Protein AF-A0A4S8KMX9-F1 (afdb_monomer)

Foldseek 3Di:
DLVQFQQPEFEDALVLLLLLLFDWFFDPPDDFDFFDASVRIDGPLPDPQLVVLLVPFDQQDQFDQDDVHLVSVQSSVVSLVVSLLSSVQSSQVVADCPDPVGHADDQVQFDDHQWGKDAWQDFALAAAPPDGGAGFRMFIWNDDADPPAGEHCADPPPGTHGQEGEHEEQADLVQVVSVQRVFLSNCLQQVQFAWHWYWYANSNQCWIKIWIQGQLHIYIYDTQRSVDSRSSSSSSSSVSSNVRHHDCVSSRHAQQDQLFKGWAADLVGLVHIWIWGFDDWPDWDRDSYHKTKTKTKIATDDPVPPDDDDDPPDDQDADPQPCPVVVVPVPPDDDDDDDDDDDDDDDDDPPDPDDVHHHNDHDRNDDDDGDADRFPDKDFDDDPPVVVLSVHIKMKMKIWHFPVCQVVVVVVLNVCSCPLQRFRWGMKGFGADPSSHGSKCSNSADDQVCNLVRNDRSVVDPPPVSHDGRGIIGMMMIMTRDPTDDLVPDPDPVSNVVVVVVVVVVVVVVVVD

Solvent-accessible surface area (backbone atoms only — not comparable to full-atom values): 28443 Å² total; per-residue (Å²): 124,52,75,78,32,46,46,33,28,36,46,39,53,47,69,58,46,15,45,57,43,14,36,67,44,62,43,91,86,56,76,93,56,56,74,47,46,51,88,50,38,49,35,53,52,73,35,65,62,40,44,54,22,53,69,72,37,75,79,59,68,63,51,65,92,49,100,71,45,65,62,25,54,29,51,34,53,37,47,34,42,57,37,35,52,55,19,45,55,50,24,40,74,68,41,37,72,87,42,98,82,31,50,58,61,59,86,77,67,27,64,56,45,64,60,42,50,41,78,58,65,45,58,33,61,34,12,57,88,80,43,78,43,54,58,41,46,24,36,28,20,70,49,84,57,58,100,86,53,51,44,17,59,39,41,95,63,93,55,25,40,54,73,30,47,27,41,74,33,73,45,67,59,63,37,51,39,53,47,50,52,52,38,37,34,49,32,37,19,37,75,71,45,50,46,38,61,32,41,38,32,31,62,74,79,41,24,37,30,51,37,39,36,20,39,44,19,33,30,30,34,49,77,28,38,38,87,38,72,68,25,36,51,39,52,39,48,34,53,33,12,49,60,58,14,68,45,59,53,50,68,24,33,56,49,24,44,26,68,45,44,34,45,46,61,34,91,90,43,50,84,43,77,40,50,27,36,51,76,44,84,74,44,75,45,74,49,54,40,50,45,39,39,38,29,33,32,35,43,77,63,58,98,82,59,90,81,65,79,82,80,74,98,63,82,84,76,70,72,89,62,72,64,67,71,62,70,66,54,82,80,73,76,91,81,81,89,84,78,91,82,84,78,88,81,79,74,82,80,78,77,74,78,87,64,95,66,43,56,47,51,60,40,73,77,57,87,71,85,68,51,71,46,59,51,90,49,71,53,69,52,94,62,98,54,51,81,67,50,70,74,45,54,29,26,42,37,41,31,23,40,44,76,91,49,58,64,51,62,59,49,52,40,63,70,44,67,24,50,92,41,42,38,42,56,46,37,30,34,42,44,32,42,92,74,61,38,37,49,44,43,26,37,67,41,62,53,86,89,44,36,75,82,26,52,42,58,67,78,75,62,79,57,75,91,51,69,56,80,76,51,51,28,36,40,33,42,38,35,26,40,37,92,46,56,58,76,91,71,57,88,43,72,63,60,48,50,51,48,52,50,53,52,52,54,48,51,60,60,58,75,76,111

pLDDT: mean 82.68, std 19.06, range [25.31, 98.69]

Organism: Dendrothele bispora (strain CBS 962.96) (NCBI:txid1314807)

Mean predicted aligned error: 9.87 Å

Radius of gyration: 25.45 Å; Cα contacts (8 Å, |Δi|>4): 1000; chains: 1; bounding box: 66×61×68 Å

Structure (mmCIF, N/CA/C/O backbone):
data_AF-A0A4S8KMX9-F1
#
_entry.id   AF-A0A4S8KMX9-F1
#
loop_
_atom_site.group_PDB
_atom_site.id
_atom_site.type_symbol
_atom_site.label_atom_id
_atom_site.label_alt_id
_atom_site.label_comp_id
_atom_site.label_asym_id
_atom_site.label_entity_id
_atom_site.label_seq_id
_atom_site.pdbx_PDB_ins_code
_atom_site.Cartn_x
_atom_site.Cartn_y
_atom_site.Cartn_z
_atom_site.occupancy
_atom_site.B_iso_or_equiv
_atom_site.auth_seq_id
_atom_site.auth_comp_id
_atom_site.auth_asym_id
_atom_site.auth_atom_id
_atom_site.pdbx_PDB_model_num
ATOM 1 N N . MET A 1 1 ? 11.818 -15.980 8.716 1.00 46.25 1 MET A N 1
ATOM 2 C CA . MET A 1 1 ? 10.905 -15.088 7.958 1.00 46.25 1 MET A CA 1
ATOM 3 C C . MET A 1 1 ? 10.781 -13.689 8.559 1.00 46.25 1 MET A C 1
ATOM 5 O O . MET A 1 1 ? 10.823 -12.752 7.782 1.00 46.25 1 MET A O 1
ATOM 9 N N . GLY A 1 2 ? 10.714 -13.509 9.888 1.00 50.81 2 GLY A N 1
ATOM 10 C CA . GLY A 1 2 ? 10.659 -12.165 10.498 1.00 50.81 2 GLY A CA 1
ATOM 11 C C . GLY A 1 2 ? 11.892 -11.277 10.260 1.00 50.81 2 GLY A C 1
ATOM 12 O O . GLY A 1 2 ? 11.751 -10.063 10.251 1.00 50.81 2 GLY A O 1
ATOM 13 N N . HIS A 1 3 ? 13.068 -11.862 9.985 1.00 58.28 3 HIS A N 1
ATOM 14 C CA . HIS A 1 3 ? 14.332 -11.136 9.762 1.00 58.28 3 HIS A CA 1
ATOM 15 C C . HIS A 1 3 ? 14.275 -10.044 8.684 1.00 58.28 3 HIS A C 1
ATOM 17 O O . HIS A 1 3 ? 15.032 -9.087 8.775 1.00 58.28 3 HIS A O 1
ATOM 23 N N . GLU A 1 4 ? 13.380 -10.155 7.694 1.00 71.81 4 GLU A N 1
ATOM 24 C CA . GLU A 1 4 ? 13.273 -9.173 6.606 1.00 71.81 4 GLU A CA 1
ATOM 25 C C . GLU A 1 4 ? 12.943 -7.760 7.131 1.00 71.81 4 GLU A C 1
ATOM 27 O O . GLU A 1 4 ? 13.420 -6.774 6.574 1.00 71.81 4 GLU A O 1
ATOM 32 N N . ILE A 1 5 ? 12.183 -7.647 8.226 1.00 82.06 5 ILE A N 1
ATOM 33 C CA . ILE A 1 5 ? 11.646 -6.370 8.731 1.00 82.06 5 ILE A CA 1
ATOM 34 C C . ILE A 1 5 ? 12.182 -5.947 10.108 1.00 82.06 5 ILE A C 1
ATOM 36 O O . ILE A 1 5 ? 11.877 -4.840 10.543 1.00 82.06 5 ILE A O 1
ATOM 40 N N . VAL A 1 6 ? 12.991 -6.776 10.787 1.00 77.31 6 VAL A N 1
ATOM 41 C CA . VAL A 1 6 ? 13.424 -6.530 12.185 1.00 77.31 6 VAL A CA 1
ATOM 42 C C . VAL A 1 6 ? 14.097 -5.169 12.361 1.00 77.31 6 VAL A C 1
ATOM 44 O O . VAL A 1 6 ? 13.695 -4.419 13.239 1.00 77.31 6 VAL A O 1
ATOM 47 N N . ALA A 1 7 ? 15.063 -4.832 11.505 1.00 82.75 7 ALA A N 1
ATOM 48 C CA . ALA A 1 7 ? 15.805 -3.571 11.586 1.00 82.75 7 ALA A CA 1
ATOM 49 C C . ALA A 1 7 ? 15.031 -2.346 11.051 1.00 82.75 7 ALA A C 1
ATOM 51 O O . ALA A 1 7 ? 15.518 -1.226 11.126 1.00 82.75 7 ALA A O 1
ATOM 52 N N . HIS A 1 8 ? 13.828 -2.546 10.496 1.00 89.62 8 HIS A N 1
ATOM 53 C CA . HIS A 1 8 ? 13.031 -1.500 9.839 1.00 89.62 8 HIS A CA 1
ATOM 54 C C . HIS A 1 8 ? 11.581 -1.532 10.301 1.00 89.62 8 HIS A C 1
ATOM 56 O O . HIS A 1 8 ? 10.655 -1.523 9.483 1.00 89.62 8 HIS A O 1
ATOM 62 N N . THR A 1 9 ? 11.396 -1.628 11.614 1.00 93.12 9 THR A N 1
ATOM 63 C CA . THR A 1 9 ? 10.082 -1.502 12.232 1.00 93.12 9 THR A CA 1
ATOM 64 C C . THR A 1 9 ? 9.983 -0.161 12.951 1.00 93.12 9 THR A C 1
ATOM 66 O O . THR A 1 9 ? 10.812 0.146 13.806 1.00 93.12 9 THR A O 1
ATOM 69 N N . TRP A 1 10 ? 8.967 0.624 12.599 1.00 95.25 10 TRP A N 1
ATOM 70 C CA . TRP A 1 10 ? 8.772 1.994 13.074 1.00 95.25 10 TRP A CA 1
ATOM 71 C C . TRP A 1 10 ? 7.431 2.118 13.791 1.00 95.25 10 TRP A C 1
ATOM 73 O O . TRP A 1 10 ? 6.404 1.754 13.222 1.00 95.25 10 TRP A O 1
ATOM 83 N N . GLN A 1 11 ? 7.416 2.611 15.024 1.00 96.19 11 GLN A N 1
ATOM 84 C CA . GLN A 1 11 ? 6.210 2.820 15.819 1.00 96.19 11 GLN A CA 1
ATOM 85 C C . GLN A 1 11 ? 5.784 4.290 15.796 1.00 96.19 11 GLN A C 1
ATOM 87 O O . GLN A 1 11 ? 6.607 5.184 15.965 1.00 96.19 11 GLN A O 1
ATOM 92 N N . PHE A 1 12 ? 4.479 4.519 15.641 1.00 98.00 12 PHE A N 1
ATOM 93 C CA . PHE A 1 12 ? 3.875 5.848 15.702 1.00 98.00 12 PHE A CA 1
ATOM 94 C C . PHE A 1 12 ? 2.543 5.848 16.448 1.00 98.00 12 PHE A C 1
ATOM 96 O O . PHE A 1 12 ? 1.820 4.847 16.485 1.00 98.00 12 PHE A O 1
ATOM 103 N N . ASP A 1 13 ? 2.172 7.024 16.944 1.00 97.75 13 ASP A N 1
ATOM 104 C CA . ASP A 1 13 ? 0.862 7.285 17.526 1.00 97.75 13 ASP A CA 1
ATOM 105 C C . ASP A 1 13 ? -0.280 7.032 16.543 1.00 97.75 13 ASP A C 1
ATOM 107 O O . ASP A 1 13 ? -0.177 7.245 15.329 1.00 97.75 13 ASP A O 1
ATOM 111 N N . ALA A 1 14 ? -1.442 6.679 17.093 1.00 97.88 14 ALA A N 1
ATOM 112 C CA . ALA A 1 14 ? -2.646 6.418 16.311 1.00 97.88 14 ALA A CA 1
ATOM 113 C C . ALA A 1 14 ? -3.048 7.581 15.389 1.00 97.88 14 ALA A C 1
ATOM 115 O O . ALA A 1 14 ? -3.569 7.354 14.299 1.00 97.88 14 ALA A O 1
ATOM 116 N N . SER A 1 15 ? -2.809 8.829 15.809 1.00 98.00 15 SER A N 1
ATOM 117 C CA . SER A 1 15 ? -3.106 10.011 14.992 1.00 98.00 15 SER A CA 1
ATOM 118 C C . SER A 1 15 ? -2.229 10.087 13.744 1.00 98.00 15 SER A C 1
ATOM 120 O O . SER A 1 15 ? -2.753 10.350 12.664 1.00 98.00 15 SER A O 1
ATOM 122 N N . VAL A 1 16 ? -0.934 9.797 13.874 1.00 98.31 16 VAL A N 1
ATOM 12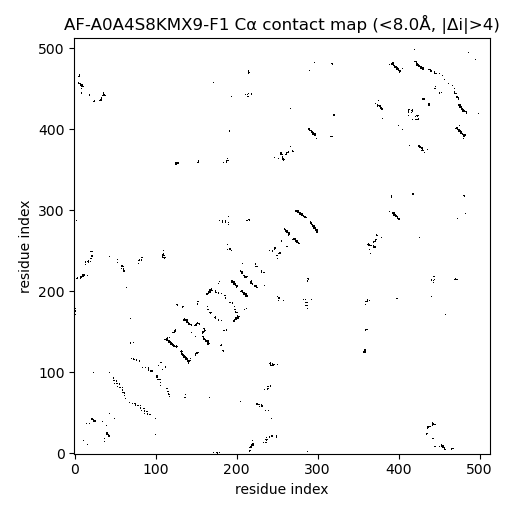3 C CA . VAL A 1 16 ? 0.006 9.787 12.748 1.00 98.31 16 VAL A CA 1
ATOM 124 C C . VAL A 1 16 ? -0.311 8.616 11.816 1.00 98.31 16 VAL A C 1
ATOM 126 O O . VAL A 1 16 ? -0.424 8.797 10.607 1.00 98.31 16 VAL A O 1
ATOM 129 N N . VAL A 1 17 ? -0.587 7.429 12.365 1.00 98.62 17 VAL A N 1
ATOM 130 C CA . VAL A 1 17 ? -1.032 6.266 11.576 1.00 98.62 17 VAL A CA 1
ATOM 131 C C . VAL A 1 17 ? -2.330 6.561 10.814 1.00 98.62 17 VAL A C 1
ATOM 133 O O . VAL A 1 17 ? -2.467 6.200 9.643 1.00 98.62 17 VAL A O 1
ATOM 136 N N . ALA A 1 18 ? -3.275 7.273 11.432 1.00 98.62 18 ALA A N 1
ATOM 137 C CA . ALA A 1 18 ? -4.499 7.705 10.767 1.00 98.62 18 ALA A CA 1
ATOM 138 C C . ALA A 1 18 ? -4.213 8.663 9.593 1.00 98.62 18 ALA A C 1
ATOM 140 O O . ALA A 1 18 ? -4.877 8.560 8.563 1.00 98.62 18 ALA A O 1
ATOM 141 N N . GLN A 1 19 ? -3.224 9.554 9.692 1.00 98.69 19 GLN A N 1
ATOM 142 C CA . GLN A 1 19 ? -2.788 10.412 8.578 1.00 98.69 19 GLN A CA 1
ATOM 143 C C . GLN A 1 19 ? -2.115 9.596 7.461 1.00 98.69 19 GLN A C 1
ATOM 145 O O . GLN A 1 19 ? -2.451 9.728 6.277 1.00 98.69 19 GLN A O 1
ATOM 150 N N . MET A 1 20 ? -1.224 8.673 7.832 1.00 98.31 20 MET A N 1
ATOM 151 C CA . MET A 1 20 ? -0.550 7.752 6.909 1.00 98.31 20 MET A CA 1
ATOM 152 C C . MET A 1 20 ? -1.540 6.925 6.085 1.00 98.31 20 MET A C 1
ATOM 154 O O . MET A 1 20 ? -1.312 6.696 4.897 1.00 98.31 20 MET A O 1
ATOM 158 N N . LEU A 1 21 ? -2.671 6.543 6.678 1.00 98.12 21 LEU A N 1
ATOM 159 C CA . LEU A 1 21 ? -3.744 5.806 6.015 1.00 98.12 21 LEU A CA 1
ATOM 160 C C . LEU A 1 21 ? -4.889 6.691 5.512 1.00 98.12 21 LEU A C 1
ATOM 162 O O . LEU A 1 21 ? -5.863 6.156 5.019 1.00 98.12 21 LEU A O 1
ATOM 166 N N . SER A 1 22 ? -4.831 8.017 5.609 1.00 98.12 22 SER A N 1
ATOM 167 C CA . SER A 1 22 ? -5.873 8.905 5.067 1.00 98.12 22 SER A CA 1
ATOM 168 C C . SER A 1 22 ? -5.592 9.253 3.599 1.00 98.12 22 SER A C 1
ATOM 170 O O . SER A 1 22 ? -4.420 9.336 3.213 1.00 98.12 22 SER A O 1
ATOM 172 N N . PRO A 1 23 ? -6.611 9.572 2.773 1.00 97.62 23 PRO A N 1
ATOM 173 C CA . PRO A 1 23 ? -6.379 10.338 1.552 1.00 97.62 23 PRO A CA 1
ATOM 174 C C . PRO A 1 23 ? -5.624 11.621 1.890 1.00 97.62 23 PRO A C 1
ATOM 176 O O . PRO A 1 23 ? -5.888 12.245 2.924 1.00 97.62 23 PRO A O 1
ATOM 179 N N . LYS A 1 24 ? -4.668 11.984 1.041 1.00 96.06 24 LYS A N 1
ATOM 180 C CA . LYS A 1 24 ? -3.719 13.064 1.307 1.00 96.06 24 LYS A CA 1
ATOM 181 C C . LYS A 1 24 ? -3.265 13.750 0.021 1.00 96.06 24 LYS A C 1
ATOM 183 O O . LYS A 1 24 ? -3.391 13.169 -1.059 1.00 96.06 24 LYS A O 1
ATOM 188 N N . GLN A 1 25 ? -2.800 14.988 0.145 1.00 94.06 25 GLN A N 1
ATOM 189 C CA . GLN A 1 25 ? -2.218 15.787 -0.937 1.00 94.06 25 GLN A CA 1
ATOM 190 C C . GLN A 1 25 ? -0.991 16.523 -0.412 1.00 94.06 25 GLN A C 1
ATOM 192 O O . GLN A 1 25 ? -1.009 17.005 0.720 1.00 94.06 25 GLN A O 1
ATOM 197 N N . LEU A 1 26 ? 0.065 16.589 -1.218 1.00 94.12 26 LEU A N 1
ATOM 198 C CA . LEU A 1 26 ? 1.259 17.351 -0.867 1.00 94.12 26 LEU A CA 1
ATOM 199 C C . LEU A 1 26 ? 0.910 18.839 -0.690 1.00 94.12 26 LEU A C 1
ATOM 201 O O . LEU A 1 26 ? 0.194 19.418 -1.514 1.00 94.12 26 LEU A O 1
ATOM 205 N N . LYS A 1 27 ? 1.411 19.457 0.383 1.00 94.44 27 LYS A N 1
ATOM 206 C CA . LYS A 1 27 ? 1.217 20.888 0.644 1.00 94.44 27 LYS A CA 1
ATOM 207 C C . LYS A 1 27 ? 1.927 21.740 -0.414 1.00 94.44 27 LYS A C 1
ATOM 209 O O . LYS A 1 27 ? 2.963 21.363 -0.955 1.00 94.44 27 LYS A O 1
ATOM 214 N N . LYS A 1 28 ? 1.371 22.919 -0.708 1.00 88.00 28 LYS A N 1
ATOM 215 C CA . LYS A 1 28 ? 1.845 23.800 -1.799 1.00 88.00 28 LYS A CA 1
ATOM 216 C C . LYS A 1 28 ? 3.201 24.459 -1.536 1.00 88.00 28 LYS A C 1
ATOM 218 O O . LYS A 1 28 ? 3.856 24.882 -2.482 1.00 88.00 28 LYS A O 1
ATOM 223 N N . ASP A 1 29 ? 3.566 24.617 -0.274 1.00 87.81 29 ASP A N 1
ATOM 224 C CA . ASP A 1 29 ? 4.765 25.305 0.210 1.00 87.81 29 ASP A CA 1
ATOM 225 C C . ASP A 1 29 ? 5.949 24.360 0.458 1.00 87.81 29 ASP A C 1
ATOM 227 O O . ASP A 1 29 ? 7.045 24.810 0.795 1.00 87.81 29 ASP A O 1
ATOM 231 N N . VAL A 1 30 ? 5.754 23.056 0.256 1.00 87.12 30 VAL A N 1
ATOM 232 C CA . VAL A 1 30 ? 6.809 22.058 0.417 1.00 87.12 30 VAL A CA 1
ATOM 233 C C . VAL A 1 30 ? 7.754 22.096 -0.781 1.00 87.12 30 VAL A C 1
ATOM 235 O O . VAL A 1 30 ? 7.342 22.231 -1.936 1.00 87.12 30 VAL A O 1
ATOM 238 N N . GLN A 1 31 ? 9.052 21.988 -0.495 1.00 79.12 31 GLN A N 1
ATOM 239 C CA . GLN A 1 31 ? 10.088 21.994 -1.522 1.00 79.12 31 GLN A CA 1
ATOM 240 C C . GLN A 1 31 ? 9.889 20.843 -2.515 1.00 79.12 31 GLN A C 1
ATOM 242 O O . GLN A 1 31 ? 9.525 19.746 -2.099 1.00 79.12 31 GLN A O 1
ATOM 247 N N . PRO A 1 32 ? 10.179 21.038 -3.812 1.00 70.00 32 PRO A N 1
ATOM 248 C CA . PRO A 1 32 ? 10.091 19.964 -4.790 1.00 70.00 32 PRO A CA 1
ATOM 249 C C . PRO A 1 32 ? 10.957 18.766 -4.383 1.00 70.00 32 PRO A C 1
ATOM 251 O O . PRO A 1 32 ? 12.155 18.905 -4.127 1.00 70.00 32 PRO A O 1
ATOM 254 N N . GLY A 1 33 ? 10.367 17.576 -4.351 1.00 74.06 33 GLY A N 1
ATOM 255 C CA . GLY A 1 33 ? 11.073 16.359 -3.988 1.00 74.06 33 GLY A CA 1
ATOM 256 C C . GLY A 1 33 ? 10.248 15.104 -4.242 1.00 74.06 33 GLY A C 1
ATOM 257 O O . GLY A 1 33 ? 9.063 15.149 -4.556 1.00 74.06 33 GLY A O 1
ATOM 258 N N . THR A 1 34 ? 10.902 13.951 -4.131 1.00 74.88 34 THR A N 1
ATOM 259 C CA . THR A 1 34 ? 10.214 12.656 -4.225 1.00 74.88 34 THR A CA 1
ATOM 260 C C . THR A 1 34 ? 9.842 12.117 -2.837 1.00 74.88 34 THR A C 1
ATOM 262 O O . THR A 1 34 ? 8.827 11.437 -2.691 1.00 74.88 34 THR A O 1
ATOM 265 N N . TYR A 1 35 ? 10.670 12.395 -1.820 1.00 87.88 35 TYR A N 1
ATOM 266 C CA . TYR A 1 35 ? 10.532 11.857 -0.461 1.00 87.88 35 TYR A CA 1
ATOM 267 C C . TYR A 1 35 ? 9.981 12.907 0.473 1.00 87.88 35 TYR A C 1
ATOM 269 O O . TYR A 1 35 ? 10.726 13.750 0.960 1.00 87.88 35 TYR A O 1
ATOM 277 N N . HIS A 1 36 ? 8.690 12.791 0.739 1.00 92.81 36 HIS A N 1
ATOM 278 C CA . HIS A 1 36 ? 7.985 13.660 1.661 1.00 92.81 36 HIS A CA 1
ATOM 279 C C . HIS A 1 36 ? 7.524 12.841 2.869 1.00 92.81 36 HIS A C 1
ATOM 281 O O . HIS A 1 36 ? 6.814 11.845 2.665 1.00 92.81 36 HIS A O 1
ATOM 287 N N . PRO A 1 37 ? 7.942 13.187 4.102 1.00 94.69 37 PRO A N 1
ATOM 288 C CA . PRO A 1 37 ? 7.352 12.619 5.309 1.00 94.69 37 PRO A CA 1
ATOM 289 C C . PRO A 1 37 ? 5.871 13.002 5.414 1.00 94.69 37 PRO A C 1
ATOM 291 O O . PRO A 1 37 ? 5.393 13.902 4.727 1.00 94.69 37 PRO A O 1
ATOM 294 N N . ILE A 1 38 ? 5.125 12.339 6.299 1.00 96.25 38 ILE A N 1
ATOM 295 C CA . ILE A 1 38 ? 3.678 12.577 6.430 1.00 96.25 38 ILE A CA 1
ATOM 296 C C . ILE A 1 38 ? 3.330 14.030 6.800 1.00 96.25 38 ILE A C 1
ATOM 298 O O . ILE A 1 38 ? 2.294 14.531 6.370 1.00 96.25 38 ILE A O 1
ATOM 302 N N . GLY A 1 39 ? 4.217 14.730 7.516 1.00 94.75 39 GLY A N 1
ATOM 303 C CA . GLY A 1 39 ? 4.045 16.139 7.890 1.00 94.75 39 GLY A CA 1
ATOM 304 C C . GLY A 1 39 ? 3.978 17.116 6.708 1.00 94.75 39 GLY A C 1
ATOM 305 O O . GLY A 1 39 ? 3.412 18.202 6.850 1.00 94.75 39 GLY A O 1
ATOM 306 N N . ASP A 1 40 ? 4.470 16.717 5.534 1.00 95.94 40 ASP A N 1
ATOM 307 C CA . ASP A 1 40 ? 4.431 17.511 4.298 1.00 95.94 40 ASP A CA 1
ATOM 308 C C . ASP A 1 40 ? 3.076 17.421 3.574 1.00 95.94 40 ASP A C 1
ATOM 310 O O . ASP A 1 40 ? 2.861 18.093 2.564 1.00 95.94 40 ASP A O 1
ATOM 314 N N . TYR A 1 41 ? 2.146 16.598 4.066 1.00 96.38 41 TYR A N 1
ATOM 315 C CA . TYR A 1 41 ? 0.850 16.380 3.434 1.00 96.38 41 TYR A CA 1
ATOM 316 C C . TYR A 1 41 ? -0.287 17.002 4.237 1.00 96.38 41 TYR A C 1
ATOM 318 O O . TYR A 1 41 ? -0.343 16.906 5.463 1.00 96.38 41 TYR A O 1
ATOM 326 N N . ASP A 1 42 ? -1.254 17.569 3.525 1.00 96.88 42 ASP A N 1
ATOM 327 C CA . ASP A 1 42 ? -2.590 17.756 4.066 1.00 96.88 42 ASP A CA 1
ATOM 328 C C . ASP A 1 42 ? -3.318 16.412 4.011 1.00 96.88 42 ASP A C 1
ATOM 330 O O . ASP A 1 42 ? -3.334 15.743 2.972 1.00 96.88 42 ASP A O 1
ATOM 334 N N . CYS A 1 43 ? -3.937 16.009 5.120 1.00 98.12 43 CYS A N 1
ATOM 335 C CA . CYS A 1 43 ? -4.664 14.748 5.229 1.00 98.12 43 CYS A CA 1
ATOM 336 C C . CYS A 1 43 ? -6.167 14.998 5.382 1.00 98.12 43 CYS A C 1
ATOM 338 O O . CYS A 1 43 ? -6.602 15.864 6.141 1.00 98.12 43 CYS A O 1
ATOM 340 N N . LEU A 1 44 ? -6.982 14.214 4.673 1.00 98.25 44 LEU A N 1
ATOM 341 C CA . LEU A 1 44 ? -8.440 14.320 4.727 1.00 98.25 44 LEU A CA 1
ATOM 342 C C . LEU A 1 44 ? -8.983 14.053 6.135 1.00 98.25 44 LEU A C 1
ATOM 344 O O . LEU A 1 44 ? -9.919 14.731 6.552 1.00 98.25 44 LEU A O 1
ATOM 348 N N . ILE A 1 45 ? -8.390 13.110 6.876 1.00 98.25 45 ILE A N 1
ATOM 349 C CA . ILE A 1 45 ? -8.791 12.822 8.255 1.00 98.25 45 ILE A CA 1
ATOM 350 C C . ILE A 1 45 ? -8.727 14.075 9.133 1.00 98.25 45 ILE A C 1
ATOM 352 O O . ILE A 1 45 ? -9.602 14.243 9.970 1.00 98.25 45 ILE A O 1
ATOM 356 N N . ASP A 1 46 ? -7.779 14.987 8.908 1.00 98.00 46 ASP A N 1
ATOM 357 C CA . ASP A 1 46 ? -7.587 16.192 9.728 1.00 98.00 46 ASP A CA 1
ATOM 358 C C . ASP A 1 46 ? -8.489 17.364 9.324 1.00 98.00 46 ASP A C 1
ATOM 360 O O . ASP A 1 46 ? -8.513 18.393 9.998 1.00 98.00 46 ASP A O 1
ATOM 364 N N . GLN A 1 47 ? -9.261 17.229 8.242 1.00 97.88 47 GLN A N 1
ATOM 365 C CA . GLN A 1 47 ? -10.192 18.274 7.832 1.00 97.88 47 GLN A CA 1
ATOM 366 C C . GLN A 1 47 ? -11.281 18.461 8.891 1.00 97.88 47 GLN A C 1
ATOM 368 O O . GLN A 1 47 ? -11.888 17.497 9.359 1.00 97.88 47 GLN A O 1
ATOM 373 N N . GLU A 1 48 ? -11.588 19.715 9.221 1.00 97.25 48 GLU A N 1
ATOM 374 C CA . GLU A 1 48 ? -12.501 20.057 10.317 1.00 97.25 48 GLU A CA 1
ATOM 375 C C . GLU A 1 48 ? -13.869 19.368 10.179 1.00 97.25 48 GLU A C 1
ATOM 377 O O . GLU A 1 48 ? -14.407 18.811 11.135 1.00 97.25 48 GLU A O 1
ATOM 382 N N . PHE A 1 49 ? -14.428 19.325 8.964 1.00 97.06 49 PHE A N 1
ATOM 383 C CA . PHE A 1 49 ? -15.717 18.675 8.722 1.00 97.06 49 PHE A CA 1
ATOM 384 C C . PHE A 1 49 ? -15.679 17.151 8.932 1.00 97.06 49 PHE A C 1
ATOM 386 O O . PHE A 1 49 ? -16.706 16.571 9.289 1.00 97.06 49 PHE A O 1
ATOM 393 N N . VAL A 1 50 ? -14.518 16.520 8.730 1.00 97.94 50 VAL A N 1
ATOM 394 C CA . VAL A 1 50 ? -14.282 15.085 8.935 1.00 97.94 50 VAL A CA 1
ATOM 395 C C . VAL A 1 50 ? -14.091 14.793 10.420 1.00 97.94 50 VAL A C 1
ATOM 397 O O . VAL A 1 50 ? -14.756 13.903 10.950 1.00 97.94 50 VAL A O 1
ATOM 400 N N . GLN A 1 51 ? -13.274 15.588 11.116 1.00 97.56 51 GLN A N 1
ATOM 401 C CA . GLN A 1 51 ? -13.100 15.495 12.570 1.00 97.56 51 GLN A CA 1
ATOM 402 C C . GLN A 1 51 ? -14.428 15.691 13.308 1.00 97.56 51 GLN A C 1
ATOM 404 O O . GLN A 1 51 ? -14.786 14.886 14.164 1.00 97.56 51 GLN A O 1
ATOM 409 N N . ASN A 1 52 ? -15.218 16.691 12.911 1.00 97.00 52 ASN A N 1
ATOM 410 C CA . ASN A 1 52 ? -16.545 16.935 13.474 1.00 97.00 52 ASN A CA 1
ATOM 411 C C . ASN A 1 52 ? -17.520 15.776 13.210 1.00 97.00 52 ASN A C 1
ATOM 413 O O . ASN A 1 52 ? -18.350 15.463 14.062 1.00 97.00 52 ASN A O 1
ATOM 417 N N . ALA A 1 53 ? -17.440 15.131 12.042 1.00 96.94 53 ALA A N 1
ATOM 418 C CA . ALA A 1 53 ? -18.268 13.967 11.727 1.00 96.94 53 ALA A CA 1
ATOM 419 C C . ALA A 1 53 ? -17.887 12.744 12.577 1.00 96.94 53 ALA A C 1
ATOM 421 O O . ALA A 1 53 ? -18.765 12.059 13.102 1.00 96.94 53 ALA A O 1
ATOM 422 N N . LEU A 1 54 ? -16.587 12.506 12.761 1.00 95.31 54 LEU A N 1
ATOM 423 C CA . LEU A 1 54 ? -16.070 11.431 13.603 1.00 95.31 54 LEU A CA 1
ATOM 424 C C . LEU A 1 54 ? -16.396 11.662 15.087 1.00 95.31 54 LEU A C 1
ATOM 426 O O . LEU A 1 54 ? -16.810 10.737 15.779 1.00 95.31 54 LEU A O 1
ATOM 430 N N . ALA A 1 55 ? -16.255 12.898 15.573 1.00 93.62 55 ALA A N 1
ATOM 431 C CA . ALA A 1 55 ? -16.555 13.266 16.956 1.00 93.62 55 ALA A CA 1
ATOM 432 C C . ALA A 1 55 ? -18.041 13.097 17.310 1.00 93.62 55 ALA A C 1
ATOM 434 O O . ALA A 1 55 ? -18.364 12.791 18.455 1.00 93.62 55 ALA A O 1
ATOM 435 N N . ALA A 1 56 ? -18.934 13.263 16.328 1.00 92.19 56 ALA A N 1
ATOM 436 C CA . ALA A 1 56 ? -20.372 13.066 16.492 1.00 92.19 56 ALA A CA 1
ATOM 437 C C . ALA A 1 56 ? -20.794 11.585 16.537 1.00 92.19 56 ALA A C 1
ATOM 439 O O . ALA A 1 56 ? -21.944 11.290 16.869 1.00 92.19 56 ALA A O 1
ATOM 440 N N . CYS A 1 57 ? -19.903 10.653 16.189 1.00 90.00 57 CYS A N 1
ATOM 441 C CA . CYS A 1 57 ? -20.215 9.230 16.223 1.00 90.00 57 CYS A CA 1
ATOM 442 C C . CYS A 1 57 ? -20.194 8.679 17.645 1.00 90.00 57 CYS A C 1
ATOM 444 O O . CYS A 1 57 ? -19.472 9.158 18.525 1.00 90.00 57 CYS A O 1
ATOM 446 N N . LYS A 1 58 ? -20.997 7.634 17.859 1.00 87.38 58 LYS A N 1
ATOM 447 C CA . LYS A 1 58 ? -21.006 6.904 19.124 1.00 87.38 58 LYS A CA 1
ATOM 448 C C . LYS A 1 58 ? -19.626 6.302 19.366 1.00 87.38 58 LYS A C 1
ATOM 450 O O . LYS A 1 58 ? -18.938 5.895 18.432 1.00 87.38 58 LYS A O 1
ATOM 455 N N . LEU A 1 59 ? -19.230 6.244 20.633 1.00 85.69 59 LEU A N 1
ATOM 456 C CA . LEU A 1 59 ? -18.035 5.504 21.006 1.00 85.69 59 LEU A CA 1
ATOM 457 C C . LEU A 1 59 ? -18.272 4.011 20.702 1.00 85.69 59 LEU A C 1
ATOM 459 O O . LEU A 1 59 ? -19.331 3.496 21.077 1.00 85.69 59 LEU A O 1
ATOM 463 N N . PRO A 1 60 ? -17.321 3.310 20.060 1.00 83.44 60 PRO A N 1
ATOM 464 C CA . PRO A 1 60 ? -17.412 1.866 19.914 1.00 83.44 60 PRO A CA 1
ATOM 465 C C . PRO A 1 60 ? -17.475 1.215 21.290 1.00 83.44 60 PRO A C 1
ATOM 467 O O . PRO A 1 60 ? -16.705 1.567 22.186 1.00 83.44 60 PRO A O 1
ATOM 470 N N . THR A 1 61 ? -18.374 0.253 21.459 1.00 82.00 61 THR A N 1
ATOM 471 C CA . THR A 1 61 ? -18.419 -0.538 22.690 1.00 82.00 61 THR A CA 1
ATOM 472 C C . THR A 1 61 ? -17.146 -1.379 22.785 1.00 82.00 61 THR A C 1
ATOM 474 O O . THR A 1 61 ? -16.870 -2.120 21.838 1.00 82.00 61 THR A O 1
ATOM 477 N N . PRO A 1 62 ? -16.381 -1.301 23.891 1.00 86.06 62 PRO A N 1
ATOM 478 C CA . PRO A 1 62 ? -15.231 -2.172 24.102 1.00 86.06 62 PRO A CA 1
ATOM 479 C C . PRO A 1 62 ? -15.603 -3.651 23.896 1.00 86.06 62 PRO A C 1
ATOM 481 O O . PRO A 1 62 ? -16.686 -4.068 24.323 1.00 86.06 62 PRO A O 1
ATOM 484 N N . PRO A 1 63 ? -14.747 -4.463 23.247 1.00 84.69 63 PRO A N 1
ATOM 485 C CA . PRO A 1 63 ? -15.028 -5.880 23.057 1.00 84.69 63 PRO A CA 1
ATOM 486 C C . PRO A 1 63 ? -15.168 -6.587 24.409 1.00 84.69 63 PRO A C 1
ATOM 488 O O . PRO A 1 63 ? -14.443 -6.295 25.361 1.00 84.69 63 PRO A O 1
ATOM 491 N N . THR A 1 64 ? -16.074 -7.563 24.494 1.00 80.94 64 THR A N 1
ATOM 492 C CA . THR A 1 64 ? -16.151 -8.436 25.674 1.00 80.94 64 THR A CA 1
ATOM 493 C C . THR A 1 64 ? -15.023 -9.460 25.589 1.00 80.94 64 THR A C 1
ATOM 495 O O . THR A 1 64 ? -14.977 -10.262 24.670 1.00 80.94 64 THR A O 1
ATOM 498 N N . LEU A 1 65 ? -14.066 -9.423 26.511 1.00 73.50 65 LEU A N 1
ATOM 499 C CA . LEU A 1 65 ? -12.840 -10.226 26.419 1.00 73.50 65 LEU A CA 1
ATOM 500 C C . LEU A 1 65 ? -12.977 -11.490 27.279 1.00 73.50 65 LEU A C 1
ATOM 502 O O . LEU A 1 65 ? -12.444 -11.549 28.387 1.00 73.50 65 LEU A O 1
ATOM 506 N N . VAL A 1 66 ? -13.765 -12.448 26.776 1.00 68.81 66 VAL A N 1
ATOM 507 C CA . VAL A 1 66 ? -14.062 -13.773 27.365 1.00 68.81 66 VAL A CA 1
ATOM 508 C C . VAL A 1 66 ? -13.763 -14.886 26.356 1.00 68.81 66 VAL A C 1
ATOM 510 O O . VAL A 1 66 ? -13.852 -14.620 25.164 1.00 68.81 66 VAL A O 1
ATOM 513 N N . ALA A 1 67 ? -13.545 -16.120 26.832 1.00 59.34 67 ALA A N 1
ATOM 514 C CA . ALA A 1 67 ? -12.956 -17.294 26.152 1.00 59.34 67 ALA A CA 1
ATOM 515 C C . ALA A 1 67 ? -13.356 -17.632 24.688 1.00 59.34 67 ALA A C 1
ATOM 517 O O . ALA A 1 67 ? -12.655 -18.408 24.044 1.00 59.34 67 ALA A O 1
ATOM 518 N N . ALA A 1 68 ? -14.435 -17.072 24.131 1.00 58.75 68 ALA A N 1
ATOM 519 C CA . ALA A 1 68 ? -14.752 -17.129 22.697 1.00 58.75 68 ALA A CA 1
ATOM 520 C C . ALA A 1 68 ? -14.373 -15.797 22.017 1.00 58.75 68 ALA A C 1
ATOM 522 O O . ALA A 1 68 ? -15.230 -14.969 21.719 1.00 58.75 68 ALA A O 1
ATOM 523 N N . GLU A 1 69 ? -13.072 -15.565 21.828 1.00 73.44 69 GLU A N 1
ATOM 524 C CA . GLU A 1 69 ? -12.501 -14.208 21.750 1.00 73.44 69 GLU A CA 1
ATOM 525 C C . GLU A 1 69 ? -12.474 -13.607 20.340 1.00 73.44 69 GLU A C 1
ATOM 527 O O . GLU A 1 69 ? -12.718 -12.410 20.180 1.00 73.44 69 GLU A O 1
ATOM 532 N N . ARG A 1 70 ? -12.258 -14.429 19.302 1.00 82.06 70 ARG A N 1
ATOM 533 C CA . ARG A 1 70 ? -12.243 -13.974 17.896 1.00 82.06 70 ARG A CA 1
ATOM 534 C C . ARG A 1 70 ? -13.565 -13.319 17.471 1.00 82.06 70 ARG A C 1
ATOM 536 O O . ARG A 1 70 ? -13.510 -12.213 16.924 1.00 82.06 70 ARG A O 1
ATOM 543 N N . PRO A 1 71 ? -14.747 -13.903 17.770 1.00 85.88 71 PRO A N 1
ATOM 544 C CA . PRO A 1 71 ? -16.024 -13.249 17.498 1.00 85.88 71 PRO A CA 1
ATOM 545 C C . PRO A 1 71 ? -16.156 -11.867 18.146 1.00 85.88 71 PRO A C 1
ATOM 547 O O . PRO A 1 71 ? -16.729 -10.973 17.530 1.00 85.88 71 PRO A O 1
ATOM 550 N N . ASN A 1 72 ? -15.598 -11.660 19.343 1.00 88.94 72 ASN A N 1
ATOM 551 C CA . ASN A 1 72 ? -15.704 -10.382 20.054 1.00 88.94 72 ASN A CA 1
ATOM 552 C C . ASN A 1 72 ? -14.874 -9.283 19.376 1.00 88.94 72 ASN A C 1
ATOM 554 O O . ASN A 1 72 ? -15.347 -8.154 19.242 1.00 88.94 72 ASN A O 1
ATOM 558 N N . TYR A 1 73 ? -13.673 -9.608 18.886 1.00 92.00 73 TYR A N 1
ATOM 559 C CA . TYR A 1 73 ? -12.867 -8.666 18.100 1.00 92.00 73 TYR A CA 1
ATOM 560 C C . TYR A 1 73 ? -13.537 -8.316 16.776 1.00 92.00 73 TYR A C 1
ATOM 562 O O . TYR A 1 73 ? -13.619 -7.147 16.411 1.00 92.00 73 TYR A O 1
ATOM 570 N N . VAL A 1 74 ? -14.075 -9.317 16.083 1.00 93.31 74 VAL A N 1
ATOM 571 C CA . VAL A 1 74 ? -14.820 -9.131 14.835 1.00 93.31 74 VAL A CA 1
ATOM 572 C C . VAL A 1 74 ? -16.052 -8.246 15.044 1.00 93.31 74 VAL A C 1
ATOM 574 O O . VAL A 1 74 ? -16.294 -7.335 14.256 1.00 93.31 74 VAL A O 1
ATOM 577 N N . GLN A 1 75 ? -16.826 -8.482 16.106 1.00 93.25 75 GLN A N 1
ATOM 578 C CA . GLN A 1 75 ? -17.983 -7.654 16.457 1.00 93.25 75 GLN A CA 1
ATOM 579 C C . GLN A 1 75 ? -17.576 -6.206 16.740 1.00 93.25 75 GLN A C 1
ATOM 581 O O . GLN A 1 75 ? -18.207 -5.287 16.225 1.00 93.25 75 GLN A O 1
ATOM 586 N N . PHE A 1 76 ? -16.501 -6.001 17.504 1.00 94.81 76 PHE A N 1
ATOM 587 C CA . PHE A 1 76 ? -15.953 -4.672 17.764 1.00 94.81 76 PHE A CA 1
ATOM 588 C C . PHE A 1 76 ? -15.525 -3.960 16.472 1.00 94.81 76 PHE A C 1
ATOM 590 O O . PHE A 1 76 ? -15.909 -2.813 16.252 1.00 94.81 76 PHE A O 1
ATOM 597 N N . LEU A 1 77 ? -14.795 -4.642 15.583 1.00 95.62 77 LEU A N 1
ATOM 598 C CA . LEU A 1 77 ? -14.379 -4.076 14.298 1.00 95.62 77 LEU A CA 1
ATOM 599 C C . LEU A 1 77 ? -15.578 -3.725 13.409 1.00 95.62 77 LEU A C 1
ATOM 601 O O . LEU A 1 77 ? -15.571 -2.669 12.785 1.00 95.62 77 LEU A O 1
ATOM 605 N N . ASN A 1 78 ? -16.624 -4.554 13.380 1.00 95.12 78 ASN A N 1
ATOM 606 C CA . ASN A 1 78 ? -17.849 -4.242 12.638 1.00 95.12 78 ASN A CA 1
ATOM 607 C C . ASN A 1 78 ? -18.604 -3.047 13.233 1.00 95.12 78 ASN A C 1
ATOM 609 O O . ASN A 1 78 ? -19.017 -2.176 12.479 1.00 95.12 78 ASN A O 1
ATOM 613 N N . HIS A 1 79 ? -18.686 -2.923 14.561 1.00 94.81 79 HIS A N 1
ATOM 614 C CA . HIS A 1 79 ? -19.236 -1.717 15.191 1.00 94.81 79 HIS A CA 1
ATOM 615 C C . HIS A 1 79 ? -18.421 -0.473 14.790 1.00 94.81 79 HIS A C 1
ATOM 617 O O . HIS A 1 79 ? -18.985 0.577 14.478 1.00 94.81 79 HIS A O 1
ATOM 623 N N . CYS A 1 80 ? -17.091 -0.588 14.713 1.00 95.81 80 CYS A N 1
ATOM 624 C CA . CYS A 1 80 ? -16.263 0.494 14.189 1.00 95.81 80 CYS A CA 1
ATOM 625 C C . CYS A 1 80 ? -16.591 0.831 12.723 1.00 95.81 80 CYS A C 1
ATOM 627 O O . CYS A 1 80 ? -16.622 2.011 12.371 1.00 95.81 80 CYS A O 1
ATOM 629 N N . VAL A 1 81 ? -16.865 -0.164 11.871 1.00 95.06 81 VAL A N 1
ATOM 630 C CA . VAL A 1 81 ? -17.305 0.076 10.485 1.00 95.06 81 VAL A CA 1
ATOM 631 C C . VAL A 1 81 ? -18.656 0.795 10.439 1.00 95.06 81 VAL A C 1
ATOM 633 O O . VAL A 1 81 ? -18.766 1.793 9.732 1.00 95.06 81 VAL A O 1
ATOM 636 N N . ASP A 1 82 ? -19.648 0.368 11.219 1.00 94.81 82 ASP A N 1
ATOM 637 C CA . ASP A 1 82 ? -20.982 0.992 11.245 1.00 94.81 82 ASP A CA 1
ATOM 638 C C . ASP A 1 82 ? -20.907 2.476 11.659 1.00 94.81 82 ASP A C 1
ATOM 640 O O . ASP A 1 82 ? -21.559 3.367 11.093 1.00 94.81 82 ASP A O 1
ATOM 644 N N . ASN A 1 83 ? -20.043 2.772 12.633 1.00 95.50 83 ASN A N 1
ATOM 645 C CA . ASN A 1 83 ? -19.740 4.138 13.048 1.00 95.50 83 ASN A CA 1
ATOM 646 C C . ASN A 1 83 ? -18.996 4.917 11.949 1.00 95.50 83 ASN A C 1
ATOM 648 O O . ASN A 1 83 ? -19.336 6.075 11.699 1.00 95.50 83 ASN A O 1
ATOM 652 N N . CYS A 1 84 ? -18.022 4.304 11.262 1.00 95.94 84 CYS A N 1
ATOM 653 C CA . CYS A 1 84 ? -17.346 4.911 10.108 1.00 95.94 84 CYS A CA 1
ATOM 654 C C . CYS A 1 84 ? -18.337 5.263 8.997 1.00 95.94 84 CYS A C 1
ATOM 656 O O . CYS A 1 84 ? -18.239 6.340 8.414 1.00 95.94 84 CYS A O 1
ATOM 658 N N . GLU A 1 85 ? -19.296 4.385 8.706 1.00 95.56 85 GLU A N 1
ATOM 659 C CA . GLU A 1 85 ? -20.320 4.623 7.693 1.00 95.56 85 GLU A CA 1
ATOM 660 C C . GLU A 1 85 ? -21.187 5.830 8.059 1.00 95.56 85 GLU A C 1
ATOM 662 O O . GLU A 1 85 ? -21.377 6.743 7.248 1.00 95.56 85 GLU A O 1
ATOM 667 N N . SER A 1 86 ? -21.629 5.889 9.315 1.00 95.56 86 SER A N 1
ATOM 668 C CA . SER A 1 86 ? -22.390 7.019 9.851 1.00 95.56 86 SER A CA 1
ATOM 669 C C . SER A 1 86 ? -21.596 8.331 9.771 1.00 95.56 86 SER A C 1
ATOM 671 O O . SER A 1 86 ? -22.110 9.342 9.278 1.00 95.56 86 SER A O 1
ATOM 673 N N . ALA A 1 87 ? -20.321 8.312 10.179 1.00 96.62 87 ALA A N 1
ATOM 674 C CA . ALA A 1 87 ? -19.410 9.452 10.071 1.00 96.62 87 ALA A CA 1
ATOM 675 C C . ALA A 1 87 ? -19.236 9.890 8.612 1.00 96.62 87 ALA A C 1
ATOM 677 O O . ALA A 1 87 ? -19.294 11.080 8.300 1.00 96.62 87 ALA A O 1
ATOM 678 N N . TYR A 1 88 ? -19.063 8.933 7.699 1.00 97.56 88 TYR A N 1
ATOM 679 C CA . TYR A 1 88 ? -18.865 9.201 6.281 1.00 97.56 88 TYR A CA 1
ATOM 680 C C . TYR A 1 88 ? -20.079 9.893 5.668 1.00 97.56 88 TYR A C 1
ATOM 682 O O . TYR A 1 88 ? -19.919 10.855 4.923 1.00 97.56 88 TYR A O 1
ATOM 690 N N . ILE A 1 89 ? -21.301 9.468 6.008 1.00 96.69 89 ILE A N 1
ATOM 691 C CA . ILE A 1 89 ? -22.535 10.111 5.531 1.00 96.69 89 ILE A CA 1
ATOM 692 C C . ILE A 1 89 ? -22.583 11.584 5.959 1.00 96.69 89 ILE A C 1
ATOM 694 O O . ILE A 1 89 ? -22.946 12.454 5.160 1.00 96.69 89 ILE A O 1
ATOM 698 N N . VAL A 1 90 ? -22.195 11.885 7.201 1.00 97.31 90 VAL A N 1
ATOM 699 C CA . VAL A 1 90 ? -22.127 13.263 7.708 1.00 97.31 90 VAL A CA 1
ATOM 700 C C . VAL A 1 90 ? -21.026 14.055 6.997 1.00 97.31 90 VAL A C 1
ATOM 702 O O . VAL A 1 90 ? -21.281 15.171 6.538 1.00 97.31 90 VAL A O 1
ATOM 705 N N . ALA A 1 91 ? -19.830 13.479 6.854 1.00 97.38 91 ALA A N 1
ATOM 706 C CA . ALA A 1 91 ? -18.704 14.111 6.172 1.00 97.38 91 ALA A CA 1
ATOM 707 C C . ALA A 1 91 ? -19.017 14.388 4.692 1.00 97.38 91 ALA A C 1
ATOM 709 O O . ALA A 1 91 ? -18.776 15.490 4.204 1.00 97.38 91 ALA A O 1
ATOM 710 N N . TYR A 1 92 ? -19.642 13.437 3.994 1.00 97.25 92 TYR A N 1
ATOM 711 C CA . TYR A 1 92 ? -20.086 13.566 2.606 1.00 97.25 92 TYR A CA 1
ATOM 712 C C . TYR A 1 92 ? -21.017 14.767 2.420 1.00 97.25 92 TYR A C 1
ATOM 714 O O . TYR A 1 92 ? -20.794 15.579 1.521 1.00 97.25 92 TYR A O 1
ATOM 722 N N . ARG A 1 93 ? -22.020 14.926 3.297 1.00 97.00 93 ARG A N 1
ATOM 723 C CA . ARG A 1 93 ? -22.974 16.052 3.251 1.00 97.00 93 ARG A CA 1
ATOM 724 C C . ARG A 1 93 ? -22.305 17.413 3.441 1.00 97.00 93 ARG A C 1
ATOM 726 O O . ARG A 1 93 ? -22.819 18.404 2.935 1.00 97.00 93 ARG A O 1
ATOM 733 N N . LYS A 1 94 ? -21.191 17.459 4.177 1.00 96.62 94 LYS A N 1
ATOM 734 C CA . LYS A 1 94 ? -20.415 18.681 4.433 1.00 96.62 94 LYS A CA 1
ATOM 735 C C . LYS A 1 94 ? -19.281 18.908 3.428 1.00 96.62 94 LYS A C 1
ATOM 737 O O . LYS A 1 94 ? -18.742 20.009 3.373 1.00 96.62 94 LYS A O 1
ATOM 742 N N . SER A 1 95 ? -18.914 17.896 2.642 1.00 96.00 95 SER A N 1
ATOM 743 C CA . SER A 1 95 ? -17.877 18.017 1.617 1.00 96.00 95 SER A CA 1
ATOM 744 C C . SER A 1 95 ? -18.332 18.923 0.469 1.00 96.00 95 SER A C 1
ATOM 746 O O . SER A 1 95 ? -19.502 18.924 0.083 1.00 96.00 95 SER A O 1
ATOM 748 N N . THR A 1 96 ? -17.405 19.698 -0.094 1.00 94.88 96 THR A N 1
ATOM 749 C CA . THR A 1 96 ? -17.700 20.667 -1.158 1.00 94.88 96 THR A CA 1
ATOM 750 C C . THR A 1 96 ? -16.768 20.466 -2.346 1.00 94.88 96 THR A C 1
ATOM 752 O O . THR A 1 96 ? -15.620 20.066 -2.182 1.00 94.88 96 THR A O 1
ATOM 755 N N . GLU A 1 97 ? -17.235 20.781 -3.555 1.00 93.50 97 GLU A N 1
ATOM 756 C CA . GLU A 1 97 ? -16.428 20.649 -4.780 1.00 93.50 97 GLU A CA 1
ATOM 757 C C . GLU A 1 97 ? -15.178 21.536 -4.774 1.00 93.50 97 GLU A C 1
ATOM 759 O O . GLU A 1 97 ? -14.163 21.166 -5.353 1.00 93.50 97 GLU A O 1
ATOM 764 N N . LYS A 1 98 ? -15.240 22.683 -4.086 1.00 93.06 98 LYS A N 1
ATOM 765 C CA . LYS A 1 98 ? -14.126 23.632 -3.942 1.00 93.06 98 LYS A CA 1
ATOM 766 C C . LYS A 1 98 ? -13.196 23.311 -2.766 1.00 93.06 98 LYS A C 1
ATOM 768 O O . LYS A 1 98 ? -12.212 24.020 -2.575 1.00 93.06 98 LYS A O 1
ATOM 773 N N . GLY A 1 99 ? -13.519 22.301 -1.954 1.00 91.06 99 GLY A N 1
ATOM 774 C CA . GLY A 1 99 ? -12.659 21.867 -0.856 1.00 91.06 99 GLY A CA 1
ATOM 775 C C . GLY A 1 99 ? -11.345 21.279 -1.371 1.00 91.06 99 GLY A C 1
ATOM 776 O O . GLY A 1 99 ? -11.268 20.829 -2.512 1.00 91.06 99 GLY A O 1
ATOM 777 N N . LEU A 1 100 ? -10.321 21.232 -0.516 1.00 91.81 100 LEU A N 1
ATOM 778 C CA . LEU A 1 100 ? -8.987 20.724 -0.873 1.00 91.81 100 LEU A CA 1
ATOM 779 C C . LEU A 1 100 ? -9.027 19.311 -1.489 1.00 91.81 100 LEU A C 1
ATOM 781 O O . LEU A 1 100 ? -8.341 19.018 -2.463 1.00 91.81 100 LEU A O 1
ATOM 785 N N . PHE A 1 101 ? -9.893 18.447 -0.958 1.00 94.31 101 PHE A N 1
ATOM 786 C CA . PHE A 1 101 ? -10.089 17.075 -1.439 1.00 94.31 101 PHE A CA 1
ATOM 787 C C . PHE A 1 101 ? -11.246 16.927 -2.435 1.00 94.31 101 PHE A C 1
ATOM 789 O O . PHE A 1 101 ? -11.567 15.812 -2.845 1.00 94.31 101 PHE A O 1
ATOM 796 N N . GLY A 1 102 ? -11.866 18.039 -2.834 1.00 94.19 102 GLY A N 1
ATOM 797 C CA . GLY A 1 102 ? -13.098 18.054 -3.606 1.00 94.19 102 GLY A CA 1
ATOM 798 C C . GLY A 1 102 ? -14.276 17.428 -2.858 1.00 94.19 102 GLY A C 1
ATOM 799 O O . GLY A 1 102 ? -14.254 17.205 -1.643 1.00 94.19 102 GLY A O 1
ATOM 800 N N . ARG A 1 103 ? -15.339 17.143 -3.610 1.00 96.44 103 ARG A N 1
ATOM 801 C CA . ARG A 1 103 ? -16.522 16.468 -3.080 1.00 96.44 103 ARG A CA 1
ATOM 802 C C . ARG A 1 103 ? -16.222 14.984 -2.887 1.00 96.44 103 ARG A C 1
ATOM 804 O O . ARG A 1 103 ? -15.747 14.327 -3.813 1.00 96.44 103 ARG A O 1
ATOM 811 N N . LEU A 1 104 ? -16.547 14.456 -1.707 1.00 97.50 104 LEU A N 1
ATOM 812 C CA . LEU A 1 104 ? -16.437 13.023 -1.442 1.00 97.50 104 LEU A CA 1
ATOM 813 C C . LEU A 1 104 ? -17.395 12.243 -2.354 1.00 97.50 104 LEU A C 1
ATOM 815 O O . LEU A 1 104 ? -18.450 12.746 -2.752 1.00 97.50 104 LEU A O 1
ATOM 819 N N . GLN A 1 105 ? -17.037 11.010 -2.695 1.00 96.75 105 GLN A N 1
ATOM 820 C CA . GLN A 1 105 ? -17.901 10.111 -3.452 1.00 96.75 105 GLN A CA 1
ATOM 821 C C . GLN A 1 105 ? -19.181 9.805 -2.670 1.00 96.75 105 GLN A C 1
ATOM 823 O O . GLN A 1 105 ? -19.247 9.926 -1.446 1.00 96.75 105 GLN A O 1
ATOM 828 N N . LYS A 1 106 ? -20.246 9.431 -3.387 1.00 96.31 106 LYS A N 1
ATOM 829 C CA . LYS A 1 106 ? -21.508 9.069 -2.731 1.00 96.31 106 LYS A CA 1
ATOM 830 C C . LYS A 1 106 ? -21.268 7.885 -1.774 1.00 96.31 106 LYS A C 1
ATOM 832 O O . LYS A 1 106 ? -20.493 6.989 -2.121 1.00 96.31 106 LYS A O 1
ATOM 837 N N . PRO A 1 107 ? -21.934 7.841 -0.604 1.00 94.81 107 PRO A N 1
ATOM 838 C CA . PRO A 1 107 ? -21.919 6.659 0.257 1.00 94.81 107 PRO A CA 1
ATOM 839 C C . PRO A 1 107 ? -22.241 5.395 -0.553 1.00 94.81 107 PRO A C 1
ATOM 841 O O . PRO A 1 107 ? -23.102 5.433 -1.431 1.00 94.81 107 PRO A O 1
ATOM 844 N N . GLY A 1 108 ? -21.503 4.310 -0.314 1.00 92.44 108 GLY A N 1
ATOM 845 C CA . GLY A 1 108 ? -21.599 3.083 -1.114 1.00 92.44 108 GLY A CA 1
ATOM 846 C C . GLY A 1 108 ? -20.687 3.027 -2.349 1.00 92.44 108 GLY A C 1
ATOM 847 O O . GLY A 1 108 ? -20.437 1.937 -2.848 1.00 92.44 108 GLY A O 1
ATOM 848 N N . LEU A 1 109 ? -20.170 4.166 -2.834 1.00 92.81 109 LEU A N 1
ATOM 849 C CA . LEU A 1 109 ? -19.305 4.224 -4.027 1.00 92.81 109 LEU A CA 1
ATOM 850 C C . LEU A 1 109 ? -17.832 4.520 -3.726 1.00 92.81 109 LEU A C 1
ATOM 852 O O . LEU A 1 109 ? -17.004 4.398 -4.624 1.00 92.81 109 LEU A O 1
ATOM 856 N N . HIS A 1 110 ? -17.508 4.909 -2.490 1.00 93.94 110 HIS A N 1
ATOM 857 C CA . HIS A 1 110 ? -16.124 5.064 -2.046 1.00 93.94 110 HIS A CA 1
ATOM 858 C C . HIS A 1 110 ? -15.389 3.720 -2.034 1.00 93.94 110 HIS A C 1
ATOM 860 O O . HIS A 1 110 ? -16.004 2.652 -2.049 1.00 93.94 110 HIS A O 1
ATOM 866 N N . TRP A 1 111 ? -14.056 3.770 -2.021 1.00 91.38 111 TRP A N 1
ATOM 867 C CA . TRP A 1 111 ? -13.218 2.642 -2.422 1.00 91.38 111 TRP A CA 1
ATOM 868 C C . TRP A 1 111 ? -13.513 1.344 -1.670 1.00 91.38 111 TRP A C 1
ATOM 870 O O . TRP A 1 111 ? -13.566 0.279 -2.279 1.00 91.38 111 TRP A O 1
ATOM 880 N N . TRP A 1 112 ? -13.736 1.410 -0.362 1.00 85.00 112 TRP A N 1
ATOM 881 C CA . TRP A 1 112 ? -14.031 0.242 0.469 1.00 85.00 112 TRP A CA 1
ATOM 882 C C . TRP A 1 112 ? -15.373 0.344 1.186 1.00 85.00 112 TRP A C 1
ATOM 884 O O . TRP A 1 112 ? -15.508 -0.055 2.341 1.00 85.00 112 TRP A O 1
ATOM 894 N N . ALA A 1 113 ? -16.387 0.815 0.462 1.00 85.19 113 ALA A N 1
ATOM 895 C CA . ALA A 1 113 ? -17.758 0.675 0.918 1.00 85.19 113 ALA A CA 1
ATOM 896 C C . ALA A 1 113 ? -18.112 -0.802 1.174 1.00 85.19 113 ALA A C 1
ATOM 898 O O . ALA A 1 113 ? -17.708 -1.691 0.416 1.00 85.19 113 ALA A O 1
ATOM 899 N N . GLY A 1 114 ? -18.876 -1.052 2.240 1.00 85.38 114 GLY A N 1
ATOM 900 C CA . GLY A 1 114 ? -19.371 -2.389 2.580 1.00 85.38 114 GLY A CA 1
ATOM 901 C C . GLY A 1 114 ? -18.309 -3.347 3.125 1.00 85.38 114 GLY A C 1
ATOM 902 O O . GLY A 1 114 ? -18.457 -4.557 2.983 1.00 85.38 114 GLY A O 1
ATOM 903 N N . LEU A 1 115 ? -17.221 -2.837 3.712 1.00 91.44 115 LEU A N 1
ATOM 904 C CA . LEU A 1 115 ? -16.267 -3.671 4.445 1.00 91.44 115 LEU A CA 1
ATOM 905 C C . LEU A 1 115 ? -16.979 -4.382 5.605 1.00 91.44 115 LEU A C 1
ATOM 907 O O . LEU A 1 115 ? -17.680 -3.758 6.388 1.00 91.44 115 LEU A O 1
ATOM 911 N N . THR A 1 116 ? -16.793 -5.686 5.749 1.00 93.56 116 THR A N 1
ATOM 912 C CA . THR A 1 116 ? -17.315 -6.447 6.888 1.00 93.56 116 THR A CA 1
ATOM 913 C C . THR A 1 116 ? -16.262 -7.432 7.356 1.00 93.56 116 THR A C 1
ATOM 915 O O . THR A 1 116 ? -15.654 -8.138 6.548 1.00 93.56 116 THR A O 1
ATOM 918 N N . PHE A 1 117 ? -16.059 -7.489 8.667 1.00 95.06 117 PHE A N 1
ATOM 919 C CA . PHE A 1 117 ? -15.170 -8.439 9.313 1.00 95.06 117 PHE A CA 1
ATOM 920 C C . PHE A 1 117 ? -15.925 -9.705 9.707 1.00 95.06 117 PHE A C 1
ATOM 922 O O . PHE A 1 117 ? -17.071 -9.659 10.162 1.00 95.06 117 PHE A O 1
ATOM 929 N N . PHE A 1 118 ? -15.279 -10.856 9.561 1.00 94.00 118 PHE A N 1
ATOM 930 C CA . PHE A 1 118 ? -15.786 -12.132 10.055 1.00 94.00 118 PHE A CA 1
ATOM 931 C C . PHE A 1 118 ? -14.636 -13.066 10.422 1.00 94.00 118 PHE A C 1
ATOM 933 O O . PHE A 1 118 ? -13.543 -12.987 9.861 1.00 94.00 118 PHE A O 1
ATOM 940 N N . GLU A 1 119 ? -14.900 -13.957 11.375 1.00 93.38 119 GLU A N 1
ATOM 941 C CA . GLU A 1 119 ? -13.997 -15.060 11.697 1.00 93.38 119 GLU A CA 1
ATOM 942 C C . GLU A 1 119 ? -13.813 -15.945 10.464 1.00 93.38 119 GLU A C 1
ATOM 944 O O . GLU A 1 119 ? -14.793 -16.288 9.790 1.00 93.38 119 GLU A O 1
ATOM 949 N N . TYR A 1 120 ? -12.562 -16.290 10.172 1.00 90.94 120 TYR A N 1
ATOM 950 C CA . TYR A 1 120 ? -12.222 -17.135 9.038 1.00 90.94 120 TYR A CA 1
ATOM 951 C C . TYR A 1 120 ? -11.570 -18.423 9.523 1.00 90.94 120 TYR A C 1
ATOM 953 O O . 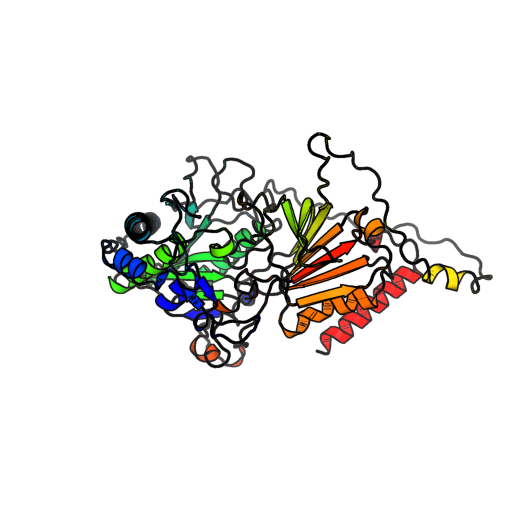TYR A 1 120 ? -12.218 -19.464 9.424 1.00 90.94 120 TYR A O 1
ATOM 961 N N . ASN A 1 121 ? -10.356 -18.340 10.084 1.00 86.38 121 ASN A N 1
ATOM 962 C CA . ASN A 1 121 ? -9.604 -19.451 10.680 1.00 86.38 121 ASN A CA 1
ATOM 963 C C . ASN A 1 121 ? -9.667 -20.734 9.829 1.00 86.38 121 ASN A C 1
ATOM 965 O O . ASN A 1 121 ? -10.073 -21.806 10.285 1.00 86.38 121 ASN A O 1
ATOM 969 N N . LYS A 1 122 ? -9.391 -20.556 8.533 1.00 88.69 122 LYS A N 1
ATOM 970 C CA . LYS A 1 122 ? -9.325 -21.590 7.498 1.00 88.69 122 LYS A CA 1
ATOM 971 C C . LYS A 1 122 ? -8.200 -21.253 6.529 1.00 88.69 122 LYS A C 1
ATOM 973 O O . LYS A 1 122 ? -7.849 -20.088 6.361 1.00 88.69 122 LYS A O 1
ATOM 978 N N . GLN A 1 123 ? -7.705 -22.255 5.813 1.00 91.06 123 GLN A N 1
ATOM 979 C CA . GLN A 1 123 ? -6.804 -22.028 4.689 1.00 91.06 123 GLN A CA 1
ATOM 980 C C . GLN A 1 123 ? -7.476 -21.190 3.593 1.00 91.06 123 GLN A C 1
ATOM 982 O O . GLN A 1 123 ? -8.652 -21.371 3.258 1.00 91.06 123 GLN A O 1
ATOM 987 N N . THR A 1 124 ? -6.716 -20.252 3.046 1.00 91.62 124 THR A N 1
ATOM 988 C CA . THR A 1 124 ? -7.078 -19.492 1.844 1.00 91.62 124 THR A CA 1
ATOM 989 C C . THR A 1 124 ? -7.097 -20.392 0.609 1.00 91.62 124 THR A C 1
ATOM 991 O O . THR A 1 124 ? -6.519 -21.477 0.608 1.00 91.62 124 THR A O 1
ATOM 994 N N . GLY A 1 125 ? -7.827 -19.985 -0.429 1.00 88.44 125 GLY A N 1
ATOM 995 C CA . GLY A 1 125 ? -7.930 -20.781 -1.655 1.00 88.44 125 GLY A CA 1
ATOM 996 C C . GLY A 1 125 ? -6.721 -20.652 -2.593 1.00 88.44 125 GLY A C 1
ATOM 997 O O . GLY A 1 125 ? -6.607 -21.408 -3.558 1.00 88.44 125 GLY A O 1
ATOM 998 N N . ASP A 1 126 ? -5.820 -19.708 -2.315 1.00 88.62 126 ASP A N 1
ATOM 999 C CA . ASP A 1 126 ? -4.583 -19.437 -3.042 1.00 88.62 126 ASP A CA 1
ATOM 1000 C C . ASP A 1 126 ? -3.377 -19.255 -2.096 1.00 88.62 126 ASP A C 1
ATOM 1002 O O . ASP A 1 126 ? -3.511 -18.846 -0.942 1.00 88.62 126 ASP A O 1
ATOM 1006 N N . GLY A 1 127 ? -2.174 -19.590 -2.581 1.00 83.56 127 GLY A N 1
ATOM 1007 C CA . GLY A 1 127 ? -0.937 -19.619 -1.784 1.00 83.56 127 GLY A CA 1
ATOM 1008 C C . GLY A 1 127 ? 0.215 -18.778 -2.349 1.00 83.56 127 GLY A C 1
ATOM 1009 O O . GLY A 1 127 ? 0.310 -18.519 -3.552 1.00 83.56 127 GLY A O 1
ATOM 1010 N N . VAL A 1 128 ? 1.141 -18.357 -1.480 1.00 78.31 128 VAL A N 1
ATOM 1011 C CA . VAL A 1 128 ? 2.326 -17.571 -1.873 1.00 78.31 128 VAL A CA 1
ATOM 1012 C C . VAL A 1 128 ? 3.420 -18.498 -2.407 1.00 78.31 128 VAL A C 1
ATOM 1014 O O . VAL A 1 128 ? 4.022 -19.241 -1.642 1.00 78.31 128 VAL A O 1
ATOM 1017 N N . GLY A 1 129 ? 3.739 -18.421 -3.703 1.00 66.81 129 GLY A N 1
ATOM 1018 C CA . GLY A 1 129 ? 4.961 -19.024 -4.261 1.00 66.81 129 GLY A CA 1
ATOM 1019 C C . GLY A 1 129 ? 5.096 -20.539 -4.060 1.00 66.81 129 GLY A C 1
ATOM 1020 O O . GLY A 1 129 ? 6.182 -21.011 -3.738 1.00 66.81 129 GLY A O 1
ATOM 1021 N N . GLY A 1 130 ? 3.999 -21.292 -4.198 1.00 63.06 130 GLY A N 1
ATOM 1022 C CA . GLY A 1 130 ? 3.984 -22.746 -3.988 1.00 63.06 130 GLY A CA 1
ATOM 1023 C C . GLY A 1 130 ? 4.036 -23.182 -2.518 1.00 63.06 130 GLY A C 1
ATOM 1024 O O . GLY A 1 130 ? 4.045 -24.381 -2.249 1.00 63.06 130 GLY A O 1
ATOM 1025 N N . ALA A 1 131 ? 4.056 -22.236 -1.571 1.00 71.00 131 ALA A N 1
ATOM 1026 C CA . ALA A 1 131 ? 3.876 -22.522 -0.153 1.00 71.00 131 ALA A CA 1
ATOM 1027 C C . ALA A 1 131 ? 2.415 -22.875 0.167 1.00 71.00 131 ALA A C 1
ATOM 1029 O O . ALA A 1 131 ? 1.500 -22.573 -0.607 1.00 71.00 131 ALA A O 1
ATOM 1030 N N . GLU A 1 132 ? 2.205 -23.485 1.335 1.00 73.94 132 GLU A N 1
ATOM 1031 C CA . GLU A 1 132 ? 0.863 -23.783 1.836 1.00 73.94 132 GLU A CA 1
ATOM 1032 C C . GLU A 1 132 ? 0.013 -22.505 1.956 1.00 73.94 132 GLU A C 1
ATOM 1034 O O . GLU A 1 132 ? 0.551 -21.429 2.264 1.00 73.94 132 GLU A O 1
ATOM 1039 N N . PRO A 1 133 ? -1.309 -22.588 1.711 1.00 81.12 133 PRO A N 1
ATOM 1040 C CA . PRO A 1 133 ? -2.188 -21.453 1.875 1.00 81.12 133 PRO A CA 1
ATOM 1041 C C . PRO A 1 133 ? -2.183 -20.997 3.322 1.00 81.12 133 PRO A C 1
ATOM 1043 O O . PRO A 1 133 ? -2.116 -21.780 4.269 1.00 81.12 133 PRO A O 1
ATOM 1046 N N . VAL A 1 134 ? -2.288 -19.692 3.480 1.00 88.38 134 VAL A N 1
ATOM 1047 C CA . VAL A 1 134 ? -2.259 -19.056 4.788 1.00 88.38 134 VAL A CA 1
ATOM 1048 C C . VAL A 1 134 ? -3.634 -19.103 5.449 1.00 88.38 134 VAL A C 1
ATOM 1050 O O . VAL A 1 134 ? -4.654 -19.150 4.757 1.00 88.38 134 VAL A O 1
ATOM 1053 N N . GLU A 1 135 ? -3.652 -19.045 6.780 1.00 91.56 135 GLU A N 1
ATOM 1054 C CA . GLU A 1 135 ? -4.851 -19.157 7.616 1.00 91.56 135 GLU A CA 1
ATOM 1055 C C . GLU A 1 135 ? -5.016 -17.924 8.524 1.00 91.56 135 GLU A C 1
ATOM 1057 O O . GLU A 1 135 ? -4.573 -17.948 9.667 1.00 91.56 135 GLU A O 1
ATOM 1062 N N . PRO A 1 136 ? -5.613 -16.820 8.030 1.00 93.56 136 PRO A N 1
ATOM 1063 C CA . PRO A 1 136 ? -5.963 -15.679 8.876 1.00 93.56 136 PRO A CA 1
ATOM 1064 C C . PRO A 1 136 ? -7.035 -16.036 9.910 1.00 93.56 136 PRO A C 1
ATOM 1066 O O . PRO A 1 136 ? -8.057 -16.635 9.557 1.00 93.56 136 PRO A O 1
ATOM 1069 N N . ASP A 1 137 ? -6.871 -15.581 11.156 1.00 94.06 137 ASP A N 1
ATOM 1070 C CA . ASP A 1 137 ? -7.877 -15.758 12.216 1.00 94.06 137 ASP A CA 1
ATOM 1071 C C . ASP A 1 137 ? -9.212 -15.096 11.842 1.00 94.06 137 ASP A C 1
ATOM 1073 O O . ASP A 1 137 ? -10.299 -15.646 12.044 1.00 94.06 137 ASP A O 1
ATOM 1077 N N . PHE A 1 138 ? -9.135 -13.900 11.261 1.00 94.94 138 PHE A N 1
ATOM 1078 C CA . PHE A 1 138 ? -10.284 -13.179 10.731 1.00 94.94 138 PHE A CA 1
ATOM 1079 C C . PHE A 1 138 ? -9.898 -12.385 9.489 1.00 94.94 138 PHE A C 1
ATOM 1081 O O . PHE A 1 138 ? -8.729 -12.072 9.253 1.00 94.94 138 PHE A O 1
ATOM 1088 N N . VAL A 1 139 ? -10.898 -12.044 8.683 1.00 95.38 139 VAL A N 1
ATOM 1089 C CA . VAL A 1 139 ? -10.700 -11.254 7.467 1.00 95.38 139 VAL A CA 1
ATOM 1090 C C . VAL A 1 139 ? -11.740 -10.150 7.367 1.00 95.38 139 VAL A C 1
ATOM 1092 O O . VAL A 1 139 ? -12.858 -10.287 7.863 1.00 95.38 139 VAL A O 1
ATOM 1095 N N . GLY A 1 140 ? -11.360 -9.055 6.716 1.00 94.94 140 GLY A N 1
ATOM 1096 C CA . GLY A 1 140 ? -12.272 -8.034 6.218 1.00 94.94 140 GLY A CA 1
ATOM 1097 C C . GLY A 1 140 ? -12.453 -8.193 4.711 1.00 94.94 140 GLY A C 1
ATOM 1098 O O . GLY A 1 140 ? -11.467 -8.218 3.969 1.00 94.94 140 GLY A O 1
ATOM 1099 N N . ALA A 1 141 ? -13.699 -8.289 4.252 1.00 93.25 141 ALA A N 1
ATOM 1100 C CA . ALA A 1 141 ? -14.051 -8.398 2.836 1.00 93.25 141 ALA A CA 1
ATOM 1101 C C . ALA A 1 141 ? -15.352 -7.637 2.534 1.00 93.25 141 ALA A C 1
ATOM 1103 O O . ALA A 1 141 ? -16.078 -7.260 3.450 1.00 93.25 141 ALA A O 1
ATOM 1104 N N . ARG A 1 142 ? -15.667 -7.424 1.248 1.00 88.44 142 ARG A N 1
ATOM 1105 C CA . ARG A 1 142 ? -16.960 -6.835 0.826 1.00 88.44 142 ARG A CA 1
ATOM 1106 C C . ARG A 1 142 ? -18.124 -7.821 0.878 1.00 88.44 142 ARG A C 1
ATOM 1108 O O . ARG A 1 142 ? -19.285 -7.431 0.888 1.00 88.44 142 ARG A O 1
ATOM 1115 N N . ARG A 1 143 ? -17.810 -9.113 0.834 1.00 82.88 143 ARG A N 1
ATOM 1116 C CA . ARG A 1 143 ? -18.779 -10.201 0.837 1.00 82.88 143 ARG A CA 1
ATOM 1117 C C . ARG A 1 143 ? -18.290 -11.266 1.799 1.00 82.88 143 ARG A C 1
ATOM 1119 O O . ARG A 1 143 ? -17.135 -11.680 1.727 1.00 82.88 143 ARG A O 1
ATOM 1126 N N . LYS A 1 144 ? -19.183 -11.722 2.671 1.00 83.19 144 LYS A N 1
ATOM 1127 C CA . LYS A 1 144 ? -18.938 -12.912 3.478 1.00 83.19 144 LYS A CA 1
ATOM 1128 C C . LYS A 1 144 ? -19.108 -14.153 2.585 1.00 83.19 144 LYS A C 1
ATOM 1130 O O . LYS A 1 144 ? -20.145 -14.247 1.926 1.00 83.19 144 LYS A O 1
ATOM 1135 N N . PRO A 1 145 ? -18.123 -15.065 2.525 1.00 81.75 145 PRO A N 1
ATOM 1136 C CA . PRO A 1 145 ? -18.254 -16.316 1.789 1.00 81.75 145 PRO A CA 1
ATOM 1137 C C . PRO A 1 145 ? -19.371 -17.176 2.390 1.00 81.75 145 PRO A C 1
ATOM 1139 O O . PRO A 1 145 ? -19.655 -17.093 3.593 1.00 81.75 145 PRO A O 1
ATOM 1142 N N . ASP A 1 146 ? -19.979 -18.036 1.573 1.00 80.19 146 ASP A N 1
ATOM 1143 C CA . ASP A 1 146 ? -20.852 -19.082 2.097 1.00 80.19 146 ASP A CA 1
ATOM 1144 C C . ASP A 1 146 ? -20.024 -20.075 2.935 1.00 80.19 146 ASP A C 1
ATOM 1146 O O . ASP A 1 146 ? -18.803 -20.150 2.822 1.00 80.19 146 ASP A O 1
ATOM 1150 N N . LYS A 1 147 ? -20.657 -20.860 3.823 1.00 70.06 147 LYS A N 1
ATOM 1151 C CA . LYS A 1 147 ? -19.934 -21.693 4.820 1.00 70.06 147 LYS A CA 1
ATOM 1152 C C . LYS A 1 147 ? -18.875 -22.640 4.226 1.00 70.06 147 LYS A C 1
ATOM 1154 O O . LYS A 1 147 ? -17.969 -23.053 4.958 1.00 70.06 147 LYS A O 1
ATOM 1159 N N . ARG A 1 148 ? -19.032 -23.014 2.953 1.00 70.12 148 ARG A N 1
ATOM 1160 C CA . ARG A 1 148 ? -18.152 -23.924 2.208 1.00 70.12 148 ARG A CA 1
ATOM 1161 C C . ARG A 1 148 ? -17.098 -23.202 1.367 1.00 70.12 148 ARG A C 1
ATOM 1163 O O . ARG A 1 148 ? -16.160 -23.860 0.935 1.00 70.12 148 ARG A O 1
ATOM 1170 N N . ASP A 1 149 ? -17.231 -21.895 1.173 1.00 80.25 149 ASP A N 1
ATOM 1171 C CA . ASP A 1 149 ? -16.375 -21.141 0.268 1.00 80.25 149 ASP A CA 1
ATOM 1172 C C . ASP A 1 149 ? -15.121 -20.647 0.994 1.00 80.25 149 ASP A C 1
ATOM 1174 O O . ASP A 1 149 ? -15.147 -20.291 2.179 1.00 80.25 149 ASP A O 1
ATOM 1178 N N . GLN A 1 150 ? -14.010 -20.634 0.261 1.00 88.12 150 GLN A N 1
ATOM 1179 C CA . GLN A 1 150 ? -12.746 -20.071 0.716 1.00 88.12 150 GLN A CA 1
ATOM 1180 C C . GLN A 1 150 ? -12.666 -18.585 0.358 1.00 88.12 150 GLN A C 1
ATOM 1182 O O . GLN A 1 150 ? -13.222 -18.128 -0.643 1.00 88.12 150 GLN A O 1
ATOM 1187 N N . CYS A 1 151 ? -11.943 -17.835 1.181 1.00 91.75 151 CYS A N 1
ATOM 1188 C CA . CYS A 1 151 ? -11.475 -16.506 0.825 1.00 91.75 151 CYS A CA 1
ATOM 1189 C C . CYS A 1 151 ? -10.175 -16.613 0.015 1.00 91.75 151 CYS A C 1
ATOM 1191 O O . CYS A 1 151 ? -9.357 -17.506 0.255 1.00 91.75 151 CYS A O 1
ATOM 1193 N N . TYR A 1 152 ? -9.973 -15.670 -0.903 1.00 92.19 152 TYR A N 1
ATOM 1194 C CA . TYR A 1 152 ? -8.813 -15.615 -1.796 1.00 92.19 152 TYR A CA 1
ATOM 1195 C C . TYR A 1 152 ? -8.093 -14.272 -1.669 1.00 92.19 152 TYR A C 1
ATOM 1197 O O . TYR A 1 152 ? -8.732 -13.235 -1.473 1.00 92.19 152 TYR A O 1
ATOM 1205 N N . TRP A 1 153 ? -6.773 -14.266 -1.830 1.00 92.25 153 TRP A N 1
ATOM 1206 C CA . TRP A 1 153 ? -5.997 -13.030 -1.963 1.00 92.25 153 TRP A CA 1
ATOM 1207 C C . TRP A 1 153 ? -6.205 -12.394 -3.339 1.00 92.25 153 TRP A C 1
ATOM 1209 O O . TRP A 1 153 ? -6.372 -11.177 -3.435 1.00 92.25 153 TRP A O 1
ATOM 1219 N N . ALA A 1 154 ? -6.237 -13.221 -4.385 1.00 89.75 154 ALA A N 1
ATOM 1220 C CA . ALA A 1 154 ? -6.568 -12.852 -5.755 1.00 89.75 154 ALA A CA 1
ATOM 1221 C C . ALA A 1 154 ? -7.722 -13.743 -6.262 1.00 89.75 154 ALA A C 1
ATOM 1223 O O . ALA A 1 154 ? -7.477 -14.807 -6.834 1.00 89.75 154 ALA A O 1
ATOM 1224 N N . PRO A 1 155 ? -8.992 -13.353 -6.033 1.00 86.75 155 PRO A N 1
ATOM 1225 C CA . PRO A 1 155 ? -10.134 -14.187 -6.399 1.00 86.75 155 PRO A CA 1
ATOM 1226 C C . PRO A 1 155 ? -10.181 -14.426 -7.921 1.00 86.75 155 PRO A C 1
ATOM 1228 O O . PRO A 1 155 ? -10.016 -13.469 -8.687 1.00 86.75 155 PRO A O 1
ATOM 1231 N N . PRO A 1 156 ? -10.409 -15.674 -8.378 1.00 78.12 156 PRO A N 1
ATOM 1232 C CA . PRO A 1 156 ? -10.469 -16.012 -9.802 1.00 78.12 156 PRO A CA 1
ATOM 1233 C C . PRO A 1 156 ? -11.787 -15.590 -10.479 1.00 78.12 156 PRO A C 1
ATOM 1235 O O . PRO A 1 156 ? -11.876 -15.612 -11.706 1.00 78.12 156 PRO A O 1
ATOM 1238 N N . GLY A 1 157 ? -12.802 -15.204 -9.704 1.00 82.12 157 GLY A N 1
ATOM 1239 C CA . GLY A 1 157 ? -14.111 -14.770 -10.177 1.00 82.12 157 GLY A CA 1
ATOM 1240 C C . GLY A 1 157 ? -14.943 -14.121 -9.055 1.00 82.12 157 GLY A C 1
ATOM 1241 O O . GLY A 1 157 ? -14.483 -13.151 -8.448 1.00 82.12 157 GLY A O 1
ATOM 1242 N N . PRO A 1 158 ? -16.187 -14.577 -8.794 1.00 79.44 158 PRO A N 1
ATOM 1243 C CA . PRO A 1 158 ? -17.101 -13.952 -7.830 1.00 79.44 158 PRO A CA 1
ATOM 1244 C C . PRO A 1 158 ? -16.822 -14.312 -6.356 1.00 79.44 158 PRO A C 1
ATOM 1246 O O . PRO A 1 158 ? -17.635 -13.975 -5.483 1.00 79.44 158 PRO A O 1
ATOM 1249 N N . GLU A 1 159 ? -15.739 -15.039 -6.074 1.00 83.56 159 GLU A N 1
ATOM 1250 C CA . GLU A 1 159 ? -15.349 -15.475 -4.735 1.00 83.56 159 GLU A CA 1
ATOM 1251 C C . GLU A 1 159 ? -14.976 -14.297 -3.817 1.00 83.56 159 GLU A C 1
ATOM 1253 O O . GLU A 1 159 ? -14.712 -13.171 -4.248 1.00 83.56 159 GLU A O 1
ATOM 1258 N N . ALA A 1 160 ? -14.961 -14.548 -2.506 1.00 85.31 160 ALA A N 1
ATOM 1259 C CA . ALA A 1 160 ? -14.677 -13.518 -1.514 1.00 85.31 160 ALA A CA 1
ATOM 1260 C C . ALA A 1 160 ? -13.183 -13.140 -1.508 1.00 85.31 160 ALA A C 1
ATOM 1262 O O . ALA A 1 160 ? -12.335 -13.892 -1.027 1.00 85.31 160 ALA A O 1
ATOM 1263 N N . GLY A 1 161 ? -12.868 -11.947 -2.017 1.00 90.75 161 GLY A N 1
ATOM 1264 C CA . GLY A 1 161 ? -11.525 -11.370 -1.951 1.00 90.75 161 GLY A CA 1
ATOM 1265 C C . GLY A 1 161 ? -11.195 -10.798 -0.568 1.00 90.75 161 GLY A C 1
ATOM 1266 O O . GLY A 1 161 ? -11.975 -10.023 -0.007 1.00 90.75 161 GLY A O 1
ATOM 1267 N N . ILE A 1 162 ? -10.020 -11.140 -0.037 1.00 92.94 162 ILE A N 1
ATOM 1268 C CA . ILE A 1 162 ? -9.504 -10.610 1.230 1.00 92.94 162 ILE A CA 1
ATOM 1269 C C . ILE A 1 162 ? -9.008 -9.182 1.011 1.00 92.94 162 ILE A C 1
ATOM 1271 O O . ILE A 1 162 ? -8.063 -8.942 0.259 1.00 92.94 162 ILE A O 1
ATOM 1275 N N . LEU A 1 163 ? -9.618 -8.223 1.709 1.00 90.81 163 LEU A N 1
ATOM 1276 C CA . LEU A 1 163 ? -9.145 -6.837 1.736 1.00 90.81 163 LEU A CA 1
ATOM 1277 C C . LEU A 1 163 ? -8.232 -6.588 2.934 1.00 90.81 163 LEU A C 1
ATOM 1279 O O . LEU A 1 163 ? -7.222 -5.901 2.803 1.00 90.81 163 LEU A O 1
ATOM 1283 N N . TRP A 1 164 ? -8.608 -7.141 4.089 1.00 92.50 164 TRP A N 1
ATOM 1284 C CA . TRP A 1 164 ? -7.885 -7.038 5.352 1.00 92.50 164 TRP A CA 1
ATOM 1285 C C . TRP A 1 164 ? -7.694 -8.419 5.945 1.00 92.50 164 TRP A C 1
ATOM 1287 O O . TRP A 1 164 ? -8.627 -9.218 5.971 1.00 92.50 164 TRP A O 1
ATOM 1297 N N . ALA A 1 165 ? -6.504 -8.662 6.473 1.00 95.62 165 ALA A N 1
ATOM 1298 C CA . ALA A 1 165 ? -6.223 -9.842 7.267 1.00 95.62 165 ALA A CA 1
ATOM 1299 C C . ALA A 1 165 ? -6.068 -9.449 8.734 1.00 95.62 165 ALA A C 1
ATOM 1301 O O . ALA A 1 165 ? -5.602 -8.349 9.051 1.00 95.62 165 ALA A O 1
ATOM 1302 N N . GLY A 1 166 ? -6.472 -10.358 9.607 1.00 96.25 166 GLY A N 1
ATOM 1303 C CA . GLY A 1 166 ? -6.377 -10.230 11.043 1.00 96.25 166 GLY A CA 1
ATOM 1304 C C . GLY A 1 166 ? -5.655 -11.417 11.649 1.00 96.25 166 GLY A C 1
ATOM 1305 O O . GLY A 1 166 ? -5.934 -12.555 11.277 1.00 96.25 166 GLY A O 1
ATOM 1306 N N . GLU A 1 167 ? -4.761 -11.133 12.587 1.00 95.94 167 GLU A N 1
ATOM 1307 C CA . GLU A 1 167 ? -4.069 -12.137 13.390 1.00 95.94 167 GLU A CA 1
ATOM 1308 C C . GLU A 1 167 ? -4.315 -11.867 14.875 1.00 95.94 167 GLU A C 1
ATOM 1310 O O . GLU A 1 167 ? -4.203 -10.727 15.338 1.00 95.94 167 GLU A O 1
ATOM 1315 N N . VAL A 1 168 ? -4.620 -12.919 15.625 1.00 94.12 168 VAL A N 1
ATOM 1316 C CA . VAL A 1 168 ? -4.825 -12.919 17.069 1.00 94.12 168 VAL A CA 1
ATOM 1317 C C . VAL A 1 168 ? -3.804 -13.861 17.691 1.00 94.12 168 VAL A C 1
ATOM 1319 O O . VAL A 1 168 ? -3.830 -15.070 17.491 1.00 94.12 168 VAL A O 1
ATOM 1322 N N . ASN A 1 169 ? -2.903 -13.316 18.500 1.00 92.81 169 ASN A N 1
ATOM 1323 C CA . ASN A 1 169 ? -1.890 -14.112 19.191 1.00 92.81 169 ASN A CA 1
ATOM 1324 C C . ASN A 1 169 ? -1.618 -13.513 20.582 1.00 92.81 169 ASN A C 1
ATOM 1326 O O . ASN A 1 169 ? -2.086 -12.428 20.907 1.00 92.81 169 ASN A O 1
ATOM 1330 N N . TYR A 1 170 ? -0.866 -14.203 21.431 1.00 91.56 170 TYR A N 1
ATOM 1331 C CA . TYR A 1 170 ? -0.453 -13.733 22.753 1.00 91.56 170 TYR A CA 1
ATOM 1332 C C . TYR A 1 170 ? 0.862 -12.941 22.717 1.00 91.56 170 TYR A C 1
ATOM 1334 O O . TYR A 1 170 ? 1.196 -12.281 23.696 1.00 91.56 170 TYR A O 1
ATOM 1342 N N . LYS A 1 171 ? 1.630 -13.013 21.618 1.00 90.44 171 LYS A N 1
ATOM 1343 C CA . LYS A 1 171 ? 2.953 -12.379 21.504 1.00 90.44 171 LYS A CA 1
ATOM 1344 C C . LYS A 1 171 ? 3.125 -11.623 20.190 1.00 90.44 171 LYS A C 1
ATOM 1346 O O . LYS A 1 171 ? 2.939 -12.182 19.109 1.00 90.44 171 LYS A O 1
ATOM 1351 N N . TRP A 1 172 ? 3.593 -10.377 20.282 1.00 90.62 172 TRP A N 1
ATOM 1352 C CA . TRP A 1 172 ? 3.847 -9.519 19.120 1.00 90.62 172 TRP A CA 1
ATOM 1353 C C . TRP A 1 172 ? 4.812 -10.113 18.077 1.00 90.62 172 TRP A C 1
ATOM 1355 O O . TRP A 1 172 ? 4.482 -10.036 16.895 1.00 90.62 172 TRP A O 1
ATOM 1365 N N . PRO A 1 173 ? 5.950 -10.744 18.435 1.00 88.88 173 PRO A N 1
ATOM 1366 C CA . PRO A 1 173 ? 6.867 -11.287 17.428 1.00 88.88 173 PRO A CA 1
ATOM 1367 C C . PRO A 1 173 ? 6.247 -12.395 16.566 1.00 88.88 173 PRO A C 1
ATOM 1369 O O . PRO A 1 173 ? 6.474 -12.448 15.356 1.00 88.88 173 PRO A O 1
ATOM 1372 N N . GLU A 1 174 ? 5.441 -13.270 17.173 1.00 89.50 174 GLU A N 1
ATOM 1373 C CA . GLU A 1 174 ? 4.747 -14.351 16.465 1.00 89.50 174 GLU A CA 1
ATOM 1374 C C . GLU A 1 174 ? 3.657 -13.791 15.552 1.00 89.50 174 GLU A C 1
ATOM 1376 O O . GLU A 1 174 ? 3.593 -14.155 14.375 1.00 89.50 174 GLU A O 1
ATOM 1381 N N . LEU A 1 175 ? 2.886 -12.832 16.071 1.00 91.94 175 LEU A N 1
ATOM 1382 C CA . LEU A 1 175 ? 1.862 -12.114 15.325 1.00 91.94 175 LEU A CA 1
ATOM 1383 C C . LEU A 1 175 ? 2.451 -11.427 14.090 1.00 91.94 175 LEU A C 1
ATOM 1385 O O . LEU A 1 175 ? 1.960 -11.595 12.976 1.00 91.94 175 LEU A O 1
ATOM 1389 N N . ILE A 1 176 ? 3.528 -10.662 14.270 1.00 92.00 176 ILE A N 1
ATOM 1390 C CA . ILE A 1 176 ? 4.153 -9.881 13.197 1.00 92.00 176 ILE A CA 1
ATOM 1391 C C . ILE A 1 176 ? 4.756 -10.804 12.137 1.00 92.00 176 ILE A C 1
ATOM 1393 O O . ILE A 1 176 ? 4.648 -10.521 10.940 1.00 92.00 176 ILE A O 1
ATOM 1397 N N . ARG A 1 177 ? 5.330 -11.947 12.537 1.00 89.69 177 ARG A N 1
ATOM 1398 C CA . ARG A 1 177 ? 5.805 -12.973 11.597 1.00 89.69 177 ARG A CA 1
ATOM 1399 C C . ARG A 1 177 ? 4.669 -13.481 10.707 1.00 89.69 177 ARG A C 1
ATOM 1401 O O . ARG A 1 177 ? 4.868 -13.601 9.500 1.00 89.69 177 ARG A O 1
ATOM 1408 N N . GLN A 1 178 ? 3.503 -13.762 11.282 1.00 91.44 178 GLN A N 1
ATOM 1409 C CA . GLN A 1 178 ? 2.354 -14.252 10.527 1.00 91.44 178 GLN A CA 1
ATOM 1410 C C . GLN A 1 178 ? 1.746 -13.155 9.638 1.00 91.44 178 GLN A C 1
ATOM 1412 O O . GLN A 1 178 ? 1.576 -13.356 8.435 1.00 91.44 178 GLN A O 1
ATOM 1417 N N . ALA A 1 179 ? 1.565 -11.949 10.180 1.00 94.00 179 ALA A N 1
ATOM 1418 C CA . ALA A 1 179 ? 1.113 -10.771 9.444 1.00 94.00 179 ALA A CA 1
ATOM 1419 C C . ALA A 1 179 ? 2.016 -10.425 8.244 1.00 94.00 179 ALA A C 1
ATOM 1421 O O . ALA A 1 179 ? 1.522 -10.033 7.187 1.00 94.00 179 ALA A O 1
ATOM 1422 N N . THR A 1 180 ? 3.332 -10.639 8.362 1.00 92.38 180 THR A N 1
ATOM 1423 C CA . THR A 1 180 ? 4.280 -10.474 7.245 1.00 92.38 180 THR A CA 1
ATOM 1424 C C . THR A 1 180 ? 3.942 -11.415 6.087 1.00 92.38 180 THR A C 1
ATOM 1426 O O . THR A 1 180 ? 4.038 -11.030 4.922 1.00 92.38 180 THR A O 1
ATOM 1429 N N . THR A 1 181 ? 3.505 -12.641 6.379 1.00 91.62 181 THR A N 1
ATOM 1430 C CA . THR A 1 181 ? 3.088 -13.611 5.356 1.00 91.62 181 THR A CA 1
ATOM 1431 C C . THR A 1 181 ? 1.801 -13.160 4.665 1.00 91.62 181 THR A C 1
ATOM 1433 O O . THR A 1 181 ? 1.721 -13.220 3.438 1.00 91.62 181 THR A O 1
ATOM 1436 N N . TYR A 1 182 ? 0.837 -12.606 5.409 1.00 93.81 182 TYR A N 1
ATOM 1437 C CA . TYR A 1 182 ? -0.364 -11.998 4.819 1.00 93.81 182 TYR A CA 1
ATOM 1438 C C . TYR A 1 182 ? -0.014 -10.811 3.919 1.00 93.81 182 TYR A C 1
ATOM 1440 O O . TYR A 1 182 ? -0.516 -10.711 2.803 1.00 93.81 182 TYR A O 1
ATOM 1448 N N . ALA A 1 183 ? 0.911 -9.948 4.342 1.00 93.44 183 ALA A N 1
ATOM 1449 C CA . ALA A 1 183 ? 1.380 -8.839 3.517 1.00 93.44 183 ALA A CA 1
ATOM 1450 C C . ALA A 1 183 ? 2.088 -9.314 2.237 1.00 93.44 183 ALA A C 1
ATOM 1452 O O . ALA A 1 183 ? 1.886 -8.727 1.174 1.00 93.44 183 ALA A O 1
ATOM 1453 N N . ARG A 1 184 ? 2.868 -10.407 2.295 1.00 90.62 184 ARG A N 1
ATOM 1454 C CA . ARG A 1 184 ? 3.425 -11.058 1.094 1.00 90.62 184 ARG A CA 1
ATOM 1455 C C . ARG A 1 184 ? 2.326 -11.559 0.167 1.00 90.62 184 ARG A C 1
ATOM 1457 O O . ARG A 1 184 ? 2.460 -11.387 -1.041 1.00 90.62 184 ARG A O 1
ATOM 1464 N N . ALA A 1 185 ? 1.256 -12.140 0.703 1.00 92.25 185 ALA A N 1
ATOM 1465 C CA . ALA A 1 185 ? 0.116 -12.604 -0.082 1.00 92.25 185 ALA A CA 1
ATOM 1466 C C . ALA A 1 185 ? -0.631 -11.441 -0.756 1.00 92.25 185 ALA A C 1
ATOM 1468 O O . ALA A 1 185 ? -0.845 -11.469 -1.966 1.00 92.25 185 ALA A O 1
ATOM 1469 N N . MET A 1 186 ? -0.900 -10.356 -0.025 1.00 92.81 186 MET A N 1
ATOM 1470 C CA . MET A 1 186 ? -1.495 -9.134 -0.583 1.00 92.81 186 MET A CA 1
ATOM 1471 C C . MET A 1 186 ? -0.611 -8.486 -1.660 1.00 92.81 186 MET A C 1
ATOM 1473 O O . MET A 1 186 ? -1.113 -8.087 -2.711 1.00 92.81 186 MET A O 1
ATOM 1477 N N . ASN A 1 187 ? 0.706 -8.416 -1.434 1.00 90.31 187 ASN A N 1
ATOM 1478 C CA . ASN A 1 187 ? 1.662 -7.947 -2.440 1.00 90.31 187 ASN A CA 1
ATOM 1479 C C . ASN A 1 187 ? 1.753 -8.923 -3.617 1.00 90.31 187 ASN A C 1
ATOM 1481 O O . ASN A 1 187 ? 2.023 -8.493 -4.727 1.00 90.31 187 ASN A O 1
ATOM 1485 N N . SER A 1 188 ? 1.526 -10.220 -3.403 1.00 89.62 188 SER A N 1
ATOM 1486 C CA . SER A 1 188 ? 1.509 -11.200 -4.490 1.00 89.62 188 SER A CA 1
ATOM 1487 C C . SER A 1 188 ? 0.280 -11.016 -5.383 1.00 89.62 188 SER A C 1
ATOM 1489 O O . SER A 1 188 ? 0.391 -11.093 -6.602 1.00 89.62 188 SER A O 1
ATOM 1491 N N . ALA A 1 189 ? -0.871 -10.713 -4.775 1.00 90.88 189 ALA A N 1
ATOM 1492 C CA . ALA A 1 189 ? -2.125 -10.444 -5.471 1.00 90.88 189 ALA A CA 1
ATOM 1493 C C . ALA A 1 189 ? -2.100 -9.104 -6.221 1.00 90.88 189 ALA A C 1
ATOM 1495 O O . ALA A 1 189 ? -2.654 -8.995 -7.310 1.00 90.88 189 ALA A O 1
ATOM 1496 N N . VAL A 1 190 ? -1.433 -8.090 -5.655 1.00 91.88 190 VAL A N 1
ATOM 1497 C CA . VAL A 1 190 ? -1.241 -6.769 -6.272 1.00 91.88 190 VAL A CA 1
ATOM 1498 C C . VAL A 1 190 ? 0.252 -6.395 -6.221 1.00 91.88 190 VAL A C 1
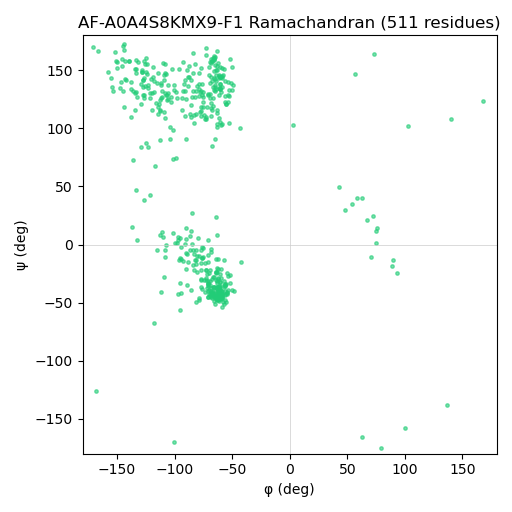ATOM 1500 O O . VAL A 1 190 ? 0.676 -5.663 -5.321 1.00 91.88 190 VAL A O 1
ATOM 1503 N N . PRO A 1 191 ? 1.065 -6.854 -7.196 1.00 90.06 191 PRO A N 1
ATOM 1504 C CA . PRO A 1 191 ? 2.535 -6.744 -7.208 1.00 90.06 191 PRO A CA 1
ATOM 1505 C C . PRO A 1 191 ? 3.100 -5.345 -6.969 1.00 90.06 191 PRO A C 1
ATOM 1507 O O . PRO A 1 191 ? 4.171 -5.183 -6.385 1.00 90.06 191 PRO A O 1
ATOM 1510 N N . MET A 1 192 ? 2.383 -4.321 -7.424 1.00 91.12 192 MET A N 1
ATOM 1511 C CA . MET A 1 192 ? 2.805 -2.917 -7.387 1.00 91.12 192 MET A CA 1
ATOM 1512 C C . MET A 1 192 ? 2.151 -2.129 -6.250 1.00 91.12 192 MET A C 1
ATOM 1514 O O . MET A 1 192 ? 2.257 -0.901 -6.217 1.00 91.12 192 MET A O 1
ATOM 1518 N N . ARG A 1 193 ? 1.468 -2.809 -5.318 1.00 92.62 193 ARG A N 1
ATOM 1519 C CA . ARG A 1 193 ? 0.874 -2.134 -4.169 1.00 92.62 193 ARG A CA 1
ATOM 1520 C C . ARG A 1 193 ? 1.964 -1.439 -3.350 1.00 92.62 193 ARG A C 1
ATOM 1522 O O . ARG A 1 193 ? 3.056 -1.981 -3.149 1.00 92.62 193 ARG A O 1
ATOM 1529 N N . LEU A 1 194 ? 1.661 -0.222 -2.913 1.00 95.00 194 LEU A N 1
ATOM 1530 C CA . LEU A 1 194 ? 2.560 0.627 -2.140 1.00 95.00 194 LEU A CA 1
ATOM 1531 C C . LEU A 1 194 ? 2.664 0.182 -0.678 1.00 95.00 194 LEU A C 1
ATOM 1533 O O . LEU A 1 194 ? 3.756 0.197 -0.107 1.00 95.00 194 LEU A O 1
ATOM 1537 N N . PH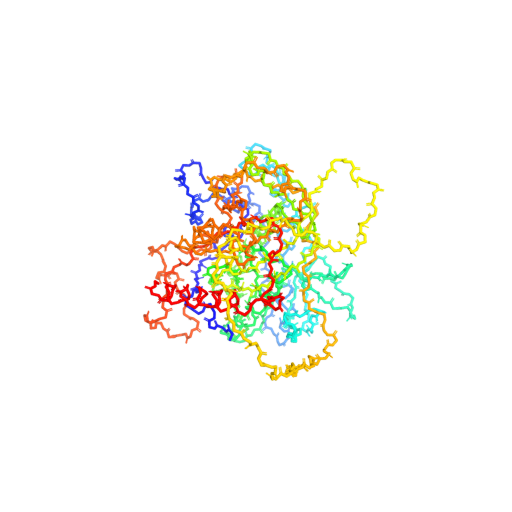E A 1 195 ? 1.545 -0.246 -0.095 1.00 96.25 195 PHE A N 1
ATOM 1538 C CA . PHE A 1 195 ? 1.485 -0.752 1.270 1.00 96.25 195 PHE A CA 1
ATOM 1539 C C . PHE A 1 195 ? 0.369 -1.786 1.446 1.00 96.25 195 PHE A C 1
ATOM 1541 O O . PHE A 1 195 ? -0.599 -1.790 0.693 1.00 96.25 195 PHE A O 1
ATOM 1548 N N . SER A 1 196 ? 0.481 -2.631 2.465 1.00 95.94 196 SER A N 1
ATOM 1549 C CA . SER A 1 196 ? -0.533 -3.606 2.876 1.00 95.94 196 SER A CA 1
ATOM 1550 C C . SER A 1 196 ? -0.831 -3.431 4.361 1.00 95.94 196 SER A C 1
ATOM 1552 O O . SER A 1 196 ? 0.098 -3.272 5.151 1.00 95.94 196 SER A O 1
ATOM 1554 N N . VAL A 1 197 ? -2.110 -3.450 4.745 1.00 96.44 197 VAL A N 1
ATOM 1555 C CA . VAL A 1 197 ? -2.530 -3.267 6.142 1.00 96.44 197 VAL A CA 1
ATOM 1556 C C . VAL A 1 197 ? -3.023 -4.588 6.717 1.00 96.44 197 VAL A C 1
ATOM 1558 O O . VAL A 1 197 ? -3.859 -5.262 6.117 1.00 96.44 197 VAL A O 1
ATOM 1561 N N . VAL A 1 198 ? -2.508 -4.945 7.890 1.00 97.56 198 VAL A N 1
ATOM 1562 C CA . VAL A 1 198 ? -2.927 -6.115 8.669 1.00 97.56 198 VAL A CA 1
ATOM 1563 C C . VAL A 1 198 ? -3.269 -5.656 10.085 1.00 97.56 198 VAL A C 1
ATOM 1565 O O . VAL A 1 198 ? -2.591 -4.789 10.638 1.00 97.56 198 VAL A O 1
ATOM 1568 N N . ILE A 1 199 ? -4.316 -6.225 10.681 1.00 98.00 199 ILE A N 1
ATOM 1569 C CA . ILE A 1 199 ? -4.653 -5.984 12.089 1.00 98.00 199 ILE A CA 1
ATOM 1570 C C . ILE A 1 199 ? -4.002 -7.067 12.937 1.00 98.00 199 ILE A C 1
ATOM 1572 O O . ILE A 1 199 ? -4.218 -8.254 12.709 1.00 98.00 199 ILE A O 1
ATOM 1576 N N . GLY A 1 200 ? -3.242 -6.648 13.942 1.00 97.19 200 GLY A N 1
ATOM 1577 C CA . GLY A 1 200 ? -2.746 -7.530 14.984 1.00 97.19 200 GLY A CA 1
ATOM 1578 C C . GLY A 1 200 ? -3.474 -7.304 16.295 1.00 97.19 200 GLY A C 1
ATOM 1579 O O . GLY A 1 200 ? -3.533 -6.174 16.770 1.00 97.19 200 GLY A O 1
ATOM 1580 N N . VAL A 1 201 ? -3.983 -8.366 16.904 1.00 96.31 201 VAL A N 1
ATOM 1581 C CA . VAL A 1 201 ? -4.545 -8.343 18.253 1.00 96.31 201 VAL A CA 1
ATOM 1582 C C . VAL A 1 201 ? -3.658 -9.165 19.180 1.00 96.31 201 VAL A C 1
ATOM 1584 O O . VAL A 1 201 ? -3.557 -10.383 19.032 1.00 96.31 201 VAL A O 1
ATOM 1587 N N . ASN A 1 202 ? -3.037 -8.505 20.159 1.00 94.50 202 ASN A N 1
ATOM 1588 C CA . ASN A 1 202 ? -2.402 -9.203 21.267 1.00 94.50 202 ASN A CA 1
ATOM 1589 C C . ASN A 1 202 ? -3.468 -9.526 22.314 1.00 94.50 202 ASN A C 1
ATOM 1591 O O . ASN A 1 202 ? -3.919 -8.659 23.068 1.00 94.50 202 ASN A O 1
ATOM 1595 N N . HIS A 1 203 ? -3.867 -10.793 22.354 1.00 91.19 203 HIS A N 1
ATOM 1596 C CA . HIS A 1 203 ? -4.908 -11.262 23.247 1.00 91.19 203 HIS A CA 1
ATOM 1597 C C . HIS A 1 203 ? -4.516 -11.110 24.727 1.00 91.19 203 HIS A C 1
ATOM 1599 O O . HIS A 1 203 ? -5.326 -10.654 25.534 1.00 91.19 203 HIS A O 1
ATOM 1605 N N . SER A 1 204 ? -3.263 -11.426 25.078 1.00 90.88 204 SER A N 1
ATOM 1606 C CA . SER A 1 204 ? -2.788 -11.386 26.470 1.00 90.88 204 SER A CA 1
ATOM 1607 C C . SER A 1 204 ? -2.851 -9.977 27.067 1.00 90.88 204 SER A C 1
ATOM 1609 O O . SER A 1 204 ? -3.340 -9.778 28.179 1.00 90.88 204 SER A O 1
ATOM 1611 N N . GLU A 1 205 ? -2.417 -8.985 26.291 1.00 92.00 205 GLU A N 1
ATOM 1612 C CA . GLU A 1 205 ? -2.390 -7.577 26.691 1.00 92.00 205 GLU A CA 1
ATOM 1613 C C . GLU A 1 205 ? -3.740 -6.886 26.476 1.00 92.00 205 GLU A C 1
ATOM 1615 O O . GLU A 1 205 ? -4.009 -5.850 27.092 1.00 92.00 205 GLU A O 1
ATOM 1620 N N . LYS A 1 206 ? -4.609 -7.489 25.652 1.00 92.56 206 LYS A N 1
ATOM 1621 C CA . LYS A 1 206 ? -5.889 -6.931 25.199 1.00 92.56 206 LYS A CA 1
ATOM 1622 C C . LYS A 1 206 ? -5.688 -5.655 24.379 1.00 92.56 206 LYS A C 1
ATOM 1624 O O . LYS A 1 206 ? -6.440 -4.690 24.510 1.00 92.56 206 LYS A O 1
ATOM 1629 N N . THR A 1 207 ? -4.661 -5.664 23.537 1.00 95.88 207 THR A N 1
ATOM 1630 C CA . THR A 1 207 ? -4.246 -4.523 22.719 1.00 95.88 207 THR A CA 1
ATOM 1631 C C . THR A 1 207 ? -4.337 -4.845 21.231 1.00 95.88 207 THR A C 1
ATOM 1633 O O . THR A 1 207 ? -4.233 -6.000 20.814 1.00 95.88 207 THR A O 1
ATOM 1636 N N . LEU A 1 208 ? -4.540 -3.814 20.414 1.00 97.00 208 LEU A N 1
ATOM 1637 C CA . LEU A 1 208 ? -4.592 -3.907 18.957 1.00 97.00 208 LEU A CA 1
ATOM 1638 C C . LEU A 1 208 ? -3.512 -3.023 18.335 1.00 97.00 208 LEU A C 1
ATOM 1640 O O . LEU A 1 208 ? -3.274 -1.915 18.806 1.00 97.00 208 LEU A O 1
ATOM 1644 N N . ARG A 1 209 ? -2.886 -3.485 17.252 1.00 98.00 209 ARG A N 1
ATOM 1645 C CA . ARG A 1 209 ? -2.012 -2.671 16.400 1.00 98.00 209 ARG A CA 1
ATOM 1646 C C . ARG A 1 209 ? -2.439 -2.754 14.942 1.00 98.00 209 ARG A C 1
ATOM 1648 O O . ARG A 1 209 ? -2.827 -3.817 14.456 1.00 98.00 209 ARG A O 1
ATOM 1655 N N . PHE A 1 210 ? -2.310 -1.635 14.238 1.00 98.44 210 PHE A N 1
ATOM 1656 C CA . PHE A 1 210 ? -2.345 -1.606 12.778 1.00 98.44 210 PHE A CA 1
ATOM 1657 C C . PHE A 1 210 ? -0.922 -1.776 12.258 1.00 98.44 210 PHE A C 1
ATOM 1659 O O . PHE A 1 210 ? -0.030 -1.025 12.648 1.00 98.44 210 PHE A O 1
ATOM 1666 N N . LEU A 1 211 ? -0.717 -2.770 11.398 1.00 98.00 211 LEU A N 1
ATOM 1667 C CA . LEU A 1 211 ? 0.571 -3.119 10.809 1.00 98.00 211 LEU A CA 1
ATOM 1668 C C . LEU A 1 211 ? 0.555 -2.717 9.332 1.00 98.00 211 LEU A C 1
ATOM 1670 O O . LEU A 1 211 ? -0.145 -3.332 8.528 1.00 98.00 211 LEU A O 1
ATOM 1674 N N . ILE A 1 212 ? 1.300 -1.672 8.981 1.00 97.94 212 ILE A N 1
ATOM 1675 C CA . ILE A 1 212 ? 1.416 -1.131 7.626 1.00 97.94 212 ILE A CA 1
ATOM 1676 C C . ILE A 1 212 ? 2.731 -1.617 7.022 1.00 97.94 212 ILE A C 1
ATOM 1678 O O . ILE A 1 212 ? 3.801 -1.058 7.253 1.00 97.94 212 ILE A O 1
ATOM 1682 N N . PHE A 1 213 ? 2.647 -2.667 6.222 1.00 96.69 213 PHE A N 1
ATOM 1683 C CA . PHE A 1 213 ? 3.786 -3.214 5.501 1.00 96.69 213 PHE A CA 1
ATOM 1684 C C . PHE A 1 213 ? 4.023 -2.423 4.223 1.00 96.69 213 PHE A C 1
ATOM 1686 O O . PHE A 1 213 ? 3.116 -2.288 3.406 1.00 96.69 213 PHE A O 1
ATOM 1693 N N . HIS A 1 214 ? 5.241 -1.939 4.015 1.00 95.62 214 HIS A N 1
ATOM 1694 C CA . HIS A 1 214 ? 5.627 -1.170 2.834 1.00 95.62 214 HIS A CA 1
ATOM 1695 C C . HIS A 1 214 ? 7.065 -1.502 2.427 1.00 95.62 214 HIS A C 1
ATOM 1697 O O . HIS A 1 214 ? 7.813 -2.152 3.148 1.00 95.62 214 HIS A O 1
ATOM 1703 N N . ARG A 1 215 ? 7.522 -1.003 1.276 1.00 93.06 215 ARG A N 1
ATOM 1704 C CA . ARG A 1 215 ? 8.817 -1.430 0.708 1.00 93.06 215 ARG A CA 1
ATOM 1705 C C . ARG A 1 215 ? 10.044 -1.073 1.547 1.00 93.06 215 ARG A C 1
ATOM 1707 O O . ARG A 1 215 ? 11.060 -1.745 1.433 1.00 93.06 215 ARG A O 1
ATOM 1714 N N . GLY A 1 216 ? 9.966 -0.058 2.400 1.00 92.56 216 GLY A N 1
ATOM 1715 C CA . GLY A 1 216 ? 11.010 0.232 3.392 1.00 92.56 216 GLY A CA 1
ATOM 1716 C C . GLY A 1 216 ? 10.931 -0.539 4.712 1.00 92.56 216 GLY A C 1
ATOM 1717 O O . GLY A 1 216 ? 11.776 -0.278 5.555 1.00 92.56 216 GLY A O 1
ATOM 1718 N N . GLY A 1 217 ? 9.957 -1.433 4.928 1.00 94.19 217 GLY A N 1
ATOM 1719 C CA . GLY A 1 217 ? 9.822 -2.185 6.180 1.00 94.19 217 GLY A CA 1
ATOM 1720 C C . GLY A 1 217 ? 8.387 -2.275 6.699 1.00 94.19 217 GLY A C 1
ATOM 1721 O O . GLY A 1 217 ? 7.446 -2.522 5.943 1.00 94.19 217 GLY A O 1
ATOM 1722 N N . LEU A 1 218 ? 8.236 -2.107 8.007 1.00 95.88 218 LEU A N 1
ATOM 1723 C CA . LEU A 1 218 ? 6.962 -2.166 8.706 1.00 95.88 218 LEU A CA 1
ATOM 1724 C C . LEU A 1 218 ? 6.769 -0.892 9.529 1.00 95.88 218 LEU A C 1
ATOM 1726 O O . LEU A 1 218 ? 7.603 -0.555 10.361 1.00 95.88 218 LEU A O 1
ATOM 1730 N N . THR A 1 219 ? 5.625 -0.243 9.363 1.00 97.31 219 THR A N 1
ATOM 1731 C CA . THR A 1 219 ? 5.170 0.811 10.267 1.00 97.31 219 THR A CA 1
ATOM 1732 C C . THR A 1 219 ? 4.016 0.292 11.107 1.00 97.31 219 THR A C 1
ATOM 1734 O O . THR A 1 219 ? 3.059 -0.268 10.575 1.00 97.31 219 THR A O 1
ATOM 1737 N N . ILE A 1 220 ? 4.103 0.444 12.424 1.00 97.00 220 ILE A N 1
ATOM 1738 C CA . ILE A 1 220 ? 3.107 -0.032 13.381 1.00 97.00 220 ILE A CA 1
ATOM 1739 C C . ILE A 1 220 ? 2.508 1.133 14.155 1.00 97.00 220 ILE A C 1
ATOM 1741 O O . ILE A 1 220 ? 3.203 2.081 14.519 1.00 97.00 220 ILE A O 1
ATOM 1745 N N . SER A 1 221 ? 1.220 1.042 14.472 1.00 98.38 221 SER A N 1
ATOM 1746 C CA . SER A 1 221 ? 0.678 1.876 15.542 1.00 98.38 221 SER A CA 1
ATOM 1747 C C . SER A 1 221 ? 1.263 1.457 16.885 1.00 98.38 221 SER A C 1
ATOM 1749 O O . SER A 1 221 ? 1.647 0.296 17.071 1.00 98.38 221 SER A O 1
ATOM 1751 N N . GLU A 1 222 ? 1.237 2.361 17.858 1.00 97.06 222 GLU A N 1
ATOM 1752 C CA . GLU A 1 222 ? 1.294 1.980 19.268 1.00 97.06 222 GLU A CA 1
ATOM 1753 C C . GLU A 1 222 ? 0.237 0.917 19.608 1.00 97.06 222 GLU A C 1
ATOM 1755 O O . GLU A 1 222 ? -0.753 0.733 18.887 1.00 97.06 222 GLU A O 1
ATOM 1760 N N . ALA A 1 223 ? 0.454 0.198 20.710 1.00 96.88 223 ALA A N 1
ATOM 1761 C CA . ALA A 1 223 ? -0.500 -0.781 21.214 1.00 96.88 223 ALA A CA 1
ATOM 1762 C C . ALA A 1 223 ? -1.758 -0.072 21.741 1.00 96.88 223 ALA A C 1
ATOM 1764 O O . ALA A 1 223 ? -1.725 0.596 22.771 1.00 96.88 223 ALA A O 1
ATOM 1765 N N . LEU A 1 224 ? -2.880 -0.233 21.041 1.00 97.75 224 LEU A N 1
ATOM 1766 C CA . LEU A 1 224 ? -4.147 0.414 21.372 1.00 97.75 224 LEU A CA 1
ATOM 1767 C C . LEU A 1 224 ? -4.913 -0.443 22.380 1.00 97.75 224 LEU A C 1
ATOM 1769 O O . LEU A 1 224 ? -5.348 -1.545 22.043 1.00 97.75 224 LEU A O 1
ATOM 1773 N N . ASP A 1 225 ? -5.077 0.043 23.612 1.00 96.06 225 ASP A N 1
ATOM 1774 C CA . ASP A 1 225 ? -5.754 -0.707 24.676 1.00 96.06 225 ASP A CA 1
ATOM 1775 C C . ASP A 1 225 ? -7.273 -0.778 24.454 1.00 96.06 225 ASP A C 1
ATOM 1777 O O . ASP A 1 225 ? -7.999 0.205 24.639 1.00 96.06 225 ASP A O 1
ATOM 1781 N N . LEU A 1 226 ? -7.758 -1.977 24.121 1.00 94.88 226 LEU A N 1
ATOM 1782 C CA . LEU A 1 226 ? -9.168 -2.256 23.851 1.00 94.88 226 LEU A CA 1
ATOM 1783 C C . LEU A 1 226 ? -10.046 -2.221 25.110 1.00 94.88 226 LEU A C 1
ATOM 1785 O O . LEU A 1 226 ? -11.266 -2.270 24.996 1.00 94.88 226 LEU A O 1
ATOM 1789 N N . LYS A 1 227 ? -9.461 -2.132 26.310 1.00 92.38 227 LYS A N 1
ATOM 1790 C CA . LYS A 1 227 ? -10.197 -1.935 27.570 1.00 92.38 227 LYS A CA 1
ATOM 1791 C C . LYS A 1 227 ? -10.561 -0.471 27.806 1.00 92.38 227 LYS A C 1
ATOM 1793 O O . LYS A 1 227 ? -11.392 -0.183 28.662 1.00 92.38 227 LYS A O 1
ATOM 1798 N N . THR A 1 228 ? -9.923 0.453 27.089 1.00 93.50 228 THR A N 1
ATOM 1799 C CA . THR A 1 228 ? -10.064 1.892 27.323 1.00 93.50 228 THR A CA 1
ATOM 1800 C C . THR A 1 228 ? -10.873 2.556 26.218 1.00 93.50 228 THR A C 1
ATOM 1802 O O . THR A 1 228 ? -10.780 2.191 25.043 1.00 93.50 228 THR A O 1
ATOM 1805 N N . GLU A 1 229 ? -11.630 3.593 26.575 1.00 93.19 229 GLU A N 1
ATOM 1806 C CA . GLU A 1 229 ? -12.337 4.411 25.586 1.00 93.19 229 GLU A CA 1
ATOM 1807 C C . GLU A 1 229 ? -11.366 5.092 24.615 1.00 93.19 229 GLU A C 1
ATOM 1809 O O . GLU A 1 229 ? -11.644 5.187 23.420 1.00 93.19 229 GLU A O 1
ATOM 1814 N N . ALA A 1 230 ? -10.208 5.536 25.118 1.00 94.62 230 ALA A N 1
ATOM 1815 C CA . ALA A 1 230 ? -9.170 6.178 24.319 1.00 94.62 230 ALA A CA 1
ATOM 1816 C C . ALA A 1 230 ? -8.613 5.230 23.246 1.00 94.62 230 ALA A C 1
ATOM 1818 O O . ALA A 1 230 ? -8.562 5.604 22.074 1.00 94.62 230 ALA A O 1
ATOM 1819 N N . GLY A 1 231 ? -8.272 3.990 23.615 1.00 96.31 231 GLY A N 1
ATOM 1820 C CA . GLY A 1 231 ? -7.814 2.975 22.666 1.00 96.31 231 GLY A CA 1
ATOM 1821 C C . GLY A 1 231 ? -8.893 2.604 21.648 1.00 96.31 231 GLY A C 1
ATOM 1822 O O . GLY A 1 231 ? -8.620 2.591 20.449 1.00 96.31 231 GLY A O 1
ATOM 1823 N N . CYS A 1 232 ? -10.145 2.417 22.079 1.00 95.88 232 CYS A N 1
ATOM 1824 C CA . CYS A 1 232 ? -11.262 2.154 21.162 1.00 95.88 232 CYS A CA 1
ATOM 1825 C C . CYS A 1 232 ? -11.483 3.308 20.167 1.00 95.88 232 CYS A C 1
ATOM 1827 O O . CYS A 1 232 ? -11.670 3.083 18.969 1.00 95.88 232 CYS A O 1
ATOM 1829 N N . ARG A 1 233 ? -11.408 4.560 20.636 1.00 95.44 233 ARG A N 1
ATOM 1830 C CA . ARG A 1 233 ? -11.521 5.756 19.789 1.00 95.44 233 ARG A CA 1
ATOM 1831 C C . ARG A 1 233 ? -10.347 5.884 18.817 1.00 95.44 233 ARG A C 1
ATOM 1833 O O . ARG A 1 233 ? -10.548 6.297 17.676 1.00 95.44 233 ARG A O 1
ATOM 1840 N N . ALA A 1 234 ? -9.142 5.505 19.234 1.00 97.56 234 ALA A N 1
ATOM 1841 C CA . ALA A 1 234 ? -7.970 5.464 18.366 1.00 97.56 234 ALA A CA 1
ATOM 1842 C C . ALA A 1 234 ? -8.138 4.441 17.228 1.00 97.56 234 ALA A C 1
ATOM 1844 O O . ALA A 1 234 ? -7.895 4.781 16.069 1.00 97.56 234 ALA A O 1
ATOM 1845 N N . VAL A 1 235 ? -8.643 3.234 17.527 1.00 97.88 235 VAL A N 1
ATOM 1846 C CA . VAL A 1 235 ? -8.984 2.229 16.501 1.00 97.88 235 VAL A CA 1
ATOM 1847 C C . VAL A 1 235 ? -10.010 2.789 15.517 1.00 97.88 235 VAL A C 1
ATOM 1849 O O . VAL A 1 235 ? -9.790 2.748 14.307 1.00 97.88 235 VAL A O 1
ATOM 1852 N N . GLN A 1 236 ? -11.096 3.373 16.031 1.00 96.81 236 GLN A N 1
ATOM 1853 C CA . GLN A 1 236 ? -12.145 3.992 15.220 1.00 96.81 236 GLN A CA 1
ATOM 1854 C C . GLN A 1 236 ? -11.596 5.080 14.288 1.00 96.81 236 GLN A C 1
ATOM 1856 O O . GLN A 1 236 ? -11.986 5.139 13.122 1.00 96.81 236 GLN A O 1
ATOM 1861 N N . LYS A 1 237 ? -10.686 5.933 14.781 1.00 97.56 237 LYS A N 1
ATOM 1862 C CA . LYS A 1 237 ? -10.051 6.997 13.990 1.00 97.56 237 LYS A CA 1
ATOM 1863 C C . LYS A 1 237 ? -9.236 6.424 12.829 1.00 97.56 237 LYS A C 1
ATOM 1865 O O . LYS A 1 237 ? -9.401 6.884 11.702 1.00 97.56 237 LYS A O 1
ATOM 1870 N N . ILE A 1 238 ? -8.405 5.410 13.080 1.00 98.38 238 ILE A N 1
ATOM 1871 C CA . ILE A 1 238 ? -7.594 4.771 12.030 1.00 98.38 238 ILE A CA 1
ATOM 1872 C C . ILE A 1 238 ? -8.490 4.062 11.005 1.00 98.38 238 ILE A C 1
ATOM 1874 O O . ILE A 1 238 ? -8.292 4.216 9.800 1.00 98.38 238 ILE A O 1
ATOM 1878 N N . MET A 1 239 ? -9.512 3.329 11.460 1.00 97.06 239 MET A N 1
ATOM 1879 C CA . MET A 1 239 ? -10.478 2.698 10.555 1.00 97.06 239 MET A CA 1
ATOM 1880 C C . MET A 1 239 ? -11.229 3.727 9.711 1.00 97.06 239 MET A C 1
ATOM 1882 O O . MET A 1 239 ? -11.489 3.476 8.536 1.00 97.06 239 MET A O 1
ATOM 1886 N N . PHE A 1 240 ? -11.542 4.899 10.268 1.00 97.56 240 PHE A N 1
ATOM 1887 C CA . PHE A 1 240 ? -12.211 5.948 9.511 1.00 97.56 240 PHE A CA 1
ATOM 1888 C C . PHE A 1 240 ? -11.311 6.547 8.429 1.00 97.56 240 PHE A C 1
ATOM 1890 O O . PHE A 1 240 ? -11.785 6.758 7.318 1.00 97.56 240 PHE A O 1
ATOM 1897 N N . SER A 1 241 ? -10.008 6.720 8.683 1.00 97.88 241 SER A N 1
ATOM 1898 C CA . SER A 1 241 ? -9.045 7.120 7.642 1.00 97.88 241 SER A CA 1
ATOM 1899 C C . SER A 1 241 ? -9.065 6.203 6.424 1.00 97.88 241 SER A C 1
ATOM 1901 O O . SER A 1 241 ? -9.037 6.675 5.289 1.00 97.88 241 SER A O 1
ATOM 1903 N N . VAL A 1 242 ? -9.167 4.898 6.664 1.00 96.12 242 VAL A N 1
ATOM 1904 C CA . VAL A 1 242 ? -9.280 3.882 5.615 1.00 96.12 242 VAL A CA 1
ATOM 1905 C C . VAL A 1 242 ? -10.639 3.958 4.914 1.00 96.12 242 VAL A C 1
ATOM 1907 O O . VAL A 1 242 ? -10.725 3.899 3.690 1.00 96.12 242 VAL A O 1
ATOM 1910 N N . TYR A 1 243 ? -11.717 4.131 5.681 1.00 95.94 243 TYR A N 1
ATOM 1911 C CA . TYR A 1 243 ? -13.071 4.269 5.141 1.00 95.94 243 TYR A CA 1
ATOM 1912 C C . TYR A 1 243 ? -13.234 5.530 4.271 1.00 95.94 243 TYR A C 1
ATOM 1914 O O . TYR A 1 243 ? -14.075 5.585 3.376 1.00 95.94 243 TYR A O 1
ATOM 1922 N N . LEU A 1 244 ? -12.386 6.541 4.483 1.00 97.50 244 LEU A N 1
ATOM 1923 C CA . LEU A 1 244 ? -12.334 7.760 3.681 1.00 97.50 244 LEU A CA 1
ATOM 1924 C C . LEU A 1 244 ? -11.681 7.572 2.302 1.00 97.50 244 LEU A C 1
ATOM 1926 O O . LEU A 1 244 ? -11.672 8.527 1.530 1.00 97.50 244 LEU A O 1
ATOM 1930 N N . TRP A 1 245 ? -11.165 6.398 1.932 1.00 97.25 245 TRP A N 1
ATOM 1931 C CA . TRP A 1 245 ? -10.538 6.180 0.621 1.00 97.25 245 TRP A CA 1
ATOM 1932 C C . TRP A 1 245 ? -11.496 6.389 -0.550 1.00 97.25 245 TRP A C 1
ATOM 1934 O O . TRP A 1 245 ? -12.584 5.822 -0.600 1.00 97.25 245 TRP A O 1
ATOM 1944 N N . GLN A 1 246 ? -11.081 7.211 -1.513 1.00 95.19 246 GLN A N 1
ATOM 1945 C CA . GLN A 1 246 ? -11.893 7.623 -2.661 1.00 95.19 246 GLN A CA 1
ATOM 1946 C C . GLN A 1 246 ? -11.405 6.987 -3.968 1.00 95.19 246 GLN A C 1
ATOM 1948 O O . GLN A 1 246 ? -12.168 6.818 -4.915 1.00 95.19 246 GLN A O 1
ATOM 1953 N N . LYS A 1 247 ? -10.113 6.672 -4.061 1.00 93.56 247 LYS A N 1
ATOM 1954 C CA . LYS A 1 247 ? -9.452 6.226 -5.294 1.00 93.56 247 LYS A CA 1
ATOM 1955 C C . LYS A 1 247 ? -8.569 5.003 -5.021 1.00 93.56 247 LYS A C 1
ATOM 1957 O O . LYS A 1 247 ? -8.110 4.853 -3.890 1.00 93.56 247 LYS A O 1
ATOM 1962 N N . PRO A 1 248 ? -8.224 4.200 -6.053 1.00 93.31 248 PRO A N 1
ATOM 1963 C CA . PRO A 1 248 ? -7.306 3.066 -5.899 1.00 93.31 248 PRO A CA 1
ATOM 1964 C C . PRO A 1 248 ? -6.010 3.448 -5.178 1.00 93.31 248 PRO A C 1
ATOM 1966 O O . PRO A 1 248 ? -5.515 2.726 -4.315 1.00 93.31 248 PRO A O 1
ATOM 1969 N N . ARG A 1 249 ? -5.498 4.642 -5.488 1.00 93.06 249 ARG A N 1
ATOM 1970 C CA . ARG A 1 249 ? -4.257 5.151 -4.916 1.00 93.06 249 ARG A CA 1
ATOM 1971 C C . ARG A 1 249 ? -4.288 5.361 -3.408 1.00 93.06 249 ARG A C 1
ATOM 1973 O O . ARG A 1 249 ? -3.266 5.162 -2.762 1.00 93.06 249 ARG A O 1
ATOM 1980 N N . ASP A 1 250 ? -5.445 5.733 -2.860 1.00 95.19 250 ASP A N 1
ATOM 1981 C CA . ASP A 1 250 ? -5.597 5.941 -1.419 1.00 95.19 250 ASP A CA 1
ATOM 1982 C C . ASP A 1 250 ? -5.425 4.598 -0.691 1.00 95.19 250 ASP A C 1
ATOM 1984 O O . ASP A 1 250 ? -4.891 4.554 0.411 1.00 95.19 250 ASP A O 1
ATOM 1988 N N . ALA A 1 251 ? -5.760 3.499 -1.379 1.00 93.88 251 ALA A N 1
ATOM 1989 C CA . ALA A 1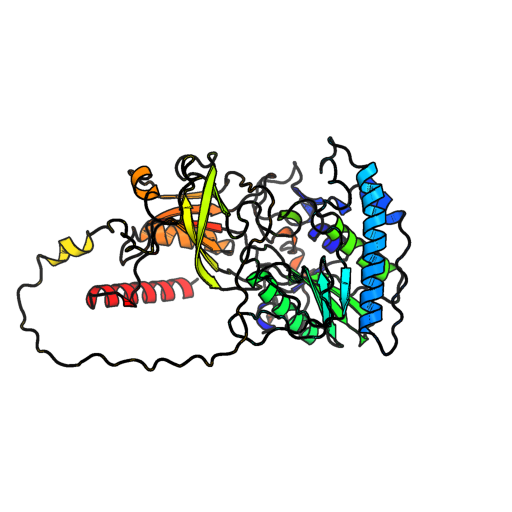 251 ? -5.552 2.127 -0.940 1.00 93.88 251 ALA A CA 1
ATOM 1990 C C . ALA A 1 251 ? -4.183 1.528 -1.276 1.00 93.88 251 ALA A C 1
ATOM 1992 O O . ALA A 1 251 ? -3.968 0.325 -1.116 1.00 93.88 251 ALA A O 1
ATOM 1993 N N . GLY A 1 252 ? -3.269 2.347 -1.795 1.00 94.88 252 GLY A N 1
ATOM 1994 C CA . GLY A 1 252 ? -1.946 1.911 -2.217 1.00 94.88 252 GLY A CA 1
ATOM 1995 C C . GLY A 1 252 ? -1.928 1.155 -3.544 1.00 94.88 252 GLY A C 1
ATOM 1996 O O . GLY A 1 252 ? -0.909 0.541 -3.848 1.00 94.88 252 GLY A O 1
ATOM 1997 N N . PHE A 1 253 ? -2.997 1.179 -4.346 1.00 94.75 253 PHE A N 1
ATOM 1998 C CA . PHE A 1 253 ? -3.027 0.560 -5.676 1.00 94.75 253 PHE A CA 1
ATOM 1999 C C . PHE A 1 253 ? -2.539 1.562 -6.735 1.00 94.75 253 PHE A C 1
ATOM 2001 O O . PHE A 1 253 ? -2.940 2.729 -6.694 1.00 94.75 253 PHE A O 1
ATOM 2008 N N . PRO A 1 254 ? -1.696 1.147 -7.695 1.00 92.94 254 PRO A N 1
ATOM 2009 C CA . PRO A 1 254 ? -1.219 2.046 -8.742 1.00 92.94 254 PRO A CA 1
ATOM 2010 C C . PRO A 1 254 ? -2.372 2.490 -9.652 1.00 92.94 254 PRO A C 1
ATOM 2012 O O . PRO A 1 254 ? -3.144 1.671 -10.124 1.00 92.94 254 PRO A O 1
ATOM 2015 N N . ALA A 1 255 ? -2.473 3.787 -9.949 1.00 93.31 255 ALA A N 1
ATOM 2016 C CA . ALA A 1 255 ? -3.570 4.310 -10.771 1.00 93.31 255 ALA A CA 1
ATOM 2017 C C . ALA A 1 255 ? -3.409 4.054 -12.283 1.00 93.31 255 ALA A C 1
ATOM 2019 O O . ALA A 1 255 ? -4.373 4.199 -13.026 1.00 93.31 255 ALA A O 1
ATOM 2020 N N . PHE A 1 256 ? -2.210 3.701 -12.750 1.00 94.44 256 PHE A N 1
ATOM 2021 C CA . PHE A 1 256 ? -1.881 3.574 -14.176 1.00 94.44 256 PHE A CA 1
ATOM 2022 C C . PHE A 1 256 ? -1.900 2.121 -14.679 1.00 94.44 256 PHE A C 1
ATOM 2024 O O . PHE A 1 256 ? -1.587 1.877 -15.839 1.00 94.44 256 PHE A O 1
ATOM 2031 N N . ILE A 1 257 ? -2.219 1.142 -13.827 1.00 94.44 257 ILE A N 1
ATOM 2032 C CA . ILE A 1 257 ? -2.268 -0.275 -14.202 1.00 94.44 257 ILE A CA 1
ATOM 2033 C C . ILE A 1 257 ? -3.237 -1.032 -13.298 1.00 94.44 257 ILE A C 1
ATOM 2035 O O . ILE A 1 257 ? -3.167 -0.927 -12.077 1.00 94.44 257 ILE A O 1
ATOM 2039 N N . ASN A 1 258 ? -4.110 -1.839 -13.895 1.00 93.94 258 ASN A N 1
ATOM 2040 C CA . ASN A 1 258 ? -5.083 -2.653 -13.160 1.00 93.94 258 ASN A CA 1
ATOM 2041 C C . ASN A 1 258 ? -4.782 -4.160 -13.228 1.00 93.94 258 ASN A C 1
ATOM 2043 O O . ASN A 1 258 ? -5.639 -4.955 -12.868 1.00 93.94 258 ASN A O 1
ATOM 2047 N N . GLY A 1 259 ? -3.607 -4.554 -13.723 1.00 91.69 259 GLY A N 1
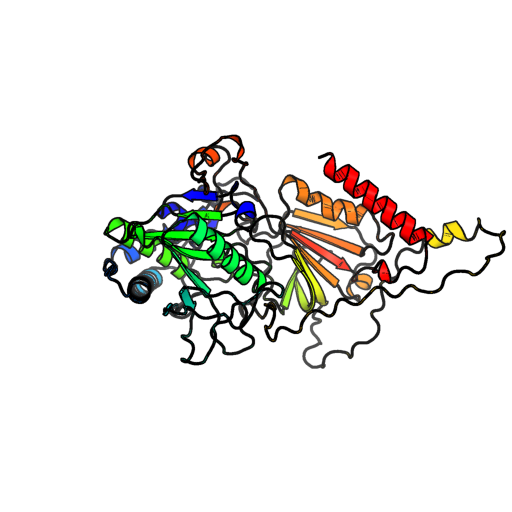ATOM 2048 C CA . GLY A 1 259 ? -3.210 -5.953 -13.914 1.00 91.69 259 GLY A CA 1
ATOM 2049 C C . GLY A 1 259 ? -3.514 -6.502 -15.308 1.00 91.69 259 GLY A C 1
ATOM 2050 O O . GLY A 1 259 ? -2.808 -7.394 -15.757 1.00 91.69 259 GLY A O 1
ATOM 2051 N N . HIS A 1 260 ? -4.494 -5.940 -16.020 1.00 93.06 260 HIS A N 1
ATOM 2052 C CA . HIS A 1 260 ? -4.839 -6.321 -17.398 1.00 93.06 260 HIS A CA 1
ATOM 2053 C C . HIS A 1 260 ? -4.507 -5.216 -18.403 1.00 93.06 260 HIS A C 1
ATOM 2055 O O . HIS A 1 260 ? -3.990 -5.479 -19.482 1.00 93.06 260 HIS A O 1
ATOM 2061 N N . ASP A 1 261 ? -4.784 -3.974 -18.032 1.00 95.38 261 ASP A N 1
ATOM 2062 C CA . ASP A 1 261 ? -4.553 -2.774 -18.819 1.00 95.38 261 ASP A CA 1
ATOM 2063 C C . ASP A 1 261 ? -3.499 -1.919 -18.109 1.00 95.38 261 ASP A C 1
ATOM 2065 O O . ASP A 1 261 ? -3.420 -1.898 -16.873 1.00 95.38 261 ASP A O 1
ATOM 2069 N N . CYS A 1 262 ? -2.693 -1.201 -18.883 1.00 95.31 262 CYS A N 1
ATOM 2070 C CA . CYS A 1 262 ? -1.653 -0.312 -18.390 1.00 95.31 262 CYS A CA 1
ATOM 2071 C C . CYS A 1 262 ? -1.570 0.947 -19.253 1.00 95.31 262 CYS A C 1
ATOM 2073 O O . CYS A 1 262 ? -1.681 0.869 -20.469 1.00 95.31 262 CYS A O 1
ATOM 2075 N N . VAL A 1 263 ? -1.330 2.098 -18.631 1.00 95.62 263 VAL A N 1
ATOM 2076 C CA . VAL A 1 263 ? -1.066 3.362 -19.321 1.00 95.62 263 VAL A CA 1
ATOM 2077 C C . VAL A 1 263 ? 0.346 3.811 -18.987 1.00 95.62 263 VAL A C 1
ATOM 2079 O O . VAL A 1 263 ? 0.678 4.003 -17.817 1.00 95.62 263 VAL A O 1
ATOM 2082 N N . LEU A 1 264 ? 1.177 3.994 -20.011 1.00 95.06 264 LEU A N 1
ATOM 2083 C CA . LEU A 1 264 ? 2.564 4.449 -19.876 1.00 95.06 264 LEU A CA 1
ATOM 2084 C C . LEU A 1 264 ? 2.791 5.712 -20.722 1.00 95.06 264 LEU A C 1
ATOM 2086 O O . LEU A 1 264 ? 2.047 5.943 -21.679 1.00 95.06 264 LEU A O 1
ATOM 2090 N N . PRO A 1 265 ? 3.779 6.561 -20.382 1.00 94.12 265 PRO A N 1
ATOM 2091 C CA . PRO A 1 265 ? 4.073 7.738 -21.186 1.00 94.12 265 PRO A CA 1
ATOM 2092 C C . PRO A 1 265 ? 4.706 7.341 -22.525 1.00 94.12 265 PRO A C 1
ATOM 2094 O O . PRO A 1 265 ? 5.389 6.321 -22.626 1.00 94.12 265 PRO A O 1
ATOM 2097 N N . ASP A 1 266 ? 4.524 8.167 -23.549 1.00 89.75 266 ASP A N 1
ATOM 2098 C CA . ASP A 1 266 ? 5.236 7.995 -24.811 1.00 89.75 266 ASP A CA 1
ATOM 2099 C C . ASP A 1 266 ? 6.726 8.354 -24.628 1.00 89.75 266 ASP A C 1
ATOM 2101 O O . ASP A 1 266 ? 7.050 9.442 -24.130 1.00 89.75 266 ASP A O 1
ATOM 2105 N N . PRO A 1 267 ? 7.673 7.490 -25.038 1.00 87.81 267 PRO A N 1
ATOM 2106 C CA . PRO A 1 267 ? 9.094 7.814 -24.962 1.00 87.81 267 PRO A CA 1
ATOM 2107 C C . PRO A 1 267 ? 9.493 9.066 -25.767 1.00 87.81 267 PRO A C 1
ATOM 2109 O O . PRO A 1 267 ? 10.511 9.679 -25.439 1.00 87.81 267 PRO A O 1
ATOM 2112 N N . ARG A 1 268 ? 8.710 9.497 -26.767 1.00 85.75 268 ARG A N 1
ATOM 2113 C CA . ARG A 1 268 ? 8.935 10.730 -27.557 1.00 85.75 268 ARG A CA 1
ATOM 2114 C C . ARG A 1 268 ? 8.486 11.971 -26.804 1.00 85.75 268 ARG A C 1
ATOM 2116 O O . ARG A 1 268 ? 9.244 12.930 -26.691 1.00 85.75 268 ARG A O 1
ATOM 2123 N N . ASP A 1 269 ? 7.287 11.923 -26.236 1.00 89.38 269 ASP A N 1
ATOM 2124 C CA . ASP A 1 269 ? 6.706 13.002 -25.444 1.00 89.38 269 ASP A CA 1
ATOM 2125 C C . ASP A 1 269 ? 6.022 12.426 -24.203 1.00 89.38 269 ASP A C 1
ATOM 2127 O O . ASP A 1 269 ? 4.956 11.822 -24.275 1.00 89.38 269 ASP A O 1
ATOM 2131 N N . LEU A 1 270 ? 6.617 12.683 -23.037 1.00 90.62 270 LEU A N 1
ATOM 2132 C CA . LEU A 1 270 ? 6.142 12.153 -21.756 1.00 90.62 270 LEU A CA 1
ATOM 2133 C C . LEU A 1 270 ? 4.748 12.664 -21.359 1.00 90.62 270 LEU A C 1
ATOM 2135 O O . LEU A 1 270 ? 4.158 12.150 -20.408 1.00 90.62 270 LEU A O 1
ATOM 2139 N N . LYS A 1 271 ? 4.230 13.689 -22.047 1.00 91.56 271 LYS A N 1
ATOM 2140 C CA . LYS A 1 271 ? 2.867 14.199 -21.859 1.00 91.56 271 LYS A CA 1
ATOM 2141 C C . LYS A 1 271 ? 1.825 13.361 -22.595 1.00 91.56 271 LYS A C 1
ATOM 2143 O O . LYS A 1 271 ? 0.658 13.380 -22.201 1.00 91.56 271 LYS A O 1
ATOM 2148 N N . ILE A 1 272 ? 2.232 12.644 -23.640 1.00 91.88 272 ILE A N 1
ATOM 2149 C CA . ILE A 1 272 ? 1.372 11.733 -24.390 1.00 91.88 272 ILE A CA 1
ATOM 2150 C C . ILE A 1 272 ? 1.277 10.415 -23.623 1.00 91.88 272 ILE A C 1
ATOM 2152 O O . ILE A 1 272 ? 2.266 9.903 -23.101 1.00 91.88 272 ILE A O 1
ATOM 2156 N N . LYS A 1 273 ? 0.060 9.880 -23.543 1.00 93.31 273 LYS A N 1
ATOM 2157 C CA . LYS A 1 273 ? -0.257 8.620 -22.871 1.00 93.31 273 LYS A CA 1
ATOM 2158 C C . LYS A 1 273 ? -0.511 7.549 -23.920 1.00 93.31 273 LYS A C 1
ATOM 2160 O O . LYS A 1 273 ? -1.194 7.815 -24.905 1.00 93.31 273 LYS A O 1
ATOM 2165 N N . LEU A 1 274 ? 0.031 6.363 -23.688 1.00 92.31 274 LEU A N 1
ATOM 2166 C CA . LEU A 1 274 ? -0.161 5.193 -24.529 1.00 92.31 274 LEU A CA 1
ATOM 2167 C C . LEU A 1 274 ? -0.848 4.100 -23.712 1.00 92.31 274 LEU A C 1
ATOM 2169 O O . LEU A 1 274 ? -0.415 3.793 -22.598 1.00 92.31 274 LEU A O 1
ATOM 2173 N N . ASP A 1 275 ? -1.896 3.519 -24.288 1.00 94.44 275 ASP A N 1
ATOM 2174 C CA . ASP A 1 275 ? -2.662 2.435 -23.685 1.00 94.44 275 ASP A CA 1
ATOM 2175 C C . ASP A 1 275 ? -2.083 1.080 -24.102 1.00 94.44 275 ASP A C 1
ATOM 2177 O O . ASP A 1 275 ? -1.841 0.813 -25.281 1.00 94.44 275 ASP A O 1
ATOM 2181 N N . PHE A 1 276 ? -1.890 0.200 -23.129 1.00 94.12 276 PHE A N 1
ATOM 2182 C CA . PHE A 1 276 ? -1.327 -1.130 -23.308 1.00 94.12 276 PHE A CA 1
ATOM 2183 C C . PHE A 1 276 ? -2.215 -2.188 -22.671 1.00 94.12 276 PHE A C 1
ATOM 2185 O O . PHE A 1 276 ? -2.816 -1.974 -21.619 1.00 94.12 276 PHE A O 1
ATOM 2192 N N . LYS A 1 277 ? -2.210 -3.376 -23.273 1.00 94.44 277 LYS A N 1
ATOM 2193 C CA . LYS A 1 277 ? -2.697 -4.605 -22.647 1.00 94.44 277 LYS A CA 1
ATOM 2194 C C . LYS A 1 277 ? -1.527 -5.423 -22.132 1.00 94.44 277 LYS A C 1
ATOM 2196 O O . LYS A 1 277 ? -0.554 -5.640 -22.854 1.00 94.44 277 LYS A O 1
ATOM 2201 N N . VAL A 1 278 ? -1.651 -5.895 -20.900 1.00 93.31 278 VAL A N 1
ATOM 2202 C CA . VAL A 1 278 ? -0.779 -6.901 -20.304 1.00 93.31 278 VAL A CA 1
ATOM 2203 C C . VAL A 1 278 ? -1.091 -8.237 -20.965 1.00 93.31 278 VAL A C 1
ATOM 2205 O O . VAL A 1 278 ? -2.217 -8.724 -20.896 1.00 93.31 278 VAL A O 1
ATOM 2208 N N . THR A 1 279 ? -0.101 -8.820 -21.635 1.00 91.38 279 THR A N 1
ATOM 2209 C CA . THR A 1 279 ? -0.266 -10.101 -22.335 1.00 91.38 279 THR A CA 1
ATOM 2210 C C . THR A 1 279 ? 0.211 -11.270 -21.491 1.00 91.38 279 THR A C 1
ATOM 2212 O O . THR A 1 279 ? -0.445 -12.305 -21.456 1.00 91.38 279 THR A O 1
ATOM 2215 N N . THR A 1 280 ? 1.354 -11.116 -20.818 1.00 89.81 280 THR A N 1
ATOM 2216 C CA . THR A 1 280 ? 1.996 -12.193 -20.054 1.00 89.81 280 THR A CA 1
ATOM 2217 C C . THR A 1 280 ? 2.708 -11.643 -18.825 1.00 89.81 280 THR A C 1
ATOM 2219 O O . THR A 1 280 ? 3.382 -10.614 -18.894 1.00 89.81 280 THR A O 1
ATOM 2222 N N . HIS A 1 281 ? 2.607 -12.356 -17.703 1.00 89.06 281 HIS A N 1
ATOM 2223 C CA . HIS A 1 281 ? 3.441 -12.124 -16.523 1.00 89.06 281 HIS A CA 1
ATOM 2224 C C . HIS A 1 281 ? 4.747 -12.905 -16.685 1.00 89.06 281 HIS A C 1
ATOM 2226 O O . HIS A 1 281 ? 4.741 -14.131 -16.637 1.00 89.06 281 HIS A O 1
ATOM 2232 N N . LEU A 1 282 ? 5.853 -12.194 -16.903 1.00 88.00 282 LEU A N 1
ATOM 2233 C CA . LEU A 1 282 ? 7.156 -12.801 -17.188 1.00 88.00 282 LEU A CA 1
ATOM 2234 C C . LEU A 1 282 ? 7.904 -13.162 -15.906 1.00 88.00 282 LEU A C 1
ATOM 2236 O O . LEU A 1 282 ? 8.560 -14.196 -15.829 1.00 88.00 282 LEU A O 1
ATOM 2240 N N . TYR A 1 283 ? 7.818 -12.303 -14.890 1.00 87.44 283 TYR A N 1
ATOM 2241 C CA . TYR A 1 283 ? 8.538 -12.511 -13.642 1.00 87.44 283 TYR A CA 1
ATOM 2242 C C . TYR A 1 283 ? 7.868 -11.802 -12.473 1.00 87.44 283 TYR A C 1
ATOM 2244 O O . TYR A 1 283 ? 7.398 -10.668 -12.593 1.00 87.44 283 TYR A O 1
ATOM 2252 N N . HIS A 1 284 ? 7.895 -12.445 -11.309 1.00 86.56 284 HIS A N 1
ATOM 2253 C CA . HIS A 1 284 ? 7.440 -11.847 -10.068 1.00 86.56 284 HIS A CA 1
ATOM 2254 C C . HIS A 1 284 ? 8.298 -12.310 -8.890 1.00 86.56 284 HIS A C 1
ATOM 2256 O O . HIS A 1 284 ? 8.315 -13.484 -8.537 1.00 86.56 284 HIS A O 1
ATOM 2262 N N . ALA A 1 285 ? 8.966 -11.354 -8.252 1.00 84.94 285 ALA A N 1
ATOM 2263 C CA . ALA A 1 285 ? 9.631 -11.524 -6.969 1.00 84.94 285 ALA A CA 1
ATOM 2264 C C . ALA A 1 285 ? 8.903 -10.683 -5.911 1.00 84.94 285 ALA A C 1
ATOM 2266 O O . ALA A 1 285 ? 9.231 -9.495 -5.742 1.00 84.94 285 ALA A O 1
ATOM 2267 N N . PRO A 1 286 ? 7.893 -11.254 -5.225 1.00 76.81 286 PRO A N 1
ATOM 2268 C CA . PRO A 1 286 ? 7.225 -10.568 -4.134 1.00 76.81 286 PRO A CA 1
ATOM 2269 C C . PRO A 1 286 ? 8.204 -10.388 -2.971 1.00 76.81 286 PRO A C 1
ATOM 2271 O O . PRO A 1 286 ? 8.940 -11.295 -2.594 1.00 76.81 286 PRO A O 1
ATOM 2274 N N . SER A 1 287 ? 8.198 -9.192 -2.394 1.00 82.31 287 SER A N 1
ATOM 2275 C CA . SER A 1 287 ? 9.000 -8.832 -1.224 1.00 82.31 287 SER A CA 1
ATOM 2276 C C . SER A 1 287 ? 8.164 -7.905 -0.359 1.00 82.31 287 SER A C 1
ATOM 2278 O O . SER A 1 287 ? 7.420 -7.081 -0.902 1.00 82.31 287 SER A O 1
ATOM 2280 N N . VAL A 1 288 ? 8.250 -8.022 0.961 1.00 83.38 288 VAL A N 1
ATOM 2281 C CA . VAL A 1 288 ? 7.557 -7.082 1.854 1.00 83.38 288 VAL A CA 1
ATOM 2282 C C . VAL A 1 288 ? 8.394 -5.820 1.991 1.00 83.38 288 VAL A C 1
ATOM 2284 O O . VAL A 1 288 ? 7.898 -4.735 1.701 1.00 83.38 288 VAL A O 1
ATOM 2287 N N . ARG A 1 289 ? 9.686 -5.981 2.286 1.00 88.62 289 ARG A N 1
ATOM 2288 C CA . ARG A 1 289 ? 10.709 -4.933 2.264 1.00 88.62 289 ARG A CA 1
ATOM 2289 C C . ARG A 1 289 ? 11.636 -5.150 1.073 1.00 88.62 289 ARG A C 1
ATOM 2291 O O . ARG A 1 289 ? 11.814 -6.261 0.590 1.00 88.62 289 ARG A O 1
ATOM 2298 N N . GLY A 1 290 ? 12.278 -4.093 0.609 1.00 88.00 290 GLY A N 1
ATOM 2299 C CA . GLY A 1 290 ? 13.328 -4.166 -0.389 1.00 88.00 290 GLY A CA 1
ATOM 2300 C C . GLY A 1 290 ? 12.817 -3.815 -1.775 1.00 88.00 290 GLY A C 1
ATOM 2301 O O . GLY A 1 290 ? 11.823 -3.108 -1.943 1.00 88.00 290 GLY A O 1
ATOM 2302 N N . ARG A 1 291 ? 13.548 -4.278 -2.792 1.00 85.56 291 ARG A N 1
ATOM 2303 C CA . ARG A 1 291 ? 13.315 -3.848 -4.172 1.00 85.56 291 ARG A CA 1
ATOM 2304 C C . ARG A 1 291 ? 11.957 -4.310 -4.685 1.00 85.56 291 ARG A C 1
ATOM 2306 O O . ARG A 1 291 ? 11.242 -3.497 -5.249 1.00 85.56 291 ARG A O 1
ATOM 2313 N N . GLY A 1 292 ? 11.608 -5.585 -4.519 1.00 87.31 292 GLY A N 1
ATOM 2314 C CA . GLY A 1 292 ? 10.490 -6.191 -5.251 1.00 87.31 292 GLY A CA 1
ATOM 2315 C C . GLY A 1 292 ? 10.655 -6.058 -6.776 1.00 87.31 292 GLY A C 1
ATOM 2316 O O . GLY A 1 292 ? 11.238 -5.105 -7.298 1.00 87.31 292 GLY A O 1
ATOM 2317 N N . SER A 1 293 ? 10.199 -7.027 -7.555 1.00 90.50 293 SER A N 1
ATOM 2318 C CA . SER A 1 293 ? 10.229 -6.873 -9.015 1.00 90.50 293 SER A CA 1
ATOM 2319 C C . SER A 1 293 ? 9.058 -7.580 -9.650 1.00 90.50 293 SER A C 1
ATOM 2321 O O . SER A 1 293 ? 8.759 -8.719 -9.305 1.00 90.50 293 SER A O 1
ATOM 2323 N N . PHE A 1 294 ? 8.418 -6.889 -10.580 1.00 92.62 294 PHE A N 1
ATOM 2324 C CA . PHE A 1 294 ? 7.320 -7.411 -11.372 1.00 92.62 294 PHE A CA 1
ATOM 2325 C C . PHE A 1 294 ? 7.581 -7.062 -12.831 1.00 92.62 294 PHE A C 1
ATOM 2327 O O . PHE A 1 294 ? 7.869 -5.907 -13.137 1.00 92.62 294 PHE A O 1
ATOM 2334 N N . VAL A 1 295 ? 7.553 -8.058 -13.710 1.00 93.31 295 VAL A N 1
ATOM 2335 C CA . VAL A 1 295 ? 7.879 -7.902 -15.128 1.00 93.31 295 VAL A CA 1
ATOM 2336 C C . VAL A 1 295 ? 6.744 -8.470 -15.957 1.00 93.31 295 VAL A C 1
ATOM 2338 O O . VAL A 1 295 ? 6.326 -9.611 -15.747 1.00 93.31 295 VAL A O 1
ATOM 2341 N N . VAL A 1 296 ? 6.259 -7.672 -16.901 1.00 93.88 296 VAL A N 1
ATOM 2342 C CA . VAL A 1 296 ? 5.149 -8.031 -17.782 1.00 93.88 296 VAL A CA 1
ATOM 2343 C C . VAL A 1 296 ? 5.470 -7.701 -19.226 1.00 93.88 296 VAL A C 1
ATOM 2345 O O . VAL A 1 296 ? 6.143 -6.710 -19.509 1.00 93.88 296 VAL A O 1
ATOM 2348 N N . SER A 1 297 ? 4.933 -8.513 -20.127 1.00 93.19 297 SER A N 1
ATOM 2349 C CA . SER A 1 297 ? 4.872 -8.200 -21.548 1.00 93.19 297 SER A CA 1
ATOM 2350 C C . SER A 1 297 ? 3.622 -7.366 -21.843 1.00 93.19 297 SER A C 1
ATOM 2352 O O . SER A 1 297 ? 2.559 -7.573 -21.247 1.00 93.19 297 SER A O 1
ATOM 2354 N N . LEU A 1 298 ? 3.769 -6.395 -22.738 1.00 94.12 298 LEU A N 1
ATOM 2355 C CA . LEU A 1 298 ? 2.782 -5.389 -23.095 1.00 94.12 298 LEU A CA 1
ATOM 2356 C C . LEU A 1 298 ? 2.579 -5.355 -24.611 1.00 94.12 298 LEU A C 1
ATOM 2358 O O . LEU A 1 298 ? 3.527 -5.438 -25.393 1.00 94.12 298 LEU A O 1
ATOM 2362 N N . THR A 1 299 ? 1.331 -5.160 -25.029 1.00 91.62 299 THR A N 1
ATOM 2363 C CA . THR A 1 299 ? 0.968 -4.866 -26.421 1.00 91.62 299 THR A CA 1
ATOM 2364 C C . THR A 1 299 ? 0.231 -3.540 -26.490 1.00 91.62 299 THR A C 1
ATOM 2366 O O . THR A 1 299 ? -0.698 -3.306 -25.716 1.00 91.62 299 THR A O 1
ATOM 2369 N N . LEU A 1 300 ? 0.662 -2.668 -27.402 1.00 90.62 300 LEU A N 1
ATOM 2370 C CA . LEU A 1 300 ? 0.048 -1.363 -27.625 1.00 90.62 300 LEU A CA 1
ATOM 2371 C C . LEU A 1 300 ? -1.380 -1.534 -28.156 1.00 90.62 300 LEU A C 1
ATOM 2373 O O . LEU A 1 300 ? -1.607 -2.287 -29.103 1.00 90.62 300 LEU A O 1
ATOM 2377 N N . VAL A 1 301 ? -2.338 -0.822 -27.570 1.00 89.19 301 VAL A N 1
ATOM 2378 C CA . VAL A 1 301 ? -3.718 -0.791 -28.058 1.00 89.19 301 VAL A CA 1
ATOM 2379 C C . VAL A 1 301 ? -3.804 0.228 -29.187 1.00 89.19 301 VAL A C 1
ATOM 2381 O O . VAL A 1 301 ? -3.676 1.429 -28.955 1.00 89.19 301 VAL A O 1
ATOM 2384 N N . THR A 1 302 ? -4.025 -0.231 -30.423 1.00 80.00 302 THR A N 1
ATOM 2385 C CA . THR A 1 302 ? -4.300 0.689 -31.532 1.00 80.00 302 THR A CA 1
ATOM 2386 C C . THR A 1 302 ? -5.803 0.994 -31.625 1.00 80.00 302 THR A C 1
ATOM 2388 O O . THR A 1 302 ? -6.621 0.102 -31.388 1.00 80.00 302 THR A O 1
ATOM 2391 N N . PRO A 1 303 ? -6.216 2.225 -31.992 1.00 59.16 303 PRO A N 1
ATOM 2392 C CA . PRO A 1 303 ? -7.631 2.626 -32.016 1.00 59.16 303 PRO A CA 1
ATOM 2393 C C . PRO A 1 303 ? -8.570 1.765 -32.888 1.00 59.16 303 PRO A C 1
ATOM 2395 O O . PRO A 1 303 ? -9.784 1.871 -32.750 1.00 59.16 303 PRO A O 1
ATOM 2398 N N . ASN A 1 304 ? -8.039 0.904 -33.766 1.00 52.56 304 ASN A N 1
ATOM 2399 C CA . ASN A 1 304 ? -8.818 0.074 -34.693 1.00 52.56 304 ASN A CA 1
ATOM 2400 C C . ASN A 1 304 ? -9.060 -1.377 -34.216 1.00 52.56 304 ASN A C 1
ATOM 2402 O O . ASN A 1 304 ? -9.694 -2.148 -34.936 1.00 52.56 304 ASN A O 1
ATOM 2406 N N . ASP A 1 305 ? -8.591 -1.773 -33.026 1.00 48.41 305 ASP A N 1
ATOM 2407 C CA . ASP A 1 305 ? -8.569 -3.183 -32.586 1.00 48.41 305 ASP A CA 1
ATOM 2408 C C . ASP A 1 305 ? -9.822 -3.685 -31.835 1.00 48.41 305 ASP A C 1
ATOM 2410 O O . ASP A 1 305 ? -9.813 -4.775 -31.261 1.00 48.41 305 ASP A O 1
ATOM 2414 N N . THR A 1 306 ? -10.952 -2.973 -31.853 1.00 40.41 306 THR A N 1
ATOM 2415 C CA . THR A 1 306 ? -12.171 -3.404 -31.129 1.00 40.41 306 THR A CA 1
ATOM 2416 C C . THR A 1 306 ? -12.891 -4.630 -31.718 1.00 40.41 306 THR A C 1
ATOM 2418 O O . THR A 1 306 ? -13.926 -5.025 -31.187 1.00 40.41 306 THR A O 1
ATOM 2421 N N . THR A 1 307 ? -12.373 -5.287 -32.767 1.00 38.50 307 THR A N 1
ATOM 2422 C CA . THR A 1 307 ? -13.070 -6.417 -33.429 1.00 38.50 307 THR A CA 1
ATOM 2423 C C . THR A 1 307 ? -12.228 -7.644 -33.805 1.00 38.50 307 THR A C 1
ATOM 2425 O O . THR A 1 307 ? -12.721 -8.487 -34.554 1.00 38.50 307 THR A O 1
ATOM 2428 N N . LYS A 1 308 ? -11.004 -7.841 -33.293 1.00 35.91 308 LYS A N 1
ATOM 2429 C CA . LYS A 1 308 ? -10.230 -9.053 -33.640 1.00 35.91 308 LYS A CA 1
ATOM 2430 C C . LYS A 1 308 ? -9.730 -9.826 -32.420 1.00 35.91 308 LYS A C 1
ATOM 2432 O O . LYS A 1 308 ? -9.083 -9.289 -31.530 1.00 35.91 308 LYS A O 1
ATOM 2437 N N . SER A 1 309 ? -10.079 -11.112 -32.408 1.00 34.31 309 SER A N 1
ATOM 2438 C CA . SER A 1 309 ? -9.570 -12.163 -31.522 1.00 34.31 309 SER A CA 1
ATOM 2439 C C . SER A 1 309 ? -8.033 -12.190 -31.482 1.00 34.31 309 SER A C 1
ATOM 2441 O O . SER A 1 309 ? -7.405 -11.806 -32.473 1.00 34.31 309 SER A O 1
ATOM 2443 N N . PRO A 1 310 ? -7.422 -12.654 -30.372 1.00 34.97 310 PRO A N 1
ATOM 2444 C CA . PRO A 1 310 ? -5.973 -12.615 -30.188 1.00 34.97 310 PRO A CA 1
ATOM 2445 C C . PRO A 1 310 ? -5.252 -13.400 -31.296 1.00 34.97 310 PRO A C 1
ATOM 2447 O O . PRO A 1 310 ? -5.776 -14.422 -31.755 1.00 34.97 310 PRO A O 1
ATOM 2450 N N . PRO A 1 311 ? -4.064 -12.952 -31.744 1.00 35.06 311 PRO A N 1
ATOM 2451 C CA . PRO A 1 311 ? -3.291 -13.711 -32.710 1.00 35.06 311 PRO A CA 1
ATOM 2452 C C . PRO A 1 311 ? -2.837 -15.035 -32.071 1.00 35.06 311 PRO A C 1
ATOM 2454 O O . PRO A 1 311 ? -2.539 -15.073 -30.875 1.00 35.06 311 PRO A O 1
ATOM 2457 N N . PRO A 1 312 ? -2.795 -16.135 -32.841 1.00 32.94 312 PRO A N 1
ATOM 2458 C CA . PRO A 1 312 ? -2.293 -17.405 -32.342 1.00 32.94 312 PRO A CA 1
ATOM 2459 C C . PRO A 1 312 ? -0.804 -17.261 -32.015 1.00 32.94 312 PRO A C 1
ATOM 2461 O O . PRO A 1 312 ? -0.082 -16.582 -32.745 1.00 32.94 312 PRO A O 1
ATOM 2464 N N . ASN A 1 313 ? -0.361 -17.915 -30.936 1.00 38.12 313 ASN A N 1
ATOM 2465 C CA . ASN A 1 313 ? 1.045 -18.069 -30.556 1.00 38.12 313 ASN A CA 1
ATOM 2466 C C . ASN A 1 313 ? 1.900 -18.406 -31.789 1.00 38.12 313 ASN A C 1
ATOM 2468 O O . ASN A 1 313 ? 1.924 -19.546 -32.251 1.00 38.12 313 ASN A O 1
ATOM 2472 N N . GLY A 1 314 ? 2.574 -17.400 -32.337 1.00 31.73 314 GLY A N 1
ATOM 2473 C CA . GLY A 1 314 ? 3.390 -17.500 -33.535 1.00 31.73 314 GLY A CA 1
ATOM 2474 C C . GLY A 1 314 ? 4.703 -16.785 -33.280 1.00 31.73 314 GLY A C 1
ATOM 2475 O O . GLY A 1 314 ? 4.692 -15.584 -33.038 1.00 31.73 314 GLY A O 1
ATOM 2476 N N . ALA A 1 315 ? 5.788 -17.564 -33.291 1.00 36.22 315 ALA A N 1
ATOM 2477 C CA . ALA A 1 315 ? 7.199 -17.183 -33.203 1.00 36.22 315 ALA A CA 1
ATOM 2478 C C . ALA A 1 315 ? 7.466 -15.678 -33.011 1.00 36.22 315 ALA A C 1
ATOM 2480 O O . ALA A 1 315 ? 7.416 -14.895 -33.964 1.00 36.22 315 ALA A O 1
ATOM 2481 N N . THR A 1 316 ? 7.792 -15.304 -31.773 1.00 38.75 316 THR A N 1
ATOM 2482 C CA . THR A 1 316 ? 8.278 -13.981 -31.384 1.00 38.75 316 THR A CA 1
ATOM 2483 C C . THR A 1 316 ? 9.468 -13.615 -32.272 1.00 38.75 316 THR A C 1
ATOM 2485 O O . THR A 1 316 ? 10.557 -14.163 -32.124 1.00 38.75 316 THR A O 1
ATOM 2488 N N . LYS A 1 317 ? 9.268 -12.726 -33.251 1.00 39.69 317 LYS A N 1
ATOM 2489 C CA . LYS A 1 317 ? 10.388 -12.139 -33.992 1.00 39.69 317 LYS A CA 1
ATOM 2490 C C . LYS A 1 317 ? 11.065 -11.142 -33.061 1.00 39.69 317 LYS A C 1
ATOM 2492 O O . LYS A 1 317 ? 10.493 -10.092 -32.776 1.00 39.69 317 LYS A O 1
ATOM 2497 N N . SER A 1 318 ? 12.253 -11.480 -32.577 1.00 42.62 318 SER A N 1
ATOM 2498 C CA . SER A 1 318 ? 13.114 -10.553 -31.850 1.00 42.62 318 SER A CA 1
ATOM 2499 C C . SER A 1 318 ? 13.468 -9.365 -32.758 1.00 42.62 318 SER A C 1
ATOM 2501 O O . SER A 1 318 ? 13.638 -9.554 -33.970 1.00 42.62 318 SER A O 1
ATOM 2503 N N . PRO A 1 319 ? 13.579 -8.136 -32.224 1.00 44.66 319 PRO A N 1
ATOM 2504 C CA . PRO A 1 319 ? 14.189 -7.047 -32.977 1.00 44.66 319 PRO A CA 1
ATOM 2505 C C . PRO A 1 319 ? 15.616 -7.447 -33.391 1.00 44.66 319 PRO A C 1
ATOM 2507 O O . PRO A 1 319 ? 16.249 -8.240 -32.692 1.00 44.66 319 PRO A O 1
ATOM 2510 N N . PRO A 1 320 ? 16.147 -6.937 -34.518 1.00 47.03 320 PRO A N 1
ATOM 2511 C CA . PRO A 1 320 ? 17.515 -7.233 -34.923 1.00 47.03 320 PRO A CA 1
ATOM 2512 C C . PRO A 1 320 ? 18.483 -6.680 -33.870 1.00 47.03 320 PRO A C 1
ATOM 2514 O O . PRO A 1 320 ? 18.756 -5.480 -33.831 1.00 47.03 320 PRO A O 1
ATOM 2517 N N . TYR A 1 321 ? 18.983 -7.556 -32.999 1.00 48.97 321 TYR A N 1
ATOM 2518 C CA . TYR A 1 321 ? 20.059 -7.232 -32.071 1.00 48.97 321 TYR A CA 1
ATOM 2519 C C . TYR A 1 321 ? 21.308 -6.851 -32.874 1.00 48.97 321 TYR A C 1
ATOM 2521 O O . TYR A 1 321 ? 21.558 -7.388 -33.959 1.00 48.97 321 TYR A O 1
ATOM 2529 N N . ASN A 1 322 ? 22.077 -5.878 -32.379 1.00 43.81 322 ASN A N 1
ATOM 2530 C CA . ASN A 1 322 ? 23.269 -5.398 -33.070 1.00 43.81 322 ASN A CA 1
ATOM 2531 C C . ASN A 1 322 ? 24.270 -6.551 -33.258 1.00 43.81 322 ASN A C 1
ATOM 2533 O O . ASN A 1 322 ? 25.036 -6.895 -32.367 1.00 43.81 322 ASN A O 1
ATOM 2537 N N . LEU A 1 323 ? 24.327 -7.082 -34.480 1.00 36.00 323 LEU A N 1
ATOM 2538 C CA . LEU A 1 323 ? 25.271 -8.084 -34.996 1.00 36.00 323 LEU A CA 1
ATOM 2539 C C . LEU A 1 323 ? 26.740 -7.603 -35.038 1.00 36.00 323 LEU A C 1
ATOM 2541 O O . LEU A 1 323 ? 27.547 -8.086 -35.838 1.00 36.00 323 LEU A O 1
ATOM 2545 N N . ARG A 1 324 ? 27.120 -6.617 -34.216 1.00 34.72 324 ARG A N 1
ATOM 2546 C CA . ARG A 1 324 ? 28.468 -6.036 -34.229 1.00 34.72 324 ARG A CA 1
ATOM 2547 C C . ARG A 1 324 ? 29.516 -6.989 -33.646 1.00 34.72 324 ARG A C 1
ATOM 2549 O O . ARG A 1 324 ? 30.653 -6.939 -34.105 1.00 34.72 324 ARG A O 1
ATOM 2556 N N . ALA A 1 325 ? 29.128 -7.916 -32.765 1.00 35.53 325 ALA A N 1
ATOM 2557 C CA . ALA A 1 325 ? 30.015 -8.974 -32.275 1.00 35.53 325 ALA A CA 1
ATOM 2558 C C . ALA A 1 325 ? 30.325 -10.046 -33.345 1.00 35.53 325 ALA A C 1
ATOM 2560 O O . ALA A 1 325 ? 31.458 -10.512 -33.433 1.00 35.53 325 ALA A O 1
ATOM 2561 N N . GLN A 1 326 ? 29.390 -10.371 -34.251 1.00 36.97 326 GLN A N 1
ATOM 2562 C CA . GLN A 1 326 ? 29.642 -11.385 -35.292 1.00 36.97 326 GLN A CA 1
ATOM 2563 C C . GLN A 1 326 ? 30.604 -10.911 -36.394 1.00 36.97 326 GLN A C 1
ATOM 2565 O O . GLN A 1 326 ? 31.365 -11.714 -36.932 1.00 36.97 326 GLN A O 1
ATOM 2570 N N . LYS A 1 327 ? 30.639 -9.608 -36.715 1.00 28.52 327 LYS A N 1
ATOM 2571 C CA . LYS A 1 327 ? 31.539 -9.080 -37.762 1.00 28.52 327 LYS A CA 1
ATOM 2572 C C . LYS A 1 327 ? 33.014 -9.007 -37.355 1.00 28.52 327 LYS A C 1
ATOM 2574 O O . LYS A 1 327 ? 33.858 -8.888 -38.240 1.00 28.52 327 LYS A O 1
ATOM 2579 N N . ALA A 1 328 ? 33.339 -9.098 -36.065 1.00 30.92 328 ALA A N 1
ATOM 2580 C CA . ALA A 1 328 ? 34.728 -9.141 -35.603 1.00 30.92 328 ALA A CA 1
ATOM 2581 C C . ALA A 1 328 ? 35.343 -10.556 -35.675 1.00 30.92 328 ALA A C 1
ATOM 2583 O O . ALA A 1 328 ? 36.563 -10.683 -35.769 1.00 30.92 328 ALA A O 1
ATOM 2584 N N . TYR A 1 329 ? 34.523 -11.615 -35.698 1.00 32.78 329 TYR A N 1
ATOM 2585 C CA . TYR A 1 329 ? 35.003 -13.004 -35.640 1.00 32.78 329 TYR A CA 1
ATOM 2586 C C . TYR A 1 329 ? 35.294 -13.649 -37.000 1.00 32.78 329 TYR A C 1
ATOM 2588 O O . TYR A 1 329 ? 36.101 -14.576 -37.075 1.00 32.78 329 TYR A O 1
ATOM 2596 N N . THR A 1 330 ? 34.734 -13.139 -38.101 1.00 29.33 330 THR A N 1
ATOM 2597 C CA . THR A 1 330 ? 34.985 -13.690 -39.448 1.00 29.33 330 THR A CA 1
ATOM 2598 C C . THR A 1 330 ? 36.406 -13.476 -39.981 1.00 29.33 330 THR A C 1
ATOM 2600 O O . THR A 1 330 ? 36.734 -14.008 -41.038 1.00 29.33 330 THR A O 1
ATOM 2603 N N . THR A 1 331 ? 37.274 -12.759 -39.262 1.00 31.56 331 THR A N 1
ATOM 2604 C CA . THR A 1 331 ? 38.656 -12.495 -39.703 1.00 31.56 331 THR A CA 1
ATOM 2605 C C . THR A 1 331 ? 39.721 -13.283 -38.927 1.00 31.56 331 THR A C 1
ATOM 2607 O O . THR A 1 331 ? 40.897 -13.135 -39.241 1.00 31.56 331 THR A O 1
ATOM 2610 N N . SER A 1 332 ? 39.362 -14.122 -37.940 1.00 33.94 332 SER A N 1
ATOM 2611 C CA . SER A 1 332 ? 40.359 -14.649 -36.981 1.00 33.94 332 SER A CA 1
ATOM 2612 C C . SER A 1 332 ? 40.338 -16.158 -36.686 1.00 33.94 332 SER A C 1
ATOM 2614 O O . SER A 1 332 ? 41.141 -16.613 -35.880 1.00 33.94 332 SER A O 1
ATOM 2616 N N . MET A 1 333 ? 39.500 -16.989 -37.320 1.00 29.16 333 MET A N 1
ATOM 2617 C CA . MET A 1 333 ? 39.575 -18.449 -37.100 1.00 29.16 333 MET A CA 1
ATOM 2618 C C . MET A 1 333 ? 39.465 -19.268 -38.387 1.00 29.16 333 MET A C 1
ATOM 2620 O O . MET A 1 333 ? 38.489 -19.964 -38.635 1.00 29.16 333 MET A O 1
ATOM 2624 N N . ASN A 1 334 ? 40.539 -19.229 -39.178 1.00 32.16 334 ASN A N 1
ATOM 2625 C CA . ASN A 1 334 ? 40.940 -20.343 -40.036 1.00 32.16 334 ASN A CA 1
ATOM 2626 C C . ASN A 1 334 ? 42.138 -21.040 -39.379 1.00 32.16 334 ASN A C 1
ATOM 2628 O O . ASN A 1 334 ? 43.270 -20.635 -39.616 1.00 32.16 334 ASN A O 1
ATOM 2632 N N . ALA A 1 335 ? 41.883 -22.052 -38.544 1.00 30.81 335 ALA A N 1
ATOM 2633 C CA . ALA A 1 335 ? 42.740 -23.226 -38.326 1.00 30.81 335 ALA A CA 1
ATOM 2634 C C . ALA A 1 335 ? 42.262 -24.011 -37.095 1.00 30.81 335 ALA A C 1
ATOM 2636 O O . ALA A 1 335 ? 42.255 -23.483 -35.989 1.00 30.81 335 ALA A O 1
ATOM 2637 N N . GLY A 1 336 ? 41.955 -25.299 -37.270 1.00 28.59 336 GLY A N 1
ATOM 2638 C CA . GLY A 1 336 ? 41.916 -26.251 -36.154 1.00 28.59 336 GLY A CA 1
ATOM 2639 C C . GLY A 1 336 ? 40.765 -27.247 -36.212 1.00 28.59 336 GLY A C 1
ATOM 2640 O O . GLY A 1 336 ? 39.617 -26.902 -35.971 1.00 28.59 336 GLY A O 1
ATOM 2641 N N . LYS A 1 337 ? 41.099 -28.505 -36.511 1.00 30.08 337 LYS A N 1
ATOM 2642 C CA . LYS A 1 337 ? 40.211 -29.675 -36.489 1.00 30.08 337 LYS A CA 1
ATOM 2643 C C . LYS A 1 337 ? 39.501 -29.827 -35.136 1.00 30.08 337 LYS A C 1
ATOM 2645 O O . LYS A 1 337 ? 40.162 -29.907 -34.105 1.00 30.08 337 LYS A O 1
ATOM 2650 N N . VAL A 1 338 ? 38.178 -29.973 -35.172 1.00 29.81 338 VAL A N 1
ATOM 2651 C CA . VAL A 1 338 ? 37.342 -30.336 -34.019 1.00 29.81 338 VAL A CA 1
ATOM 2652 C C . VAL A 1 338 ? 37.309 -31.860 -33.868 1.00 29.81 338 VAL A C 1
ATOM 2654 O O . VAL A 1 338 ? 37.001 -32.580 -34.817 1.00 29.81 338 VAL A O 1
ATOM 2657 N N . CYS A 1 339 ? 37.633 -32.340 -32.668 1.00 26.62 339 CYS A N 1
ATOM 2658 C CA . CYS A 1 339 ? 37.452 -33.722 -32.222 1.00 26.62 339 CYS A CA 1
ATOM 2659 C C . CYS A 1 339 ? 36.082 -33.821 -31.515 1.00 26.62 339 CYS A C 1
ATOM 2661 O O . CYS A 1 339 ? 35.809 -32.959 -30.679 1.00 26.62 339 CYS A O 1
ATOM 2663 N N . PRO A 1 340 ? 35.211 -34.807 -31.797 1.00 30.25 340 PRO A N 1
ATOM 2664 C CA . PRO A 1 340 ? 33.896 -34.875 -31.172 1.00 30.25 340 PRO A CA 1
ATOM 2665 C C . PRO A 1 340 ? 33.959 -35.770 -29.936 1.00 30.25 340 PRO A C 1
ATOM 2667 O O . PRO A 1 340 ? 34.191 -36.964 -30.084 1.00 30.25 340 PRO A O 1
ATOM 2670 N N . LEU A 1 341 ? 33.727 -35.246 -28.733 1.00 30.53 341 LEU A N 1
ATOM 2671 C CA . LEU A 1 341 ? 33.438 -36.085 -27.567 1.00 30.53 341 LEU A CA 1
ATOM 2672 C C . LEU A 1 341 ? 32.620 -35.311 -26.523 1.00 30.53 341 LEU A C 1
ATOM 2674 O O . LEU A 1 341 ? 32.973 -34.195 -26.157 1.00 30.53 341 LEU A O 1
ATOM 2678 N N . ILE A 1 342 ? 31.596 -36.008 -26.015 1.00 32.38 342 ILE A N 1
ATOM 2679 C CA . ILE A 1 342 ? 30.679 -35.715 -24.895 1.00 32.38 342 ILE A CA 1
ATOM 2680 C C . ILE A 1 342 ? 29.287 -35.238 -25.345 1.00 32.38 342 ILE A C 1
ATOM 2682 O O . ILE A 1 342 ? 29.071 -34.102 -25.755 1.00 32.38 342 ILE A O 1
ATOM 2686 N N . GLY A 1 343 ? 28.339 -36.179 -25.273 1.00 29.64 343 GLY A N 1
ATOM 2687 C CA . GLY A 1 343 ? 26.911 -35.966 -25.502 1.00 29.64 343 GLY A CA 1
ATOM 2688 C C . GLY A 1 343 ? 26.225 -35.196 -24.364 1.00 29.64 343 GLY A C 1
ATOM 2689 O O . GLY A 1 343 ? 26.811 -35.009 -23.296 1.00 29.64 343 GLY A O 1
ATOM 2690 N N . PRO A 1 344 ? 24.975 -34.754 -24.580 1.00 27.50 344 PRO A N 1
ATOM 2691 C CA . PRO A 1 344 ? 24.254 -33.905 -23.640 1.00 27.50 344 PRO A CA 1
ATOM 2692 C C . PRO A 1 344 ? 23.955 -34.663 -22.341 1.00 27.50 344 PRO A C 1
ATOM 2694 O O . PRO A 1 344 ? 23.245 -35.668 -22.342 1.00 27.50 344 PRO A O 1
ATOM 2697 N N . MET A 1 345 ? 24.482 -34.167 -21.219 1.00 25.31 345 MET A N 1
ATOM 2698 C CA . MET A 1 345 ? 24.032 -34.588 -19.894 1.00 25.31 345 MET A CA 1
ATOM 2699 C C . MET A 1 345 ? 22.674 -33.944 -19.611 1.00 25.31 345 MET A C 1
ATOM 2701 O O . MET A 1 345 ? 22.571 -32.733 -19.431 1.00 25.31 345 MET A O 1
ATOM 2705 N N . SER A 1 346 ? 21.625 -34.762 -19.571 1.00 27.06 346 SER A N 1
ATOM 2706 C CA . SER A 1 346 ? 20.308 -34.356 -19.088 1.00 27.06 346 SER A CA 1
ATOM 2707 C C . SER A 1 346 ? 20.370 -34.087 -17.583 1.00 27.06 346 SER A C 1
ATOM 2709 O O . SER A 1 346 ? 20.612 -35.009 -16.799 1.00 27.06 346 SER A O 1
ATOM 2711 N N . LEU A 1 347 ? 20.133 -32.840 -17.175 1.00 29.27 347 LEU A N 1
ATOM 2712 C CA . LEU A 1 347 ? 19.904 -32.497 -15.773 1.00 29.27 347 LEU A CA 1
ATOM 2713 C C . LEU A 1 347 ? 18.616 -33.179 -15.274 1.00 29.27 347 LEU A C 1
ATOM 2715 O O . LEU A 1 347 ? 17.628 -33.225 -16.015 1.00 29.27 347 LEU A O 1
ATOM 2719 N N . PRO A 1 348 ? 18.581 -33.700 -14.033 1.00 26.28 348 PRO A N 1
ATOM 2720 C CA . PRO A 1 348 ? 17.366 -34.272 -13.473 1.00 26.28 348 PRO A CA 1
ATOM 2721 C C . PRO A 1 348 ? 16.295 -33.184 -13.350 1.00 26.28 348 PRO A C 1
ATOM 2723 O O . PRO A 1 348 ? 16.447 -32.239 -12.575 1.00 26.28 348 PRO A O 1
ATOM 2726 N N . GLN A 1 349 ? 15.191 -33.327 -14.087 1.00 28.95 349 GLN A N 1
ATOM 2727 C CA . GLN A 1 349 ? 13.962 -32.602 -13.784 1.00 28.95 349 GLN A CA 1
ATOM 2728 C C . GLN A 1 349 ? 13.510 -33.017 -12.383 1.00 28.95 349 GLN A C 1
ATOM 2730 O O . GLN A 1 349 ? 12.989 -34.116 -12.175 1.00 28.95 349 GLN A O 1
ATOM 2735 N N . VAL A 1 350 ? 13.710 -32.130 -11.413 1.00 28.88 350 VAL A N 1
ATOM 2736 C CA . VAL A 1 350 ? 13.045 -32.227 -10.118 1.00 28.88 350 VAL A CA 1
ATOM 2737 C C . VAL A 1 350 ? 11.553 -32.080 -10.399 1.00 28.88 350 VAL A C 1
ATOM 2739 O O . VAL A 1 350 ? 11.069 -30.990 -10.698 1.00 28.88 350 VAL A O 1
ATOM 2742 N N . LYS A 1 351 ? 10.821 -33.199 -10.363 1.00 28.75 351 LYS A N 1
ATOM 2743 C CA . LYS A 1 351 ? 9.357 -33.193 -10.367 1.00 28.75 351 LYS A CA 1
ATOM 2744 C C . LYS A 1 351 ? 8.904 -32.403 -9.144 1.00 28.75 351 LYS A C 1
ATOM 2746 O O . LYS A 1 351 ? 8.964 -32.914 -8.027 1.00 28.75 351 LYS A O 1
ATOM 2751 N N . ALA A 1 352 ? 8.468 -31.165 -9.361 1.00 34.69 352 ALA A N 1
ATOM 2752 C CA . ALA A 1 352 ? 7.711 -30.425 -8.367 1.00 34.69 352 ALA A CA 1
ATOM 2753 C C . ALA A 1 352 ? 6.499 -31.284 -7.991 1.00 34.69 352 ALA A C 1
ATOM 2755 O O . ALA A 1 352 ? 5.730 -31.701 -8.862 1.00 34.69 352 ALA A O 1
ATOM 2756 N N . ALA A 1 353 ? 6.381 -31.626 -6.709 1.00 34.75 353 ALA A N 1
ATOM 2757 C CA . ALA A 1 353 ? 5.205 -32.306 -6.203 1.00 34.75 353 ALA A CA 1
ATOM 2758 C C . ALA A 1 353 ? 3.985 -31.440 -6.543 1.00 34.75 353 ALA A C 1
ATOM 2760 O O . ALA A 1 353 ? 3.945 -30.261 -6.202 1.00 34.75 353 ALA A O 1
ATOM 2761 N N . SER A 1 354 ? 3.030 -32.023 -7.265 1.00 38.62 354 SER A N 1
ATOM 2762 C CA . SER A 1 354 ? 1.747 -31.405 -7.584 1.00 38.62 354 SER A CA 1
ATOM 2763 C C . SER A 1 354 ? 0.969 -31.205 -6.288 1.00 38.62 354 SER A C 1
ATOM 2765 O O . SER A 1 354 ? 0.250 -32.100 -5.850 1.00 38.62 354 SER A O 1
ATOM 2767 N N . THR A 1 355 ? 1.131 -30.054 -5.649 1.00 47.31 355 THR A N 1
ATOM 2768 C CA . THR A 1 355 ? 0.163 -29.572 -4.673 1.00 47.31 355 THR A CA 1
ATOM 2769 C C . THR A 1 355 ? -1.015 -28.980 -5.451 1.00 47.31 355 THR A C 1
ATOM 2771 O O . THR A 1 355 ? -0.822 -28.127 -6.311 1.00 47.31 355 THR A O 1
ATOM 2774 N N . ASP A 1 356 ? -2.247 -29.410 -5.158 1.00 57.84 356 ASP A N 1
ATOM 2775 C CA . ASP A 1 356 ? -3.502 -28.880 -5.746 1.00 57.84 356 ASP A CA 1
ATOM 2776 C C . ASP A 1 356 ? -3.765 -27.388 -5.410 1.00 57.84 356 ASP A C 1
ATOM 2778 O O . ASP A 1 356 ? -4.837 -26.841 -5.676 1.00 57.84 356 ASP A O 1
ATOM 2782 N N . ILE A 1 357 ? -2.793 -26.704 -4.802 1.00 63.41 357 ILE A N 1
ATOM 2783 C CA . ILE A 1 357 ? -2.896 -25.325 -4.337 1.00 63.41 357 ILE A CA 1
ATOM 2784 C C . ILE A 1 357 ? -2.562 -24.387 -5.491 1.00 63.41 357 ILE A C 1
ATOM 2786 O O . ILE A 1 357 ? -1.450 -24.388 -6.023 1.00 63.41 357 ILE A O 1
ATOM 2790 N N . ARG A 1 358 ? -3.520 -23.532 -5.854 1.00 77.81 358 ARG A N 1
ATOM 2791 C CA . ARG A 1 358 ? -3.295 -22.517 -6.881 1.00 77.81 358 ARG A CA 1
ATOM 2792 C C . ARG A 1 358 ? -2.356 -21.431 -6.341 1.00 77.81 358 ARG A C 1
ATOM 2794 O O . ARG A 1 358 ? -2.604 -20.900 -5.255 1.00 77.81 358 ARG A O 1
ATOM 2801 N N . PRO A 1 359 ? -1.285 -21.070 -7.068 1.00 83.50 359 PRO A N 1
ATOM 2802 C CA . PRO A 1 359 ? -0.480 -19.917 -6.695 1.00 83.50 359 PRO A CA 1
ATOM 2803 C C . PRO A 1 359 ? -1.323 -18.642 -6.803 1.00 83.50 359 PRO A C 1
ATOM 2805 O O . PRO A 1 359 ? -2.209 -18.548 -7.654 1.00 83.50 359 PRO A O 1
ATOM 2808 N N . ILE A 1 360 ? -1.021 -17.644 -5.971 1.00 83.06 360 ILE A N 1
ATOM 2809 C CA . ILE A 1 360 ? -1.594 -16.304 -6.124 1.00 83.06 360 ILE A CA 1
ATOM 2810 C C . ILE A 1 360 ? -1.158 -15.755 -7.484 1.00 83.06 360 ILE A C 1
ATOM 2812 O O . ILE A 1 360 ? 0.010 -15.419 -7.698 1.00 83.06 360 ILE A O 1
ATOM 2816 N N . CYS A 1 361 ? -2.112 -15.662 -8.402 1.00 81.00 361 CYS A N 1
ATOM 2817 C CA . CYS A 1 361 ? -1.928 -15.041 -9.701 1.00 81.00 361 CYS A CA 1
ATOM 2818 C C . CYS A 1 361 ? -2.579 -13.657 -9.663 1.00 81.00 361 CYS A C 1
ATOM 2820 O O . CYS A 1 361 ? -3.773 -13.578 -9.381 1.00 81.00 361 CYS A O 1
ATOM 2822 N N . PRO A 1 362 ? -1.834 -12.573 -9.942 1.00 78.44 362 PRO A N 1
ATOM 2823 C CA . PRO A 1 362 ? -2.421 -11.242 -10.005 1.00 78.44 362 PRO A CA 1
ATOM 2824 C C . PRO A 1 362 ? -3.589 -11.229 -11.004 1.00 78.44 362 PRO A C 1
ATOM 2826 O O . PRO A 1 362 ? -3.403 -11.564 -12.173 1.00 78.44 362 PRO A O 1
ATOM 2829 N N . THR A 1 363 ? -4.786 -10.882 -10.533 1.00 83.31 363 THR A N 1
ATOM 2830 C CA . THR A 1 363 ? -5.985 -10.680 -11.361 1.00 83.31 363 THR A CA 1
ATOM 2831 C C . THR A 1 363 ? -6.216 -9.186 -11.587 1.00 83.31 363 THR A C 1
ATOM 2833 O O . THR A 1 363 ? -5.357 -8.363 -11.273 1.00 83.31 363 THR A O 1
ATOM 2836 N N . ARG A 1 364 ? -7.370 -8.794 -12.135 1.00 89.06 364 ARG A N 1
ATOM 2837 C CA . ARG A 1 364 ? -7.710 -7.377 -12.273 1.00 89.06 364 ARG A CA 1
ATOM 2838 C C . ARG A 1 364 ? -7.830 -6.713 -10.894 1.00 89.06 364 ARG A C 1
ATOM 2840 O O . ARG A 1 364 ? -8.757 -6.995 -10.142 1.00 89.06 364 ARG A O 1
ATOM 2847 N N . TYR A 1 365 ? -6.925 -5.790 -10.577 1.00 87.88 365 TYR A N 1
ATOM 2848 C CA . TYR A 1 365 ? -6.856 -5.130 -9.269 1.00 87.88 365 TYR A CA 1
ATOM 2849 C C . TYR A 1 365 ? -8.015 -4.156 -9.038 1.00 87.88 365 TYR A C 1
ATOM 2851 O O . TYR A 1 365 ? -8.426 -3.951 -7.896 1.00 87.88 365 TYR A O 1
ATOM 2859 N N . HIS A 1 366 ? -8.490 -3.508 -10.110 1.00 90.44 366 HIS A N 1
ATOM 2860 C CA . HIS A 1 366 ? -9.595 -2.551 -10.087 1.00 90.44 366 HIS A CA 1
ATOM 2861 C C . HIS A 1 366 ? -10.147 -2.217 -11.474 1.00 90.44 366 HIS A C 1
ATOM 2863 O O . HIS A 1 366 ? -9.507 -2.453 -12.493 1.00 90.44 366 HIS A O 1
ATOM 2869 N N . GLU A 1 367 ? -11.318 -1.582 -11.509 1.00 90.12 367 GLU A N 1
ATOM 2870 C CA . GLU A 1 367 ? -12.018 -1.230 -12.757 1.00 90.12 367 GLU A CA 1
ATOM 2871 C C . GLU A 1 367 ? -12.102 0.280 -13.013 1.00 90.12 367 GLU A C 1
ATOM 2873 O O . GLU A 1 367 ? -12.785 0.728 -13.927 1.00 90.12 367 GLU A O 1
ATOM 2878 N N . VAL A 1 368 ? -11.407 1.077 -12.200 1.00 91.56 368 VAL A N 1
ATOM 2879 C CA . VAL A 1 368 ? -11.322 2.532 -12.381 1.00 91.56 368 VAL A CA 1
ATOM 2880 C C . VAL A 1 368 ? -10.481 2.866 -13.613 1.00 91.56 368 VAL A C 1
ATOM 2882 O O . VAL A 1 368 ? -9.502 2.171 -13.894 1.00 91.56 368 VAL A O 1
ATOM 2885 N N . GLU A 1 369 ? -10.854 3.945 -14.306 1.00 93.50 369 GLU A N 1
ATOM 2886 C CA . GLU A 1 369 ? -10.095 4.524 -15.417 1.00 93.50 369 GLU A CA 1
ATOM 2887 C C . GLU A 1 369 ? -8.626 4.739 -15.036 1.00 93.50 369 GLU A C 1
ATOM 2889 O O . GLU A 1 369 ? -8.308 5.262 -13.961 1.00 93.50 369 GLU A O 1
ATOM 2894 N N . LEU A 1 370 ? -7.731 4.315 -15.929 1.00 95.19 370 LEU A N 1
ATOM 2895 C CA . LEU A 1 370 ? -6.301 4.375 -15.689 1.00 95.19 370 LEU A CA 1
ATOM 2896 C C . LEU A 1 370 ? -5.761 5.780 -15.924 1.00 95.19 370 LEU A C 1
ATOM 2898 O O . LEU A 1 370 ? -6.031 6.422 -16.936 1.00 95.19 370 LEU A O 1
ATOM 2902 N N . VAL A 1 371 ? -4.941 6.250 -14.988 1.00 92.88 371 VAL A N 1
ATOM 2903 C CA . VAL A 1 371 ? -4.344 7.581 -15.050 1.00 92.88 371 VAL A CA 1
ATOM 2904 C C . VAL A 1 371 ? -2.869 7.502 -14.705 1.00 92.88 371 VAL A C 1
ATOM 2906 O O . VAL A 1 371 ? -2.486 6.982 -13.658 1.00 92.88 371 VAL A O 1
ATOM 2909 N N . ILE A 1 372 ? -2.053 8.107 -15.563 1.00 94.06 372 ILE A N 1
ATOM 2910 C CA . ILE A 1 372 ? -0.644 8.385 -15.307 1.00 94.06 372 ILE A CA 1
ATOM 2911 C C . ILE A 1 372 ? -0.388 9.892 -15.335 1.00 94.06 372 ILE A C 1
ATOM 2913 O O . ILE A 1 372 ? -0.957 10.621 -16.158 1.00 94.06 372 ILE A O 1
ATOM 2917 N N . THR A 1 373 ? 0.457 10.353 -14.418 1.00 93.19 373 THR A N 1
ATOM 2918 C CA . THR A 1 373 ? 1.018 11.705 -14.433 1.00 93.19 373 THR A CA 1
ATOM 2919 C C . THR A 1 373 ? 2.338 11.665 -15.200 1.00 93.19 373 THR A C 1
ATOM 2921 O O . THR A 1 373 ? 3.109 10.725 -14.992 1.00 93.19 373 THR A O 1
ATOM 2924 N N . PRO A 1 374 ? 2.632 12.650 -16.068 1.00 92.44 374 PRO A N 1
ATOM 2925 C CA . PRO A 1 374 ? 3.936 12.741 -16.713 1.00 92.44 374 PRO A CA 1
ATOM 2926 C C . PRO A 1 374 ? 5.069 12.706 -15.672 1.00 92.44 374 PRO A C 1
ATOM 2928 O O . PRO A 1 374 ? 5.030 13.482 -14.709 1.00 92.44 374 PRO A O 1
ATOM 2931 N N . PRO A 1 375 ? 6.064 11.817 -15.826 1.00 91.81 375 PRO A N 1
ATOM 2932 C CA . PRO A 1 375 ? 7.138 11.702 -14.853 1.00 91.81 375 PRO A CA 1
ATOM 2933 C C . PRO A 1 375 ? 8.048 12.933 -14.893 1.00 91.81 375 PRO A C 1
ATOM 2935 O O . PRO A 1 375 ? 8.409 13.420 -15.965 1.00 91.81 375 PRO A O 1
ATOM 2938 N N . SER A 1 376 ? 8.457 13.413 -13.716 1.00 85.88 376 SER A N 1
ATOM 2939 C CA . SER A 1 376 ? 9.449 14.490 -13.578 1.00 85.88 376 SER A CA 1
ATOM 2940 C C . SER A 1 376 ? 10.879 13.992 -13.804 1.00 85.88 376 SER A C 1
ATOM 2942 O O . SER A 1 376 ? 11.721 14.729 -14.309 1.00 85.88 376 SER A O 1
ATOM 2944 N N . THR A 1 377 ? 11.141 12.728 -13.462 1.00 88.56 377 THR A N 1
ATOM 2945 C CA . THR A 1 377 ? 12.440 12.068 -13.626 1.00 88.56 377 THR A CA 1
ATOM 2946 C C . THR A 1 377 ? 12.316 10.939 -14.639 1.00 88.56 377 THR A C 1
ATOM 2948 O O . THR A 1 377 ? 11.585 9.974 -14.412 1.00 88.56 377 THR A O 1
ATOM 2951 N N . CYS A 1 378 ? 13.054 11.038 -15.745 1.00 91.62 378 CYS A N 1
ATOM 2952 C CA . CYS A 1 378 ? 13.089 10.022 -16.789 1.00 91.62 378 CYS A CA 1
ATOM 2953 C C . CYS A 1 378 ? 14.494 9.919 -17.393 1.00 91.62 378 CYS A C 1
ATOM 2955 O O . CYS A 1 378 ? 15.103 10.926 -17.745 1.00 91.62 378 CYS A O 1
ATOM 2957 N N . ILE A 1 379 ? 14.995 8.694 -17.524 1.00 90.12 379 ILE A N 1
ATOM 2958 C CA . ILE A 1 379 ? 16.247 8.361 -18.197 1.00 90.12 379 ILE A CA 1
ATOM 2959 C C . ILE A 1 379 ? 15.873 7.643 -19.488 1.00 90.12 379 ILE A C 1
ATOM 2961 O O . ILE A 1 379 ? 15.313 6.549 -19.448 1.00 90.12 379 ILE A O 1
ATOM 2965 N N . LYS A 1 380 ? 16.172 8.261 -20.628 1.00 85.94 380 LYS A N 1
ATOM 2966 C CA . LYS A 1 380 ? 15.853 7.727 -21.956 1.00 85.94 380 LYS A CA 1
ATOM 2967 C C . LYS A 1 380 ? 17.116 7.293 -22.679 1.00 85.94 380 LYS A C 1
ATOM 2969 O O . LYS A 1 380 ? 18.199 7.815 -22.415 1.00 85.94 380 LYS A O 1
ATOM 2974 N N . LYS A 1 381 ? 16.951 6.373 -23.621 1.00 77.75 381 LYS A N 1
ATOM 2975 C CA . LYS A 1 381 ? 17.920 6.160 -24.692 1.00 77.75 381 LYS A CA 1
ATOM 2976 C C . LYS A 1 381 ? 17.419 6.895 -25.927 1.00 77.75 381 LYS A C 1
ATOM 2978 O O . LYS A 1 381 ? 16.252 6.753 -26.287 1.00 77.75 381 LYS A O 1
ATOM 2983 N N . GLU A 1 382 ? 18.271 7.684 -26.572 1.00 69.75 382 GLU A N 1
ATOM 2984 C CA . GLU A 1 382 ? 17.925 8.220 -27.886 1.00 69.75 382 GLU A CA 1
ATOM 2985 C C . GLU A 1 382 ? 17.897 7.071 -28.8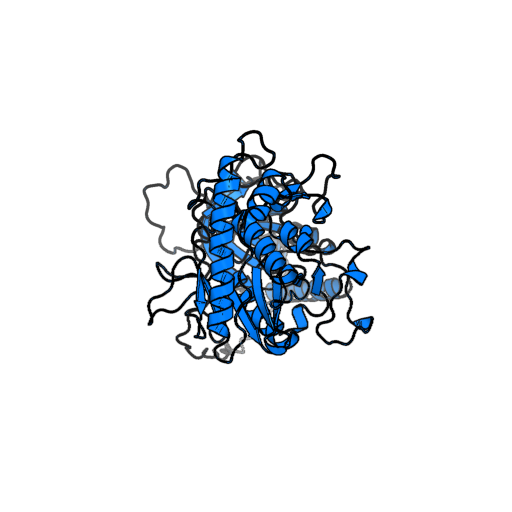91 1.00 69.75 382 GLU A C 1
ATOM 2987 O O . GLU A 1 382 ? 18.881 6.344 -29.052 1.00 69.75 382 GLU A O 1
ATOM 2992 N N . VAL A 1 383 ? 16.751 6.886 -29.545 1.00 67.56 383 VAL A N 1
ATOM 2993 C CA . VAL A 1 383 ? 16.592 5.869 -30.579 1.00 67.56 383 VAL A CA 1
ATOM 2994 C C . VAL A 1 383 ? 16.000 6.513 -31.822 1.00 67.56 383 VAL A C 1
ATOM 2996 O O . VAL A 1 383 ? 14.908 7.074 -31.781 1.00 67.56 383 VAL A O 1
ATOM 2999 N N . SER A 1 384 ? 16.727 6.430 -32.934 1.00 60.47 384 SER A N 1
ATOM 3000 C CA . SER A 1 384 ? 16.360 7.049 -34.212 1.00 60.47 384 SER A CA 1
ATOM 3001 C C . SER A 1 384 ? 15.169 6.379 -34.910 1.00 60.47 384 SER A C 1
ATOM 3003 O O . SER A 1 384 ? 14.587 6.972 -35.812 1.00 60.47 384 SER A O 1
ATOM 3005 N N . THR A 1 385 ? 14.789 5.167 -34.497 1.00 70.62 385 THR A N 1
ATOM 3006 C CA . THR A 1 385 ? 13.769 4.323 -35.148 1.00 70.62 385 THR A CA 1
ATOM 3007 C C . THR A 1 385 ? 12.675 3.862 -34.180 1.00 70.62 385 THR A C 1
ATOM 3009 O O . THR A 1 385 ? 12.218 2.720 -34.231 1.00 70.62 385 THR A O 1
ATOM 3012 N N . LEU A 1 386 ? 12.244 4.729 -33.256 1.00 75.94 386 LEU A N 1
ATOM 3013 C CA . LEU A 1 386 ? 11.265 4.342 -32.233 1.00 75.94 386 LEU A CA 1
ATOM 3014 C C . LEU A 1 386 ? 9.948 3.804 -32.828 1.00 75.94 386 LEU A C 1
ATOM 3016 O O . LEU A 1 386 ? 9.400 2.843 -32.300 1.00 75.94 386 LEU A O 1
ATOM 3020 N N . ASP A 1 387 ? 9.477 4.358 -33.947 1.00 76.38 387 ASP A N 1
ATOM 3021 C CA . ASP A 1 387 ? 8.246 3.896 -34.610 1.00 76.38 387 ASP A CA 1
ATOM 3022 C C . ASP A 1 387 ? 8.340 2.448 -35.109 1.00 76.38 387 ASP A C 1
ATOM 3024 O O . ASP A 1 387 ? 7.339 1.731 -35.120 1.00 76.38 387 ASP A O 1
ATOM 3028 N N . ASP A 1 388 ? 9.536 1.999 -35.493 1.00 75.25 388 ASP A N 1
ATOM 3029 C CA . ASP A 1 388 ? 9.774 0.604 -35.864 1.00 75.25 388 ASP A CA 1
ATOM 3030 C C . ASP A 1 388 ? 9.874 -0.284 -34.623 1.00 75.25 388 ASP A C 1
ATOM 3032 O O . ASP A 1 388 ? 9.387 -1.413 -34.626 1.00 75.25 388 ASP A O 1
ATOM 3036 N N . LEU A 1 389 ? 10.463 0.231 -33.541 1.00 76.44 389 LEU A N 1
ATOM 3037 C CA . LEU A 1 389 ? 10.613 -0.497 -32.283 1.00 76.44 389 LEU A CA 1
ATOM 3038 C C . LEU A 1 389 ? 9.290 -0.719 -31.547 1.00 76.44 389 LEU A C 1
ATOM 3040 O O . LEU A 1 389 ? 9.092 -1.782 -30.966 1.00 76.44 389 LEU A O 1
ATOM 3044 N N . LEU A 1 390 ? 8.359 0.232 -31.620 1.00 76.94 390 LEU A N 1
ATOM 3045 C CA . LEU A 1 390 ? 7.026 0.103 -31.023 1.00 76.94 390 LEU A CA 1
ATOM 3046 C C . LEU A 1 390 ? 6.148 -0.956 -31.716 1.00 76.94 390 LEU A C 1
ATOM 3048 O O . LEU A 1 390 ? 5.063 -1.259 -31.225 1.00 76.94 390 LEU A O 1
ATOM 3052 N N . ARG A 1 391 ? 6.601 -1.539 -32.837 1.00 77.88 391 ARG A N 1
ATOM 3053 C CA . ARG A 1 391 ? 5.930 -2.673 -33.500 1.00 77.88 391 ARG A CA 1
ATOM 3054 C C . ARG A 1 391 ? 6.248 -4.021 -32.857 1.00 77.88 391 ARG A C 1
ATOM 3056 O O . ARG A 1 391 ? 5.589 -5.008 -33.179 1.00 77.88 391 ARG A O 1
ATOM 3063 N N . TYR A 1 392 ? 7.261 -4.080 -31.999 1.00 81.38 392 TYR A N 1
ATOM 3064 C CA . TYR A 1 392 ? 7.642 -5.291 -31.283 1.00 81.38 392 TYR A CA 1
ATOM 3065 C C . TYR A 1 392 ? 6.952 -5.347 -29.913 1.00 81.38 392 TYR A C 1
ATOM 3067 O O . TYR A 1 392 ? 6.578 -4.301 -29.373 1.00 81.38 392 TYR A O 1
ATOM 3075 N N . PRO A 1 393 ? 6.804 -6.547 -29.321 1.00 82.56 393 PRO A N 1
ATOM 3076 C CA . PRO A 1 393 ? 6.352 -6.678 -27.943 1.00 82.56 393 PRO A CA 1
ATOM 3077 C C . PRO A 1 393 ? 7.215 -5.830 -27.010 1.00 82.56 393 PRO A C 1
ATOM 3079 O O . PRO A 1 393 ? 8.448 -5.849 -27.093 1.00 82.56 393 PRO A O 1
ATOM 3082 N N . LEU A 1 394 ? 6.560 -5.080 -26.129 1.00 92.12 394 LEU A N 1
ATOM 3083 C CA . LEU A 1 394 ? 7.247 -4.306 -25.107 1.00 92.12 394 LEU A CA 1
ATOM 3084 C C . LEU A 1 394 ? 7.268 -5.089 -23.805 1.00 92.12 394 LEU A C 1
ATOM 3086 O O . LEU A 1 394 ? 6.349 -5.844 -23.506 1.00 92.12 394 LEU A O 1
ATOM 3090 N N . VAL A 1 395 ? 8.290 -4.850 -22.997 1.00 93.69 395 VAL A N 1
ATOM 3091 C CA . VAL A 1 395 ? 8.371 -5.378 -21.638 1.00 93.69 395 VAL A CA 1
ATOM 3092 C C . VAL A 1 395 ? 8.441 -4.217 -20.672 1.00 93.69 395 VAL A C 1
ATOM 3094 O O . VAL A 1 395 ? 9.262 -3.317 -20.835 1.00 93.69 395 VAL A O 1
ATOM 3097 N N . ALA A 1 396 ? 7.601 -4.241 -19.643 1.00 95.25 396 ALA A N 1
ATOM 3098 C CA . ALA A 1 396 ? 7.681 -3.305 -18.535 1.00 95.25 396 ALA A CA 1
ATOM 3099 C C . ALA A 1 396 ? 8.119 -4.033 -17.268 1.00 95.25 396 ALA A C 1
ATOM 3101 O O . ALA A 1 396 ? 7.507 -5.015 -16.842 1.00 95.25 396 ALA A O 1
ATOM 3102 N N . LYS A 1 397 ? 9.171 -3.511 -16.643 1.00 95.12 397 LYS A N 1
ATOM 3103 C CA . LYS A 1 397 ? 9.632 -3.905 -15.319 1.00 95.12 397 LYS A CA 1
ATOM 3104 C C . LYS A 1 397 ? 9.280 -2.825 -14.309 1.00 95.12 397 LYS A C 1
ATOM 3106 O O . LYS A 1 397 ? 9.705 -1.681 -14.433 1.00 95.12 397 LYS A O 1
ATOM 3111 N N . PHE A 1 398 ? 8.585 -3.228 -13.259 1.00 94.50 398 PHE A N 1
ATOM 3112 C CA . PHE A 1 398 ? 8.249 -2.415 -12.100 1.00 94.50 398 PHE A CA 1
ATOM 3113 C C . PHE A 1 398 ? 9.125 -2.839 -10.927 1.00 94.50 398 PHE A C 1
ATOM 3115 O O . PHE A 1 398 ? 9.229 -4.030 -10.616 1.00 94.50 398 PHE A O 1
ATOM 3122 N N . SER A 1 399 ? 9.767 -1.882 -10.260 1.00 94.25 399 SER A N 1
ATOM 3123 C CA . SER A 1 399 ? 10.584 -2.169 -9.078 1.00 94.25 399 SER A CA 1
ATOM 3124 C C . SER A 1 399 ? 10.659 -0.989 -8.111 1.00 94.25 399 SER A C 1
ATOM 3126 O O . SER A 1 399 ? 10.306 0.130 -8.468 1.00 94.25 399 SER A O 1
ATOM 3128 N N . TRP A 1 400 ? 11.122 -1.237 -6.883 1.00 93.62 400 TRP A N 1
ATOM 3129 C CA . TRP A 1 400 ? 11.241 -0.232 -5.819 1.00 93.62 400 TRP A CA 1
ATOM 3130 C C . TRP A 1 400 ? 12.695 -0.025 -5.384 1.00 93.62 400 TRP A C 1
ATOM 3132 O O . TRP A 1 400 ? 13.091 -0.420 -4.279 1.00 93.62 400 TRP A O 1
ATOM 3142 N N . PRO A 1 401 ? 13.555 0.532 -6.249 1.00 92.00 401 PRO A N 1
ATOM 3143 C CA . PRO A 1 401 ? 14.952 0.744 -5.908 1.00 92.00 401 PRO A CA 1
ATOM 3144 C C . PRO A 1 401 ? 15.104 1.736 -4.742 1.00 92.00 401 PRO A C 1
ATOM 3146 O O . PRO A 1 401 ? 14.355 2.711 -4.603 1.00 92.00 401 PRO A O 1
ATOM 3149 N N . SER A 1 402 ? 16.119 1.503 -3.906 1.00 88.19 402 SER A N 1
ATOM 3150 C CA . SER A 1 402 ? 16.527 2.485 -2.898 1.00 88.19 402 SER A CA 1
ATOM 3151 C C . SER A 1 402 ? 17.076 3.733 -3.582 1.00 88.19 402 SER A C 1
ATOM 3153 O O . SER A 1 402 ? 17.525 3.681 -4.730 1.00 88.19 402 SER A O 1
ATOM 3155 N N . ARG A 1 403 ? 17.083 4.864 -2.870 1.00 83.06 403 ARG A N 1
ATOM 3156 C CA . ARG A 1 403 ? 17.562 6.155 -3.401 1.00 83.06 403 ARG A CA 1
ATOM 3157 C C . ARG A 1 403 ? 18.918 6.084 -4.095 1.00 83.06 403 ARG A C 1
ATOM 3159 O O . ARG A 1 403 ? 19.087 6.676 -5.153 1.00 83.06 403 ARG A O 1
ATOM 3166 N N . LYS A 1 404 ? 19.848 5.310 -3.541 1.00 83.00 404 LYS A N 1
ATOM 3167 C CA . LYS A 1 404 ? 21.210 5.169 -4.070 1.00 83.00 404 LYS A CA 1
ATOM 3168 C C . LYS A 1 404 ? 21.284 4.351 -5.369 1.00 83.00 404 LYS A C 1
ATOM 3170 O O . LYS A 1 404 ? 22.245 4.494 -6.109 1.00 83.00 404 LYS A O 1
ATOM 3175 N N . LYS A 1 405 ? 20.291 3.498 -5.662 1.00 85.31 405 LYS A N 1
ATOM 3176 C CA . LYS A 1 405 ? 20.359 2.493 -6.744 1.00 85.31 405 LYS A CA 1
ATOM 3177 C C . LYS A 1 405 ? 19.438 2.776 -7.939 1.00 85.31 405 LYS A C 1
ATOM 3179 O O . LYS A 1 405 ? 19.334 1.938 -8.828 1.00 85.31 405 LYS A O 1
ATOM 3184 N N . ARG A 1 406 ? 18.762 3.929 -7.992 1.00 83.50 406 ARG A N 1
ATOM 3185 C CA . ARG A 1 406 ? 17.704 4.178 -8.998 1.00 83.50 406 ARG A CA 1
ATOM 3186 C C . ARG A 1 406 ? 18.213 4.376 -10.416 1.00 83.50 406 ARG A C 1
ATOM 3188 O O . ARG A 1 406 ? 17.594 3.895 -11.355 1.00 83.50 406 ARG A O 1
ATOM 3195 N N . ALA A 1 407 ? 19.355 5.042 -10.561 1.00 84.50 407 ALA A N 1
ATOM 3196 C CA . ALA A 1 407 ? 19.975 5.268 -11.863 1.00 84.50 407 ALA A CA 1
ATOM 3197 C C . ALA A 1 407 ? 20.800 4.066 -12.353 1.00 84.50 407 ALA A C 1
ATOM 3199 O O . ALA A 1 407 ? 21.160 4.018 -13.524 1.00 84.50 407 ALA A O 1
ATOM 3200 N N . LEU A 1 408 ? 21.095 3.099 -11.475 1.00 85.38 408 LEU A N 1
ATOM 3201 C CA . LEU A 1 408 ? 22.009 2.002 -11.787 1.00 85.38 408 LEU A CA 1
ATOM 3202 C C . LEU A 1 408 ? 21.457 1.109 -12.899 1.00 85.38 408 LEU A C 1
ATOM 3204 O O . LEU A 1 408 ? 22.135 0.867 -13.888 1.00 85.38 408 LEU A O 1
ATOM 3208 N N . GLU A 1 409 ? 20.216 0.649 -12.756 1.00 85.69 409 GLU A N 1
ATOM 3209 C CA . GLU A 1 409 ? 19.582 -0.226 -13.743 1.00 85.69 409 GLU A CA 1
ATOM 3210 C C . GLU A 1 409 ? 19.498 0.404 -15.149 1.00 85.69 409 GLU A C 1
ATOM 3212 O O . GLU A 1 409 ? 20.022 -0.200 -16.086 1.00 85.69 409 GLU A O 1
ATOM 3217 N N . PRO A 1 410 ? 18.929 1.613 -15.334 1.00 86.81 410 PRO A N 1
ATOM 3218 C CA . PRO A 1 410 ? 18.929 2.256 -16.647 1.00 86.81 410 PRO A CA 1
ATOM 3219 C C . PRO A 1 410 ? 20.333 2.534 -17.188 1.00 86.81 410 PRO A C 1
ATOM 3221 O O . PRO A 1 410 ? 20.539 2.424 -18.394 1.00 86.81 410 PRO A O 1
ATOM 3224 N N . ALA A 1 411 ? 21.301 2.879 -16.331 1.00 85.94 411 ALA A N 1
ATOM 3225 C CA . ALA A 1 411 ? 22.680 3.094 -16.764 1.00 85.94 411 ALA A CA 1
ATOM 3226 C C . ALA A 1 411 ? 23.298 1.810 -17.333 1.00 85.94 411 ALA A C 1
ATOM 3228 O O . ALA A 1 411 ? 23.907 1.857 -18.399 1.00 85.94 411 ALA A O 1
ATOM 3229 N N . VAL A 1 412 ? 23.081 0.667 -16.673 1.00 84.00 412 VAL A N 1
ATOM 3230 C CA . VAL A 1 412 ? 23.569 -0.642 -17.135 1.00 84.00 412 VAL A CA 1
ATOM 3231 C C . VAL A 1 412 ? 22.962 -1.007 -18.490 1.00 84.00 412 VAL A C 1
ATOM 3233 O O . VAL A 1 412 ? 23.704 -1.338 -19.410 1.00 84.00 412 VAL A O 1
ATOM 3236 N N . TYR A 1 413 ? 21.643 -0.882 -18.666 1.00 85.56 413 TYR A N 1
ATOM 3237 C CA . TYR A 1 413 ? 21.018 -1.207 -19.955 1.00 85.56 413 TYR A CA 1
ATOM 3238 C C . TYR A 1 413 ? 21.361 -0.219 -21.078 1.00 85.56 413 TYR A C 1
ATOM 3240 O O . TYR A 1 413 ? 21.430 -0.590 -22.250 1.00 85.56 413 TYR A O 1
ATOM 3248 N N . ASN A 1 414 ? 21.583 1.055 -20.749 1.00 84.38 414 ASN A N 1
ATOM 3249 C CA . ASN A 1 414 ? 22.070 2.019 -21.731 1.00 84.38 414 ASN A CA 1
ATOM 3250 C C . ASN A 1 414 ? 23.495 1.684 -22.178 1.00 84.38 414 ASN A C 1
ATOM 3252 O O . ASN A 1 414 ? 23.780 1.777 -23.372 1.00 84.38 414 ASN A O 1
ATOM 3256 N N . ALA A 1 415 ? 24.353 1.271 -21.241 1.00 82.00 415 ALA A N 1
ATOM 3257 C CA . ALA A 1 415 ? 25.731 0.882 -21.512 1.00 82.00 415 ALA A CA 1
ATOM 3258 C C . ALA A 1 415 ? 25.841 -0.454 -22.259 1.00 82.00 415 ALA A C 1
ATOM 3260 O O . ALA A 1 415 ? 26.761 -0.604 -23.054 1.00 82.00 415 ALA A O 1
ATOM 3261 N N . SER A 1 416 ? 24.911 -1.396 -22.051 1.00 77.56 416 SER A N 1
ATOM 3262 C CA . SER A 1 416 ? 24.954 -2.701 -22.724 1.00 77.56 416 SER A CA 1
ATOM 3263 C C . SER A 1 416 ? 24.599 -2.631 -24.207 1.00 77.56 416 SER A C 1
ATOM 3265 O O . SER A 1 416 ? 24.941 -3.536 -24.944 1.00 77.56 416 SER A O 1
ATOM 3267 N N . VAL A 1 417 ? 23.890 -1.593 -24.669 1.00 74.69 417 VAL A N 1
ATOM 3268 C CA . VAL A 1 417 ? 23.490 -1.405 -26.083 1.00 74.69 417 VAL A CA 1
ATOM 3269 C C . VAL A 1 417 ? 22.853 -2.652 -26.738 1.00 74.69 417 VAL A C 1
ATOM 3271 O O . VAL A 1 417 ? 22.905 -2.812 -27.957 1.00 74.69 417 VAL A O 1
ATOM 3274 N N . SER A 1 418 ? 22.175 -3.485 -25.944 1.00 73.88 418 SER A N 1
ATOM 3275 C CA . SER A 1 418 ? 21.606 -4.772 -26.378 1.00 73.88 418 SER A CA 1
ATOM 3276 C C . SER A 1 418 ? 22.627 -5.848 -26.766 1.00 73.88 418 SER A C 1
ATOM 3278 O O . SER A 1 418 ? 22.287 -6.805 -27.461 1.00 73.88 418 SER A O 1
ATOM 3280 N N . ASP A 1 419 ? 23.864 -5.719 -26.294 1.00 75.12 419 ASP A N 1
ATOM 3281 C CA . ASP A 1 419 ? 24.876 -6.766 -26.360 1.00 75.12 419 ASP A CA 1
ATOM 3282 C C . ASP A 1 419 ? 24.454 -7.969 -25.507 1.00 75.12 419 ASP A C 1
ATOM 3284 O O . ASP A 1 419 ? 23.677 -7.841 -24.550 1.00 75.12 419 ASP A O 1
ATOM 3288 N N . LEU A 1 420 ? 24.970 -9.147 -25.874 1.00 75.44 420 LEU A N 1
ATOM 3289 C CA . LEU A 1 420 ? 24.768 -10.416 -25.162 1.00 75.44 420 LEU A CA 1
ATOM 3290 C C . LEU A 1 420 ? 23.283 -10.763 -24.934 1.00 75.44 420 LEU A C 1
ATOM 3292 O O . LEU A 1 420 ? 22.913 -11.293 -23.889 1.00 75.44 420 LEU A O 1
ATOM 3296 N N . GLY A 1 421 ? 22.417 -10.414 -25.891 1.00 77.81 421 GLY A N 1
ATOM 3297 C CA . GLY A 1 421 ? 20.984 -10.709 -25.818 1.00 77.81 421 GLY A CA 1
ATOM 3298 C C . GLY A 1 421 ? 20.200 -9.827 -24.839 1.00 77.81 421 GLY A C 1
ATOM 3299 O O . GLY A 1 421 ? 19.039 -10.123 -24.546 1.00 77.81 421 GLY A O 1
ATOM 3300 N N . THR A 1 422 ? 20.791 -8.741 -24.320 1.00 81.75 422 THR A N 1
ATOM 3301 C CA . THR A 1 422 ? 20.070 -7.814 -23.434 1.00 81.75 422 THR A CA 1
ATOM 3302 C C . THR A 1 422 ? 18.970 -7.053 -24.191 1.00 81.75 422 THR A C 1
ATOM 3304 O O . THR A 1 422 ? 19.160 -6.644 -25.341 1.00 81.75 422 THR A O 1
ATOM 3307 N N . PRO A 1 423 ? 17.790 -6.834 -23.581 1.00 86.19 423 PRO A N 1
ATOM 3308 C CA . PRO A 1 423 ? 16.683 -6.175 -24.265 1.00 86.19 423 PRO A CA 1
ATOM 3309 C C . PRO A 1 423 ? 16.992 -4.693 -24.535 1.00 86.19 423 PRO A C 1
ATOM 3311 O O . PRO A 1 423 ? 17.821 -4.070 -23.864 1.00 86.19 423 PRO A O 1
ATOM 3314 N N . VAL A 1 424 ? 16.334 -4.100 -25.536 1.00 87.12 424 VAL A N 1
ATOM 3315 C CA . VAL A 1 424 ? 16.576 -2.692 -25.896 1.00 87.12 424 VAL A CA 1
ATOM 3316 C C . VAL A 1 424 ? 15.865 -1.794 -24.891 1.00 87.12 424 VAL A C 1
ATOM 3318 O O . VAL A 1 424 ? 14.641 -1.707 -24.892 1.00 87.12 424 VAL A O 1
ATOM 3321 N N . HIS A 1 425 ? 16.615 -1.091 -24.047 1.00 90.25 425 HIS A N 1
ATOM 3322 C CA . HIS A 1 425 ? 16.047 -0.100 -23.134 1.00 90.25 425 HIS A CA 1
ATOM 3323 C C . HIS A 1 425 ? 15.525 1.130 -23.888 1.00 90.25 425 HIS A C 1
ATOM 3325 O O . HIS A 1 425 ? 16.266 1.760 -24.645 1.00 90.25 425 HIS A O 1
ATOM 3331 N N . LEU A 1 426 ? 14.254 1.474 -23.654 1.00 90.38 426 LEU A N 1
ATOM 3332 C CA . LEU A 1 426 ? 13.615 2.674 -24.198 1.00 90.38 426 LEU A CA 1
ATOM 3333 C C . LEU A 1 426 ? 13.671 3.820 -23.192 1.00 90.38 426 LEU A C 1
ATOM 3335 O O . LEU A 1 426 ? 14.178 4.907 -23.479 1.00 90.38 426 LEU A O 1
ATOM 3339 N N . MET A 1 427 ? 13.129 3.569 -22.003 1.00 93.19 427 MET A N 1
ATOM 3340 C CA . MET A 1 427 ? 13.044 4.563 -20.946 1.00 93.19 427 MET A CA 1
ATOM 3341 C C . MET A 1 427 ? 12.907 3.919 -19.570 1.00 93.19 427 MET A C 1
ATOM 3343 O O . MET A 1 427 ? 12.267 2.882 -19.408 1.00 93.19 427 MET A O 1
ATOM 3347 N N . SER A 1 428 ? 13.449 4.598 -18.568 1.00 95.25 428 SER A N 1
ATOM 3348 C CA . SER A 1 428 ? 13.166 4.360 -17.158 1.00 95.25 428 SER A CA 1
ATOM 3349 C C . SER A 1 428 ? 12.653 5.635 -16.521 1.00 95.25 428 SER A C 1
ATOM 3351 O O . SER A 1 428 ? 13.205 6.704 -16.773 1.00 95.25 428 SER A O 1
ATOM 3353 N N . PHE A 1 429 ? 11.623 5.554 -15.690 1.00 94.56 429 PHE A N 1
ATOM 3354 C CA . PHE A 1 429 ? 11.089 6.732 -15.017 1.00 94.56 429 PHE A CA 1
ATOM 3355 C C . PHE A 1 429 ? 10.576 6.428 -13.613 1.00 94.56 429 PHE A C 1
ATOM 3357 O O . PHE A 1 429 ? 10.163 5.310 -13.300 1.00 94.56 429 PHE A O 1
ATOM 3364 N N . GLU A 1 430 ? 10.601 7.460 -12.775 1.00 93.94 430 GLU A N 1
ATOM 3365 C CA . GLU A 1 430 ? 9.997 7.439 -11.448 1.00 93.94 430 GLU A CA 1
ATOM 3366 C C . GLU A 1 430 ? 8.508 7.765 -11.554 1.00 93.94 430 GLU A C 1
ATOM 3368 O O . GLU A 1 430 ? 8.121 8.733 -12.212 1.00 93.94 430 GLU A O 1
ATOM 3373 N N . VAL A 1 431 ? 7.663 6.966 -10.905 1.00 94.44 431 VAL A N 1
ATOM 3374 C CA . VAL A 1 431 ? 6.217 7.202 -10.920 1.00 94.44 431 VAL A CA 1
ATOM 3375 C C . VAL A 1 431 ? 5.874 8.369 -10.004 1.00 94.44 431 VAL A C 1
ATOM 3377 O O . VAL A 1 431 ? 6.154 8.330 -8.804 1.00 94.44 431 VAL A O 1
ATOM 3380 N N . THR A 1 432 ? 5.224 9.384 -10.569 1.00 92.00 432 THR A N 1
ATOM 3381 C CA . THR A 1 432 ? 4.785 10.593 -9.869 1.00 92.00 432 THR A CA 1
ATOM 3382 C C . THR A 1 432 ? 3.267 10.637 -9.712 1.00 92.00 432 THR A C 1
ATOM 3384 O O . THR A 1 432 ? 2.493 10.173 -10.554 1.00 92.00 432 THR A O 1
ATOM 3387 N N . LEU A 1 433 ? 2.826 11.203 -8.597 1.00 90.50 433 LEU A N 1
ATOM 3388 C CA . LEU A 1 433 ? 1.438 11.513 -8.308 1.00 90.50 433 LEU A CA 1
ATOM 3389 C C . LEU A 1 433 ? 1.046 12.856 -8.923 1.00 90.50 433 LEU A C 1
ATOM 3391 O O . LEU A 1 433 ? 1.879 13.655 -9.341 1.00 90.50 433 LEU A O 1
ATOM 3395 N N . SER A 1 434 ? -0.262 13.102 -9.001 1.00 88.19 434 SER A N 1
ATOM 3396 C CA . SER A 1 434 ? -0.818 14.331 -9.584 1.00 88.19 434 SER A CA 1
ATOM 3397 C C . SER A 1 434 ? -0.419 15.606 -8.834 1.00 88.19 434 SER A C 1
ATOM 3399 O O . SER A 1 434 ? -0.521 16.688 -9.397 1.00 88.19 434 SER A O 1
ATOM 3401 N N . ASP A 1 435 ? -0.013 15.483 -7.570 1.00 86.75 435 ASP A N 1
ATOM 3402 C CA . ASP A 1 435 ? 0.491 16.582 -6.739 1.00 86.75 435 ASP A CA 1
ATOM 3403 C C . ASP A 1 435 ? 2.019 16.763 -6.841 1.00 86.75 435 ASP A C 1
ATOM 3405 O O . ASP A 1 435 ? 2.584 17.601 -6.149 1.00 86.75 435 ASP A O 1
ATOM 3409 N N . GLY A 1 436 ? 2.689 15.996 -7.709 1.00 86.81 436 GLY A N 1
ATOM 3410 C CA . GLY A 1 436 ? 4.133 16.058 -7.941 1.00 86.81 436 GLY A CA 1
ATOM 3411 C C . GLY A 1 436 ? 4.967 15.144 -7.041 1.00 86.81 436 GLY A C 1
ATOM 3412 O O . GLY A 1 436 ? 6.129 14.897 -7.364 1.00 86.81 436 GLY A O 1
ATOM 3413 N N . SER A 1 437 ? 4.390 14.589 -5.972 1.00 89.44 437 SER A N 1
ATOM 3414 C CA . SER A 1 437 ? 5.096 13.660 -5.084 1.00 89.44 437 SER A CA 1
ATOM 3415 C C . SER A 1 437 ? 5.382 12.315 -5.765 1.00 89.44 437 SER A C 1
ATOM 3417 O O . SER A 1 437 ? 4.722 11.921 -6.729 1.00 89.44 437 SER A O 1
ATOM 3419 N N . GLY A 1 438 ? 6.382 11.576 -5.282 1.00 90.81 438 GLY A N 1
ATOM 3420 C CA . GLY A 1 438 ? 6.672 10.238 -5.797 1.00 90.81 438 GLY A CA 1
ATOM 3421 C C . GLY A 1 438 ? 5.732 9.171 -5.244 1.00 90.81 438 GLY A C 1
ATOM 3422 O O . GLY A 1 438 ? 5.375 9.199 -4.065 1.00 90.81 438 GLY A O 1
ATOM 3423 N N . TRP A 1 439 ? 5.428 8.149 -6.049 1.00 93.94 439 TRP A N 1
ATOM 3424 C CA . TRP A 1 439 ? 4.823 6.902 -5.571 1.00 93.94 439 TRP A CA 1
ATOM 3425 C C . TRP A 1 439 ? 5.824 6.150 -4.688 1.00 93.94 439 TRP A C 1
ATOM 3427 O O . TRP A 1 439 ? 6.613 5.325 -5.157 1.00 93.94 439 TRP A O 1
ATOM 3437 N N . SER A 1 440 ? 5.855 6.514 -3.408 1.00 94.31 440 SER A N 1
ATOM 3438 C CA . SER A 1 440 ? 6.926 6.182 -2.475 1.00 94.31 440 SER A CA 1
ATOM 3439 C C . SER A 1 440 ? 6.389 5.816 -1.100 1.00 94.31 440 SER A C 1
ATOM 3441 O O . SER A 1 440 ? 5.290 6.211 -0.719 1.00 94.31 440 SER A O 1
ATOM 3443 N N . ASN A 1 441 ? 7.186 5.078 -0.329 1.00 95.25 441 ASN A N 1
ATOM 3444 C CA . ASN A 1 441 ? 6.863 4.746 1.059 1.00 95.25 441 ASN A CA 1
ATOM 3445 C C . ASN A 1 441 ? 7.304 5.832 2.056 1.00 95.25 441 ASN A C 1
ATOM 3447 O O . ASN A 1 441 ? 7.342 5.569 3.254 1.00 95.25 441 ASN A O 1
ATOM 3451 N N . ALA A 1 442 ? 7.694 7.017 1.574 1.00 94.94 442 ALA A N 1
ATOM 3452 C CA . ALA A 1 442 ? 8.323 8.055 2.388 1.00 94.94 442 ALA A CA 1
ATOM 3453 C C . ALA A 1 442 ? 7.446 8.494 3.560 1.00 94.94 442 ALA A C 1
ATOM 3455 O O . ALA A 1 442 ? 7.926 8.608 4.679 1.00 94.94 442 ALA A O 1
ATOM 3456 N N . TYR A 1 443 ? 6.151 8.657 3.309 1.00 95.31 443 TYR A N 1
ATOM 3457 C CA . TYR A 1 443 ? 5.199 9.116 4.310 1.00 95.31 443 TYR A CA 1
ATOM 3458 C C . TYR A 1 443 ? 4.800 8.034 5.323 1.00 95.31 443 TYR A C 1
ATOM 3460 O O . TYR A 1 443 ? 4.034 8.332 6.227 1.00 95.31 443 TYR A O 1
ATOM 3468 N N . PHE A 1 444 ? 5.293 6.798 5.198 1.00 96.94 444 PHE A N 1
ATOM 3469 C CA . PHE A 1 444 ? 5.175 5.776 6.246 1.00 96.94 444 PHE A CA 1
ATOM 3470 C C . PHE A 1 444 ? 6.397 5.724 7.161 1.00 96.94 444 PHE A C 1
ATOM 3472 O O . PHE A 1 444 ? 6.358 5.049 8.183 1.00 96.94 444 PHE A O 1
ATOM 3479 N N . LEU A 1 445 ? 7.482 6.392 6.778 1.00 95.81 445 LEU A N 1
ATOM 3480 C CA . LEU A 1 445 ? 8.758 6.342 7.472 1.00 95.81 445 LEU A CA 1
ATOM 3481 C C . LEU A 1 445 ? 8.963 7.598 8.326 1.00 95.81 445 LEU A C 1
ATOM 3483 O O . LEU A 1 445 ? 8.482 8.671 7.950 1.00 95.81 445 LEU A O 1
ATOM 3487 N N . PRO A 1 446 ? 9.711 7.488 9.437 1.00 94.62 446 PRO A N 1
ATOM 3488 C CA . PRO A 1 446 ? 10.142 8.662 10.183 1.00 94.62 446 PRO A CA 1
ATOM 3489 C C . PRO A 1 446 ? 11.161 9.453 9.360 1.00 94.62 446 PRO A C 1
ATOM 3491 O O . PRO A 1 446 ? 11.809 8.918 8.451 1.00 94.62 446 PRO A O 1
ATOM 3494 N N . THR A 1 447 ? 11.343 10.728 9.694 1.00 91.81 447 THR A N 1
ATOM 3495 C CA . THR A 1 447 ? 12.512 11.467 9.205 1.00 91.81 447 THR A CA 1
ATOM 3496 C C . THR A 1 447 ? 13.797 10.896 9.813 1.00 91.81 447 THR A C 1
ATOM 3498 O O . THR A 1 447 ? 13.768 10.236 10.851 1.00 91.81 447 THR A O 1
ATOM 3501 N N . SER A 1 448 ? 14.958 11.168 9.207 1.00 88.69 448 SER A N 1
ATOM 3502 C CA . SER A 1 448 ? 16.246 10.714 9.760 1.00 88.69 448 SER A CA 1
ATOM 3503 C C . SER A 1 448 ? 16.485 11.205 11.194 1.00 88.69 448 SER A C 1
ATOM 3505 O O . SER A 1 448 ? 17.110 10.498 11.975 1.00 88.69 448 SER A O 1
ATOM 3507 N N . SER A 1 449 ? 15.965 12.381 11.558 1.00 90.06 449 SER A N 1
ATOM 3508 C CA . SER A 1 449 ? 16.046 12.916 12.923 1.00 90.06 449 SER A CA 1
ATOM 3509 C C . SER A 1 449 ? 15.135 12.201 13.922 1.00 90.06 449 SER A C 1
ATOM 3511 O O . SER A 1 449 ? 15.473 12.141 15.095 1.00 90.06 449 SER A O 1
ATOM 3513 N N . GLU A 1 450 ? 14.005 11.652 13.474 1.00 91.75 450 GLU A N 1
ATOM 3514 C CA . GLU A 1 450 ? 13.013 10.970 14.324 1.00 91.75 450 GLU A CA 1
ATOM 3515 C C . GLU A 1 450 ? 13.211 9.448 14.353 1.00 91.75 450 GLU A C 1
ATOM 3517 O O . GLU A 1 450 ? 12.593 8.750 15.152 1.00 91.75 450 GLU A O 1
ATOM 3522 N N . ALA A 1 451 ? 14.053 8.910 13.465 1.00 92.06 451 ALA A N 1
ATOM 3523 C CA . ALA A 1 451 ? 14.177 7.474 13.239 1.00 92.06 451 ALA A CA 1
ATOM 3524 C C . ALA A 1 451 ? 14.522 6.694 14.510 1.00 92.06 451 ALA A C 1
ATOM 3526 O O . ALA A 1 451 ? 13.972 5.621 14.736 1.00 92.06 451 ALA A 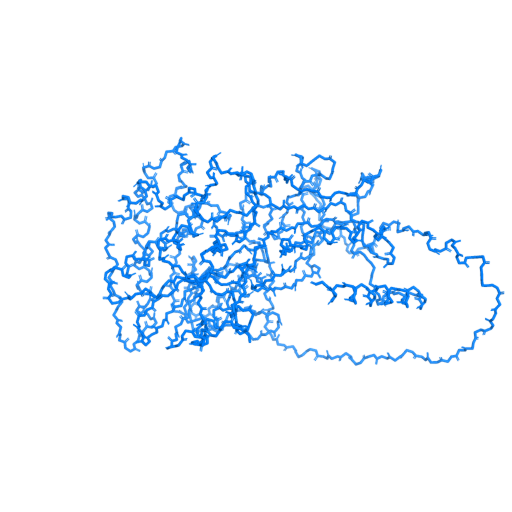O 1
ATOM 3527 N N . ARG A 1 452 ? 15.407 7.234 15.355 1.00 89.81 452 ARG A N 1
ATOM 3528 C CA . ARG A 1 452 ? 15.806 6.584 16.610 1.00 89.81 452 ARG A CA 1
ATOM 3529 C C . ARG A 1 452 ? 14.644 6.470 17.592 1.00 89.81 452 ARG A C 1
ATOM 3531 O O . ARG A 1 452 ? 14.438 5.391 18.134 1.00 89.81 452 ARG A O 1
ATOM 3538 N N . ASP A 1 453 ? 13.877 7.540 17.762 1.00 91.25 453 ASP A N 1
ATOM 3539 C CA . ASP A 1 453 ? 12.748 7.578 18.697 1.00 91.25 453 ASP A CA 1
ATOM 3540 C C . ASP A 1 453 ? 11.578 6.718 18.202 1.00 91.25 453 ASP A C 1
ATOM 3542 O O . ASP A 1 453 ? 10.889 6.075 18.991 1.00 91.25 453 ASP A O 1
ATOM 3546 N N . ALA A 1 454 ? 11.384 6.655 16.883 1.00 93.06 454 ALA A N 1
ATOM 3547 C CA . ALA A 1 454 ? 10.354 5.833 16.259 1.00 93.06 454 ALA A CA 1
ATOM 3548 C C . ALA A 1 454 ? 10.744 4.348 16.132 1.00 93.06 454 ALA A C 1
ATOM 3550 O O . ALA A 1 454 ? 9.905 3.534 15.750 1.00 93.06 454 ALA A O 1
ATOM 3551 N N . PHE A 1 455 ? 11.994 3.953 16.387 1.00 92.88 455 PHE A N 1
ATOM 3552 C CA . PHE A 1 455 ? 12.434 2.573 16.171 1.00 92.88 455 PHE A CA 1
ATOM 3553 C C . PHE A 1 455 ? 11.796 1.600 17.173 1.00 92.88 455 PHE A C 1
ATOM 3555 O O . PHE A 1 455 ? 11.866 1.788 18.387 1.00 92.88 455 PHE A O 1
ATOM 3562 N N . PHE A 1 456 ? 11.222 0.505 16.669 1.00 88.88 456 PHE A N 1
ATOM 3563 C CA . PHE A 1 456 ? 10.612 -0.539 17.490 1.00 88.88 456 PHE A CA 1
ATOM 3564 C C . PHE A 1 456 ? 11.369 -1.863 17.371 1.00 88.88 456 PHE A C 1
ATOM 3566 O O . PHE A 1 456 ? 11.328 -2.531 16.335 1.00 88.88 456 PHE A O 1
ATOM 3573 N N . SER A 1 457 ? 12.013 -2.293 18.460 1.00 84.38 457 SER A N 1
ATOM 3574 C CA . SER A 1 457 ? 12.715 -3.579 18.492 1.00 84.38 457 SER A CA 1
ATOM 3575 C C . SER A 1 457 ? 11.748 -4.754 18.673 1.00 84.38 457 SER A C 1
ATOM 3577 O O . SER A 1 457 ? 11.157 -4.948 19.736 1.00 84.38 457 SER A O 1
ATOM 3579 N N . LEU A 1 458 ? 11.645 -5.601 17.643 1.00 75.19 458 LEU A N 1
ATOM 3580 C CA . LEU A 1 458 ? 10.854 -6.839 17.680 1.00 75.19 458 LEU A CA 1
ATOM 3581 C C . LEU A 1 458 ? 11.436 -7.917 18.607 1.00 75.19 458 LEU A C 1
ATOM 3583 O O . LEU A 1 458 ? 10.712 -8.827 19.006 1.00 75.19 458 LEU A O 1
ATOM 3587 N N . SER A 1 459 ? 12.732 -7.865 18.918 1.00 67.06 459 SER A N 1
ATOM 3588 C CA . SER A 1 459 ? 13.410 -8.877 19.739 1.00 67.06 459 SER A CA 1
ATOM 3589 C C . SER A 1 459 ? 13.377 -8.555 21.234 1.00 67.06 459 SER A C 1
ATOM 3591 O O . SER A 1 459 ? 13.828 -9.370 22.034 1.00 67.06 459 SER A O 1
ATOM 3593 N N . GLY A 1 460 ? 12.892 -7.367 21.618 1.00 62.25 460 GLY A N 1
ATOM 3594 C CA . GLY A 1 460 ? 13.014 -6.845 22.982 1.00 62.25 460 GLY A CA 1
ATOM 3595 C C . GLY A 1 460 ? 14.446 -6.444 23.366 1.00 62.25 460 GLY A C 1
ATOM 3596 O O . GLY A 1 460 ? 14.632 -5.766 24.371 1.00 62.25 460 GLY A O 1
ATOM 3597 N N . ASN A 1 461 ? 15.447 -6.795 22.550 1.00 56.59 461 ASN A N 1
ATOM 3598 C CA . ASN A 1 461 ? 16.818 -6.323 22.686 1.00 56.59 461 ASN A CA 1
ATOM 3599 C C . ASN A 1 461 ? 16.967 -5.047 21.858 1.00 56.59 461 ASN A C 1
ATOM 3601 O O . ASN A 1 461 ? 16.937 -5.075 20.629 1.00 56.59 461 ASN A O 1
ATOM 3605 N N . THR A 1 462 ? 17.121 -3.914 22.532 1.00 54.94 462 THR A N 1
ATOM 3606 C CA . THR A 1 462 ? 17.355 -2.596 21.923 1.00 54.94 462 THR A CA 1
ATOM 3607 C C . THR A 1 462 ? 18.837 -2.351 21.630 1.00 54.94 462 THR A C 1
ATOM 3609 O O . THR A 1 462 ? 19.282 -1.207 21.667 1.00 54.94 462 THR A O 1
ATOM 3612 N N . SER A 1 463 ? 19.636 -3.403 21.407 1.00 56.69 463 SER A N 1
ATOM 3613 C CA . SER A 1 463 ? 21.062 -3.222 21.127 1.00 56.69 463 SER A CA 1
ATOM 3614 C C . SER A 1 463 ? 21.235 -2.396 19.851 1.00 56.69 463 SER A C 1
ATOM 3616 O O . SER A 1 463 ? 20.580 -2.673 18.838 1.00 56.69 463 SER A O 1
ATOM 3618 N N . GLU A 1 464 ? 22.124 -1.397 19.908 1.00 56.16 464 GLU A N 1
ATOM 3619 C CA . GLU A 1 464 ? 22.407 -0.463 18.806 1.00 56.16 464 GLU A CA 1
ATOM 3620 C C . GLU A 1 464 ? 22.725 -1.173 17.482 1.00 56.16 464 GLU A C 1
ATOM 3622 O O . GLU A 1 464 ? 22.423 -0.635 16.420 1.00 56.16 464 GLU A O 1
ATOM 3627 N N . ASP A 1 465 ? 23.232 -2.406 17.555 1.00 63.94 465 ASP A N 1
ATOM 3628 C CA . ASP A 1 465 ? 23.641 -3.245 16.424 1.00 63.94 465 ASP A CA 1
ATOM 3629 C C . ASP A 1 465 ? 22.516 -3.625 15.443 1.00 63.94 465 ASP A C 1
ATOM 3631 O O . ASP A 1 465 ? 22.799 -4.154 14.370 1.00 63.94 465 ASP A O 1
ATOM 3635 N N . THR A 1 466 ? 21.240 -3.407 15.788 1.00 74.06 466 THR A N 1
ATOM 3636 C CA . THR A 1 466 ? 20.096 -3.806 14.935 1.00 74.06 466 THR A CA 1
ATOM 3637 C C . THR A 1 466 ? 19.364 -2.647 14.265 1.00 74.06 466 THR A C 1
ATOM 3639 O O . THR A 1 466 ? 18.453 -2.892 13.477 1.00 74.06 466 THR A O 1
ATOM 3642 N N . PHE A 1 467 ? 19.732 -1.401 14.567 1.00 82.75 467 PHE A N 1
ATOM 3643 C CA . PHE A 1 467 ? 19.108 -0.225 13.965 1.00 82.75 467 PHE A CA 1
ATOM 3644 C C . PHE A 1 467 ? 19.701 0.060 12.581 1.00 82.75 467 PHE A C 1
ATOM 3646 O O . PHE A 1 467 ? 20.918 0.147 12.423 1.00 82.75 467 PHE A O 1
ATOM 3653 N N . GLU A 1 468 ? 18.838 0.288 11.596 1.00 86.81 468 GLU A N 1
ATOM 3654 C CA . GLU A 1 468 ? 19.208 0.776 10.267 1.00 86.81 468 GLU A CA 1
ATOM 3655 C C . GLU A 1 468 ? 18.417 2.053 9.952 1.00 86.81 468 GLU A C 1
ATOM 3657 O O . GLU A 1 468 ? 17.273 2.197 10.376 1.00 86.81 468 GLU A O 1
ATOM 3662 N N . ASP A 1 469 ? 18.993 2.972 9.172 1.00 89.25 469 ASP A N 1
ATOM 3663 C CA . ASP A 1 469 ? 18.288 4.188 8.750 1.00 89.25 469 ASP A CA 1
ATOM 3664 C C . ASP A 1 469 ? 17.016 3.876 7.926 1.00 89.25 469 ASP A C 1
ATOM 3666 O O . ASP A 1 469 ? 16.960 2.867 7.207 1.00 89.25 469 ASP A O 1
ATOM 3670 N N . PRO A 1 470 ? 15.999 4.763 7.940 1.00 91.88 470 PRO A N 1
ATOM 3671 C CA . PRO A 1 470 ? 14.800 4.606 7.124 1.00 91.88 470 PRO A CA 1
ATOM 3672 C C . PRO A 1 470 ? 15.101 4.402 5.629 1.00 91.88 470 PRO A C 1
ATOM 3674 O O . PRO A 1 470 ? 15.714 5.234 4.954 1.00 91.88 470 PRO A O 1
ATOM 3677 N N . ASP A 1 471 ? 14.624 3.283 5.078 1.00 91.06 471 ASP A N 1
ATOM 3678 C CA . ASP A 1 471 ? 14.887 2.895 3.691 1.00 91.06 471 ASP A CA 1
ATOM 3679 C C . ASP A 1 471 ? 13.818 3.457 2.743 1.00 91.06 471 ASP A C 1
ATOM 3681 O O . ASP A 1 471 ? 12.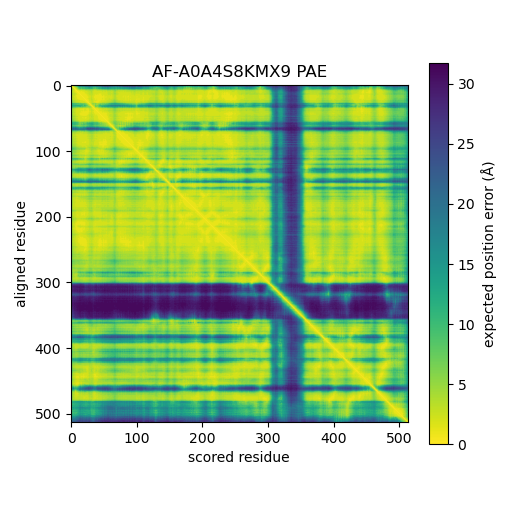764 2.860 2.481 1.00 91.06 471 ASP A O 1
ATOM 3685 N N . HIS A 1 472 ? 14.099 4.653 2.231 1.00 92.06 472 HIS A N 1
ATOM 3686 C CA . HIS A 1 472 ? 13.227 5.367 1.307 1.00 92.06 472 HIS A CA 1
ATOM 3687 C C . HIS A 1 472 ? 13.298 4.812 -0.127 1.00 92.06 472 HIS A C 1
ATOM 3689 O O . HIS A 1 472 ? 14.316 4.901 -0.833 1.00 92.06 472 HIS A O 1
ATOM 3695 N N . ARG A 1 473 ? 12.155 4.320 -0.607 1.00 93.44 473 ARG A N 1
ATOM 3696 C CA . ARG A 1 473 ? 11.970 3.705 -1.924 1.00 93.44 473 ARG A CA 1
ATOM 3697 C C . ARG A 1 473 ? 10.804 4.344 -2.668 1.00 93.44 473 ARG A C 1
ATOM 3699 O O . ARG A 1 473 ? 9.818 4.777 -2.081 1.00 93.44 473 ARG A O 1
ATOM 3706 N N . SER A 1 474 ? 10.917 4.390 -3.984 1.00 93.88 474 SER A N 1
ATOM 3707 C CA . SER A 1 474 ? 9.849 4.800 -4.900 1.00 93.88 474 SER A CA 1
ATOM 3708 C C . SER A 1 474 ? 9.740 3.793 -6.021 1.00 93.88 474 SER A C 1
ATOM 3710 O O . SER A 1 474 ? 10.700 3.081 -6.321 1.00 93.88 474 SER A O 1
ATOM 3712 N N . MET A 1 475 ? 8.570 3.739 -6.637 1.00 94.62 475 MET A N 1
ATOM 3713 C CA . MET A 1 475 ? 8.352 2.878 -7.781 1.00 94.62 475 MET A CA 1
ATOM 3714 C C . MET A 1 475 ? 8.987 3.464 -9.036 1.00 94.62 475 MET A C 1
ATOM 3716 O O . MET A 1 475 ? 8.746 4.615 -9.406 1.00 94.62 475 MET A O 1
ATOM 3720 N N . TRP A 1 476 ? 9.775 2.624 -9.691 1.00 94.94 476 TRP A N 1
ATOM 3721 C CA . TRP A 1 476 ? 10.393 2.875 -10.979 1.00 94.94 476 TRP A CA 1
ATOM 3722 C C . TRP A 1 476 ? 9.840 1.905 -12.010 1.00 94.94 476 TRP A C 1
ATOM 3724 O O . TRP A 1 476 ? 9.662 0.716 -11.724 1.00 94.94 476 TRP A O 1
ATOM 3734 N N . VAL A 1 477 ? 9.588 2.433 -13.203 1.00 95.81 477 VAL A N 1
ATOM 3735 C CA . VAL A 1 477 ? 9.180 1.661 -14.374 1.00 95.81 477 VAL A CA 1
ATOM 3736 C C . VAL A 1 477 ? 10.306 1.717 -15.387 1.00 95.81 477 VAL A C 1
ATOM 3738 O O . VAL A 1 477 ? 10.713 2.807 -15.781 1.00 95.81 477 VAL A O 1
ATOM 3741 N N . THR A 1 478 ? 10.789 0.558 -15.818 1.00 94.88 478 THR A N 1
ATOM 3742 C CA . THR A 1 478 ? 11.722 0.424 -16.938 1.00 94.88 478 THR A CA 1
ATOM 3743 C C . THR A 1 478 ? 11.010 -0.266 -18.086 1.00 94.88 478 THR A C 1
ATOM 3745 O O . THR A 1 478 ? 10.444 -1.342 -17.903 1.00 94.88 478 THR A O 1
ATOM 3748 N N . VAL A 1 479 ? 11.032 0.356 -19.261 1.00 94.12 479 VAL A N 1
ATOM 3749 C CA . VAL A 1 479 ? 10.399 -0.157 -20.475 1.00 94.12 479 VAL A CA 1
ATOM 3750 C C . VAL A 1 479 ? 11.466 -0.574 -21.475 1.00 94.12 479 VAL A C 1
ATOM 3752 O O . VAL A 1 479 ? 12.401 0.183 -21.766 1.00 94.12 479 VAL A O 1
ATOM 3755 N N . PHE A 1 480 ? 11.289 -1.771 -22.016 1.00 91.75 480 PHE A N 1
ATOM 3756 C CA . PHE A 1 480 ? 12.163 -2.387 -22.997 1.00 91.75 480 PHE A CA 1
ATOM 3757 C C . PHE A 1 480 ? 11.404 -2.803 -24.254 1.00 91.75 480 PHE A C 1
ATOM 3759 O O . PHE A 1 480 ? 10.189 -3.007 -24.221 1.00 91.75 480 PHE A O 1
ATOM 3766 N N . VAL A 1 481 ? 12.149 -2.993 -25.339 1.00 89.31 481 VAL A N 1
ATOM 3767 C CA . VAL A 1 481 ? 11.700 -3.710 -26.535 1.00 89.31 481 VAL A CA 1
ATOM 3768 C C . VAL A 1 481 ? 12.219 -5.140 -26.484 1.00 89.31 481 VAL A C 1
ATOM 3770 O O . VAL A 1 481 ? 13.433 -5.355 -26.386 1.00 89.31 481 VAL A O 1
ATOM 3773 N N . GLY A 1 482 ? 11.300 -6.095 -26.618 1.00 82.31 482 GLY A N 1
ATOM 3774 C CA . GLY A 1 482 ? 11.581 -7.524 -26.582 1.00 82.31 482 GLY A CA 1
ATOM 3775 C C . GLY A 1 482 ? 11.897 -8.060 -25.184 1.00 82.31 482 GLY A C 1
ATOM 3776 O O . GLY A 1 482 ? 12.227 -7.317 -24.260 1.00 82.31 482 GLY A O 1
ATOM 3777 N N . ASP A 1 483 ? 11.822 -9.384 -25.063 1.00 75.69 483 ASP A N 1
ATOM 3778 C CA . ASP A 1 483 ? 12.024 -10.105 -23.799 1.00 75.69 483 ASP A CA 1
ATOM 3779 C C . ASP A 1 483 ? 13.515 -10.359 -23.484 1.00 75.69 483 ASP A C 1
ATOM 3781 O O . ASP A 1 483 ? 13.856 -10.781 -22.380 1.00 75.69 483 ASP A O 1
ATOM 3785 N N . GLY A 1 484 ? 14.408 -10.061 -24.437 1.00 78.62 484 GLY A N 1
ATOM 3786 C CA . GLY A 1 484 ? 15.818 -10.463 -24.404 1.00 78.62 484 GLY A CA 1
ATOM 3787 C C . GLY A 1 484 ? 16.011 -11.920 -24.838 1.00 78.62 484 GLY A C 1
ATOM 3788 O O . GLY A 1 484 ? 15.063 -12.586 -25.256 1.00 78.62 484 GLY A O 1
ATOM 3789 N N . GLU A 1 485 ? 17.243 -12.419 -24.755 1.00 80.31 485 GLU A N 1
ATOM 3790 C CA . GLU A 1 485 ? 17.575 -13.817 -25.054 1.00 80.31 485 GLU A CA 1
ATOM 3791 C C . GLU A 1 485 ? 17.988 -14.570 -23.782 1.00 80.31 485 GLU A C 1
ATOM 3793 O O . GLU A 1 485 ? 18.703 -14.048 -22.927 1.00 80.31 485 GLU A O 1
ATOM 3798 N N . SER A 1 486 ? 17.523 -15.816 -23.644 1.00 79.94 486 SER A N 1
ATOM 3799 C CA . SER A 1 486 ? 17.915 -16.688 -22.531 1.00 79.94 486 SER A CA 1
ATOM 3800 C C . SER A 1 486 ? 19.294 -17.294 -22.781 1.00 79.94 486 SER A C 1
ATOM 3802 O O . SER A 1 486 ? 19.558 -17.801 -23.873 1.00 79.94 486 SER A O 1
ATOM 3804 N N . LEU A 1 487 ? 20.130 -17.349 -21.740 1.00 81.94 487 LEU A N 1
ATOM 3805 C CA . LEU A 1 487 ? 21.412 -18.062 -21.781 1.00 81.94 487 LEU A CA 1
ATOM 3806 C C . LEU A 1 487 ? 21.247 -19.561 -22.056 1.00 81.94 487 LEU A C 1
ATOM 3808 O O . LEU A 1 487 ? 22.149 -20.176 -22.616 1.00 81.94 487 LEU A O 1
ATOM 3812 N N . GLU A 1 488 ? 20.089 -20.141 -21.730 1.00 81.75 488 GLU A N 1
ATOM 3813 C CA . GLU A 1 488 ? 19.768 -21.539 -22.051 1.00 81.75 488 GLU A CA 1
ATOM 3814 C C . GLU A 1 488 ? 19.700 -21.791 -23.563 1.00 81.75 488 GLU A C 1
ATOM 3816 O O . GLU A 1 488 ? 19.930 -22.908 -24.019 1.00 81.75 488 GLU A O 1
ATOM 3821 N N . ASN A 1 489 ? 19.425 -20.742 -24.341 1.00 81.88 489 ASN A N 1
ATOM 3822 C CA . ASN A 1 489 ? 19.359 -20.794 -25.797 1.00 81.88 489 ASN A CA 1
ATOM 3823 C C . ASN A 1 489 ? 20.672 -20.342 -26.457 1.00 81.88 489 ASN A C 1
ATOM 3825 O O . ASN A 1 489 ? 20.723 -20.206 -27.680 1.00 81.88 489 ASN A O 1
ATOM 3829 N N . CYS A 1 490 ? 21.730 -20.088 -25.678 1.00 83.50 490 CYS A N 1
ATOM 3830 C CA . CYS A 1 490 ? 23.001 -19.629 -26.217 1.00 83.50 490 CYS A CA 1
ATOM 3831 C C . CYS A 1 490 ? 23.669 -20.741 -27.035 1.00 83.50 490 CYS A C 1
ATOM 3833 O O . CYS A 1 490 ? 24.033 -21.796 -26.516 1.00 83.50 490 CYS A O 1
ATOM 3835 N N . THR A 1 491 ? 23.860 -20.498 -28.330 1.00 84.56 491 THR A N 1
ATOM 3836 C CA . THR A 1 491 ? 24.487 -21.466 -29.241 1.00 84.56 491 THR A CA 1
ATOM 3837 C C . THR A 1 491 ? 26.011 -21.328 -29.318 1.00 84.56 491 THR A C 1
ATOM 3839 O O . THR A 1 491 ? 26.664 -22.156 -29.950 1.00 84.56 491 THR A O 1
ATOM 3842 N N . SER A 1 492 ? 26.588 -20.285 -28.709 1.00 87.25 492 SER A N 1
ATOM 3843 C CA . SER A 1 492 ? 28.027 -19.995 -28.714 1.00 87.25 492 SER A CA 1
ATOM 3844 C C . SER A 1 492 ? 28.604 -20.163 -27.311 1.00 87.25 492 SER A C 1
ATOM 3846 O O . SER A 1 492 ? 28.283 -19.410 -26.396 1.00 87.25 492 SER A O 1
ATOM 3848 N N . ALA A 1 493 ? 29.508 -21.130 -27.139 1.00 87.38 493 ALA A N 1
ATOM 3849 C CA . ALA A 1 493 ? 30.204 -21.322 -25.866 1.00 87.38 493 ALA A CA 1
ATOM 3850 C C . ALA A 1 493 ? 31.028 -20.084 -25.467 1.00 87.38 493 ALA A C 1
ATOM 3852 O O . ALA A 1 493 ? 31.160 -19.787 -24.284 1.00 87.38 493 ALA A O 1
ATOM 3853 N N . LEU A 1 494 ? 31.558 -19.355 -26.453 1.00 85.88 494 LEU A N 1
ATOM 3854 C CA . LEU A 1 494 ? 32.346 -18.151 -26.219 1.00 85.88 494 LEU A CA 1
ATOM 3855 C C . LEU A 1 494 ? 31.476 -16.997 -25.721 1.00 85.88 494 LEU A C 1
ATOM 3857 O O . LEU A 1 494 ? 31.831 -16.374 -24.726 1.00 85.88 494 LEU A O 1
ATOM 3861 N N . ASP A 1 495 ? 30.321 -16.778 -26.351 1.00 80.81 495 ASP A N 1
ATOM 3862 C CA . ASP A 1 495 ? 29.369 -15.735 -25.949 1.00 80.81 495 ASP A CA 1
ATOM 3863 C C . ASP A 1 495 ? 28.819 -16.040 -24.549 1.00 80.81 495 ASP A C 1
ATOM 3865 O O . ASP A 1 495 ? 28.671 -15.138 -23.726 1.00 80.81 495 ASP A O 1
ATOM 3869 N N . LEU A 1 496 ? 28.584 -17.323 -24.240 1.00 84.88 496 LEU A N 1
ATOM 3870 C CA . LEU A 1 496 ? 28.208 -17.763 -22.899 1.00 84.88 496 LEU A CA 1
ATOM 3871 C C . LEU A 1 496 ? 29.320 -17.472 -21.880 1.00 84.88 496 LEU A C 1
ATOM 3873 O O . LEU A 1 496 ? 29.040 -16.917 -20.819 1.00 84.88 496 LEU A O 1
ATOM 3877 N N . CYS A 1 497 ? 30.576 -17.814 -22.185 1.00 85.81 497 CYS A N 1
ATOM 3878 C CA . CYS A 1 497 ? 31.714 -17.516 -21.312 1.00 85.81 497 CYS A CA 1
ATOM 3879 C C . CYS A 1 497 ? 31.897 -16.010 -21.095 1.00 85.81 497 CYS A C 1
ATOM 3881 O O . CYS A 1 497 ? 32.121 -15.585 -19.963 1.00 85.81 497 CYS A O 1
ATOM 3883 N N . GLU A 1 498 ? 31.789 -15.206 -22.152 1.00 83.31 498 GLU A N 1
ATOM 3884 C CA . GLU A 1 498 ? 31.882 -13.750 -22.072 1.00 83.31 498 GLU A CA 1
ATOM 3885 C C . GLU A 1 498 ? 30.740 -13.177 -21.231 1.00 83.31 498 GLU A C 1
ATOM 3887 O O . GLU A 1 498 ? 30.988 -12.380 -20.328 1.00 83.31 498 GLU A O 1
ATOM 3892 N N . CYS A 1 499 ? 29.506 -13.640 -21.439 1.00 82.19 499 CYS A N 1
ATOM 3893 C CA . CYS A 1 499 ? 28.365 -13.209 -20.643 1.00 82.19 499 CYS A CA 1
ATOM 3894 C C . CYS A 1 499 ? 28.520 -13.559 -19.158 1.00 82.19 499 CYS A C 1
ATOM 3896 O O . CYS A 1 499 ? 28.338 -12.694 -18.301 1.00 82.19 499 CYS A O 1
ATOM 3898 N N . LEU A 1 500 ? 28.920 -14.794 -18.841 1.00 83.12 500 LEU A N 1
ATOM 3899 C CA . LEU A 1 500 ? 29.158 -15.222 -17.461 1.00 83.12 500 LEU A CA 1
ATOM 3900 C C . LEU A 1 500 ? 30.308 -14.444 -16.810 1.00 83.12 500 LEU A C 1
ATOM 3902 O O . LEU A 1 500 ? 30.206 -14.075 -15.641 1.00 83.12 500 LEU A O 1
ATOM 3906 N N . LEU A 1 501 ? 31.378 -14.149 -17.555 1.00 82.81 501 LEU A N 1
ATOM 3907 C CA . LEU A 1 501 ? 32.487 -13.330 -17.068 1.00 82.81 501 LEU A CA 1
ATOM 3908 C C . LEU A 1 501 ? 32.030 -11.898 -16.766 1.00 82.81 501 LEU A C 1
ATOM 3910 O O . LEU A 1 501 ? 32.325 -11.381 -15.692 1.00 82.81 501 LEU A O 1
ATOM 3914 N N . GLN A 1 502 ? 31.285 -11.270 -17.678 1.00 76.50 502 GLN A N 1
ATOM 3915 C CA . GLN A 1 502 ? 30.737 -9.926 -17.478 1.00 76.50 502 GLN A CA 1
ATOM 3916 C C . GLN A 1 502 ? 29.773 -9.887 -16.284 1.00 76.50 502 GLN A C 1
ATOM 3918 O O . GLN A 1 502 ? 29.833 -8.962 -15.473 1.00 76.50 502 GLN A O 1
ATOM 3923 N N . ALA A 1 503 ? 28.930 -10.912 -16.123 1.00 74.31 503 ALA A N 1
ATOM 3924 C CA . ALA A 1 503 ? 28.041 -11.043 -14.972 1.00 74.31 503 ALA A CA 1
ATOM 3925 C C . ALA A 1 503 ? 28.826 -11.170 -13.654 1.00 74.31 503 ALA A C 1
ATOM 3927 O O . ALA A 1 503 ? 28.541 -10.439 -12.705 1.00 74.31 503 ALA A O 1
ATOM 3928 N N . ALA A 1 504 ? 29.854 -12.025 -13.614 1.00 75.31 504 ALA A N 1
ATOM 3929 C CA . ALA A 1 504 ? 30.704 -12.216 -12.438 1.00 75.31 504 ALA A CA 1
ATOM 3930 C C . ALA A 1 504 ? 31.489 -10.943 -12.071 1.00 75.31 504 ALA A C 1
ATOM 3932 O O . ALA A 1 504 ? 31.567 -10.569 -10.902 1.00 75.31 504 ALA A O 1
ATOM 3933 N N . LEU A 1 505 ? 32.034 -10.230 -13.063 1.00 75.12 505 LEU A N 1
ATOM 3934 C CA . LEU A 1 505 ? 32.710 -8.945 -12.851 1.00 75.12 505 LEU A CA 1
ATOM 3935 C C . LEU A 1 505 ? 31.739 -7.859 -12.369 1.00 75.12 505 LEU A C 1
ATOM 3937 O O . LEU A 1 505 ? 32.097 -7.030 -11.530 1.00 75.12 505 LEU A O 1
ATOM 3941 N N . GLY A 1 506 ? 30.502 -7.871 -12.871 1.00 65.81 506 GLY A N 1
ATOM 3942 C CA . GLY A 1 506 ? 29.431 -7.005 -12.392 1.00 65.81 506 GLY A CA 1
ATOM 3943 C C . GLY A 1 506 ? 29.093 -7.260 -10.922 1.00 65.81 506 GLY A C 1
ATOM 3944 O O . GLY A 1 506 ? 29.004 -6.310 -10.147 1.00 65.81 506 GLY A O 1
ATOM 3945 N N . GLU A 1 507 ? 28.959 -8.524 -10.518 1.00 57.94 507 GLU A N 1
ATOM 3946 C CA . GLU A 1 507 ? 28.684 -8.910 -9.129 1.00 57.94 507 GLU A CA 1
ATOM 3947 C C . GLU A 1 507 ? 29.802 -8.449 -8.180 1.00 57.94 507 GLU A C 1
ATOM 3949 O O . GLU A 1 507 ? 29.521 -7.797 -7.174 1.00 57.94 507 GLU A O 1
ATOM 3954 N N . LEU A 1 508 ? 31.069 -8.662 -8.556 1.00 54.16 508 LEU A N 1
ATOM 3955 C CA . LEU A 1 508 ? 32.235 -8.226 -7.777 1.00 54.16 508 LEU A CA 1
ATOM 3956 C C . LEU A 1 508 ? 32.299 -6.700 -7.593 1.00 54.16 508 LEU A C 1
ATOM 3958 O O . LEU A 1 508 ? 32.678 -6.225 -6.523 1.00 54.16 508 LEU A O 1
ATOM 3962 N N . ASN A 1 509 ? 31.892 -5.927 -8.603 1.00 52.31 509 ASN A N 1
ATOM 3963 C CA . ASN A 1 509 ? 31.830 -4.467 -8.507 1.00 52.31 509 ASN A CA 1
ATOM 3964 C C . ASN A 1 509 ? 30.643 -3.972 -7.667 1.00 52.31 509 ASN A C 1
ATOM 3966 O O . ASN A 1 509 ? 30.743 -2.924 -7.035 1.00 52.31 509 ASN A O 1
ATOM 3970 N N . VAL A 1 510 ? 29.524 -4.701 -7.632 1.00 49.62 510 VAL A N 1
ATOM 3971 C CA . VAL A 1 510 ? 28.353 -4.343 -6.812 1.00 49.62 510 VAL A CA 1
ATOM 3972 C C . VAL A 1 510 ? 28.570 -4.683 -5.336 1.00 49.62 510 VAL A C 1
ATOM 3974 O O . VAL A 1 510 ? 28.029 -3.983 -4.487 1.00 49.62 510 VAL A O 1
ATOM 3977 N N . SER A 1 511 ? 29.369 -5.704 -5.016 1.00 40.75 511 SER A N 1
ATOM 3978 C CA . SER A 1 511 ? 29.746 -6.058 -3.637 1.00 40.75 511 SER A CA 1
ATOM 3979 C C . SER A 1 511 ? 30.791 -5.124 -3.009 1.00 40.75 511 SER A C 1
ATOM 3981 O O . SER A 1 511 ? 31.030 -5.211 -1.807 1.00 40.75 511 SER A O 1
ATOM 3983 N N . ALA A 1 512 ? 31.411 -4.240 -3.798 1.00 35.69 512 ALA A N 1
ATOM 3984 C CA . ALA A 1 512 ? 32.395 -3.256 -3.339 1.00 35.69 512 ALA A CA 1
ATOM 3985 C C . ALA A 1 512 ? 31.784 -1.888 -2.944 1.00 35.69 512 ALA A C 1
ATOM 3987 O O . ALA A 1 512 ? 32.525 -0.989 -2.541 1.00 35.69 512 ALA A O 1
ATOM 3988 N N . TYR A 1 513 ? 30.455 -1.735 -3.039 1.00 35.84 513 TYR A N 1
ATOM 3989 C CA . TYR A 1 513 ? 29.667 -0.553 -2.642 1.00 35.84 513 TYR A CA 1
ATOM 3990 C C . TYR A 1 513 ? 28.543 -0.934 -1.678 1.00 35.84 513 TYR A C 1
ATOM 3992 O O . TYR A 1 513 ? 28.149 -0.057 -0.872 1.00 35.84 513 TYR A O 1
#

Nearest PDB structures (foldseek):
  2enx-assembly1_A  TM=5.276E-01  e=1.177E+00  Streptococcus agalactiae A909

Sequence (513 aa):
MGHEIVAHTWQFDASVVAQMLSPKQLKKDVQPGTYHPIGDYDCLIDQEFVQNALAACKLPTPPTLVAAERPNYVQFLNHCVDNCESAYIVAYRKSTEKGLFGRLQKPGLHWWAGLTFFEYNKQTGDGVGGAEPVEPDFVGARRKPDKRDQCYWAPPGPEAGILWAGEVNYKWPELIRQATTYARAMNSAVPMRLFSVVIGVNHSEKTLRFLIFHRGGLTISEALDLKTEAGCRAVQKIMFSVYLWQKPRDAGFPAFINGHDCVLPDPRDLKIKLDFKVTTHLYHAPSVRGRGSFVVSLTLVTPNDTTKSPPPNGATKSPPYNLRAQKAYTTSMNAGKVCPLIGPMSLPQVKAASTDIRPICPTRYHEVELVITPPSTCIKKEVSTLDDLLRYPLVAKFSWPSRKKRALEPAVYNASVSDLGTPVHLMSFEVTLSDGSGWSNAYFLPTSSEARDAFFSLSGNTSEDTFEDPDHRSMWVTVFVGDGESLENCTSALDLCECLLQAALGELNVSAY

Secondary structure (DSSP, 8-state):
-GGGTGGGEEEE-HHHHHHHTS-EEE-TTSPS-S---GGGEEEGGGSHHHHHHHHTSPPPPPP--SSSHHHHHHHHHHHHHHHHHHHHHHHHHH--TTSTT-SPPPTTTSTTTT-EEEE--S--SEESTTSPPP--SEEEESSPPPTTPPEESS-SSSSEE-SEEEEEES-HHHHHHHHHHHHHHHHHHSTT-SEEEEEEEETTTTEEEEEEEETTEEEEE--EETTSHHHHHHHHHHHHHHHT--SGGGGT--TTB-SSEEEEE-SS-TTSEEEEEEEEEEEEE--SSS--EEEEEEEE--TT-TT-PPPP----------TTTHHHHTTS----PPPP---------------SPEE--------SPP--PPPS-EEE---TTHHHHTTSPEEEEEE--BGGGTTHHHHHHHHHTTGGG--EEEEEEE-B-TTS-BSBSGGGSPPTTTHHHHB--TTS---GGG------BB-EEEEEES----GGG---HHHHHHHHHHHHHHHHHHTT-